Protein AF-0000000068277275 (afdb_homodimer)

Nearest PDB structures (foldseek):
  5iww-assembly1_D  TM=8.806E-01  e=6.824E-12  unidentified
  4ozs-assembly1_A  TM=8.002E-01  e=5.869E-07  synthetic construct
  5iwb-assembly1_B  TM=9.380E-01  e=1.518E-05  unidentified
  4pjq-assembly2_B  TM=6.643E-01  e=1.636E-06  unidentified
  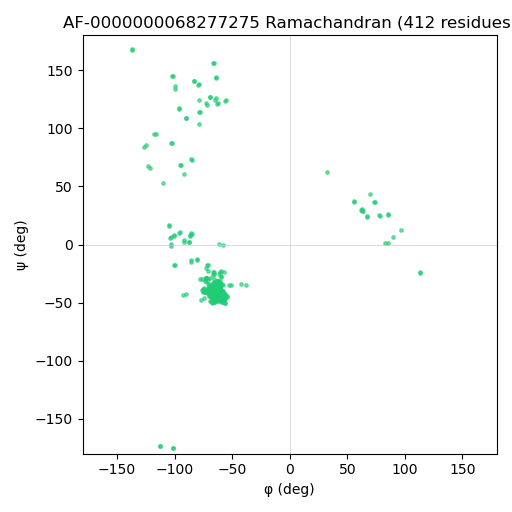5i9d-assembly1_A  TM=6.465E-01  e=1.710E-06  unidentified

Sequence (416 aa):
MPERDVVAWTAMMAGYTSCSHHNSAWAMFCEMVRNEMEPNAFTFSSVLKACKGMGALSCGALVHGSAVKRGMQGSIYVENALMDMYATCCASMEDACIVFDDIREKNDVSWTTLITGFTHRGDGYGGLRVFRQMLLEEAKLNPFSFSIAVRACASIGSHSFGKQIHSAVIKHGFESNLPVMNSILDMYCSLGRTGKDANLVYKLLCPEMPERDVVAWTAMMAGYTSCSHHNSAWAMFCEMVRNEMEPNAFTFSSVLKACKGMGALSCGALVHGSAVKRGMQGSIYVENALMDMYATCCASMEDACIVFDDIREKNDVSWTTLITGFTHRGDGYGGLRVFRQMLLEEAKLNPFSFSIAVRACASIGSHSFGKQIHSAVIKHGFESNLPVMNSILDMYCSLGRTGKDANLVYKLLCPE

Structure (mmCIF, N/CA/C/O backbone):
data_AF-0000000068277275-model_v1
#
loop_
_entity.id
_entity.type
_entity.pdbx_description
1 polymer 'Pentatricopeptide repeat-containing protein'
#
loop_
_atom_site.group_PDB
_atom_site.id
_atom_site.type_symbol
_atom_site.label_atom_id
_atom_site.label_alt_id
_atom_site.label_comp_id
_atom_site.label_asym_id
_atom_site.label_entity_id
_atom_site.label_seq_id
_atom_site.pdbx_PDB_ins_code
_atom_site.Cartn_x
_atom_site.Cartn_y
_atom_site.Cartn_z
_atom_site.occupancy
_atom_site.B_iso_or_equiv
_atom_site.auth_seq_id
_atom_site.auth_comp_id
_atom_site.auth_asym_id
_atom_site.auth_atom_id
_atom_site.pdbx_PDB_model_num
ATOM 1 N N . MET A 1 1 ? -14.727 25.391 -5.559 1 59.28 1 MET A N 1
ATOM 2 C CA . MET A 1 1 ? -14.32 25.281 -4.164 1 59.28 1 MET A CA 1
ATOM 3 C C . MET A 1 1 ? -14.578 23.875 -3.633 1 59.28 1 MET A C 1
ATOM 5 O O . MET A 1 1 ? -13.68 23.234 -3.066 1 59.28 1 MET A O 1
ATOM 9 N N . PRO A 1 2 ? -15.797 23.391 -3.955 1 66.44 2 PRO A N 1
ATOM 10 C CA . PRO A 1 2 ? -16.109 22.062 -3.436 1 66.44 2 PRO A CA 1
ATOM 11 C C . PRO A 1 2 ? -15.242 20.969 -4.055 1 66.44 2 PRO A C 1
ATOM 13 O O . PRO A 1 2 ? -14.773 20.078 -3.346 1 66.44 2 PRO A O 1
ATOM 16 N N . GLU A 1 3 ? -14.93 21.219 -5.289 1 74 3 GLU A N 1
ATOM 17 C CA . GLU A 1 3 ? -14.148 20.188 -5.965 1 74 3 GLU A CA 1
ATOM 18 C C . GLU A 1 3 ? -12.703 20.172 -5.48 1 74 3 GLU A C 1
ATOM 20 O O . GLU A 1 3 ? -12.109 19.109 -5.297 1 74 3 GLU A O 1
ATOM 25 N N . ARG A 1 4 ? -12.242 21.344 -5.316 1 79 4 ARG A N 1
ATOM 26 C CA . ARG A 1 4 ? -10.867 21.453 -4.84 1 79 4 ARG A CA 1
ATOM 27 C C . ARG A 1 4 ? -10.734 20.891 -3.43 1 79 4 ARG A C 1
ATOM 29 O O . ARG A 1 4 ? -9.719 20.266 -3.102 1 79 4 ARG A O 1
ATOM 36 N N . ASP A 1 5 ? -11.703 21.031 -2.73 1 88.69 5 ASP A N 1
ATOM 37 C CA . ASP A 1 5 ? -11.68 20.516 -1.368 1 88.69 5 ASP A CA 1
ATOM 38 C C . ASP A 1 5 ? -11.719 18.984 -1.365 1 88.69 5 ASP A C 1
ATOM 40 O O . ASP A 1 5 ? -10.984 18.344 -0.604 1 88.69 5 ASP A O 1
ATOM 44 N N . VAL A 1 6 ? -12.477 18.438 -2.287 1 92.38 6 VAL A N 1
ATOM 45 C CA . VAL A 1 6 ? -12.562 16.984 -2.363 1 92.38 6 VAL A CA 1
ATOM 46 C C . VAL A 1 6 ? -11.195 16.406 -2.713 1 92.38 6 VAL A C 1
ATOM 48 O O . VAL A 1 6 ? -10.773 15.414 -2.121 1 92.38 6 VAL A O 1
ATOM 51 N N . VAL A 1 7 ? -10.531 17.062 -3.58 1 93.88 7 VAL A N 1
ATOM 52 C CA . VAL A 1 7 ? -9.211 16.625 -4.02 1 93.88 7 VAL A CA 1
ATOM 53 C C . VAL A 1 7 ? -8.227 16.703 -2.854 1 93.88 7 VAL A C 1
ATOM 55 O O . VAL A 1 7 ? -7.391 15.812 -2.676 1 93.88 7 VAL A O 1
ATOM 58 N N . ALA A 1 8 ? -8.352 17.719 -2.115 1 94.06 8 ALA A N 1
ATOM 59 C CA . ALA A 1 8 ? -7.453 17.906 -0.977 1 94.06 8 ALA A CA 1
ATOM 60 C C . ALA A 1 8 ? -7.699 16.859 0.098 1 94.06 8 ALA A C 1
ATOM 62 O O . ALA A 1 8 ? -6.754 16.266 0.628 1 94.06 8 ALA A O 1
ATOM 63 N N . TRP A 1 9 ? -8.938 16.594 0.424 1 95 9 TRP A N 1
ATOM 64 C CA . TRP A 1 9 ? -9.289 15.531 1.361 1 95 9 TRP A CA 1
ATOM 65 C C . TRP A 1 9 ? -8.75 14.188 0.89 1 95 9 TRP A C 1
ATOM 67 O O . TRP A 1 9 ? -8.133 13.445 1.665 1 95 9 TRP A O 1
ATOM 77 N N . THR A 1 10 ? -8.961 13.961 -0.319 1 95.69 10 THR A N 1
ATOM 78 C CA . THR A 1 10 ? -8.547 12.703 -0.918 1 95.69 10 THR A CA 1
ATOM 79 C C . THR A 1 10 ? -7.023 12.57 -0.884 1 95.69 10 THR A C 1
ATOM 81 O O . THR A 1 10 ? -6.5 11.5 -0.557 1 95.69 10 THR A O 1
ATOM 84 N N . ALA A 1 11 ? -6.406 13.594 -1.162 1 94.06 11 ALA A N 1
ATOM 85 C CA . ALA A 1 11 ? -4.945 13.578 -1.164 1 94.06 11 ALA A CA 1
ATOM 86 C C . ALA A 1 11 ? -4.398 13.32 0.236 1 94.06 11 ALA A C 1
ATOM 88 O O . ALA A 1 11 ? -3.436 12.562 0.401 1 94.06 11 ALA A O 1
ATOM 89 N N . MET A 1 12 ? -4.949 13.938 1.223 1 94.25 12 MET A N 1
ATOM 90 C CA . MET A 1 12 ? -4.516 13.727 2.602 1 94.25 12 MET A CA 1
ATOM 91 C C . MET A 1 12 ? -4.738 12.281 3.025 1 94.25 12 MET A C 1
ATOM 93 O O . MET A 1 12 ? -3.855 11.656 3.617 1 94.25 12 MET A O 1
ATOM 97 N N . MET A 1 13 ? -5.863 11.734 2.664 1 95.56 13 MET A N 1
ATOM 98 C CA . MET A 1 13 ? -6.18 10.344 2.979 1 95.56 13 MET A CA 1
ATOM 99 C C . MET A 1 13 ? -5.195 9.391 2.307 1 95.56 13 MET A C 1
ATOM 101 O O . MET A 1 13 ? -4.695 8.461 2.938 1 95.56 13 MET A O 1
ATOM 105 N N . ALA A 1 14 ? -5.004 9.688 1.077 1 95.94 14 ALA A N 1
ATOM 106 C CA . ALA A 1 14 ? -4.066 8.867 0.321 1 95.94 14 ALA A CA 1
ATOM 107 C C . ALA A 1 14 ? -2.666 8.93 0.929 1 95.94 14 ALA A C 1
ATOM 109 O O . ALA A 1 14 ? -1.956 7.922 0.972 1 95.94 14 ALA A O 1
ATOM 110 N N . GLY A 1 15 ? -2.25 10.102 1.325 1 93.31 15 GLY A N 1
ATOM 111 C CA . GLY A 1 15 ? -0.964 10.25 1.986 1 93.31 15 GLY A CA 1
ATOM 112 C C . GLY A 1 15 ? -0.841 9.422 3.248 1 93.31 15 GLY A C 1
ATOM 113 O O . GLY A 1 15 ? 0.135 8.688 3.42 1 93.31 15 GLY A O 1
ATOM 114 N N . TYR A 1 16 ? -1.875 9.477 4.086 1 93.69 16 TYR A N 1
ATOM 115 C CA . TYR A 1 16 ? -1.872 8.695 5.316 1 93.69 16 TYR A CA 1
ATOM 116 C C . TYR A 1 16 ? -1.854 7.199 5.02 1 93.69 16 TYR A C 1
ATOM 118 O O . TYR A 1 16 ? -1.108 6.441 5.645 1 93.69 16 TYR A O 1
ATOM 126 N N . THR A 1 17 ? -2.67 6.82 4.066 1 95.06 17 THR A N 1
ATOM 127 C CA . THR A 1 17 ? -2.764 5.41 3.703 1 95.06 17 THR A CA 1
ATOM 128 C C . THR A 1 17 ? -1.433 4.902 3.158 1 95.06 17 THR A C 1
ATOM 130 O O . THR A 1 17 ? -0.984 3.811 3.518 1 95.06 17 THR A O 1
ATOM 133 N N . SER A 1 18 ? -0.818 5.711 2.33 1 90.88 18 SER A N 1
ATOM 134 C CA . SER A 1 18 ? 0.443 5.301 1.719 1 90.88 18 SER A CA 1
ATOM 135 C C . SER A 1 18 ? 1.547 5.172 2.764 1 90.88 18 SER A C 1
ATOM 137 O O . SER A 1 18 ? 2.479 4.383 2.592 1 90.88 18 SER A O 1
ATOM 139 N N . CYS A 1 19 ? 1.438 5.895 3.863 1 89.5 19 CYS A N 1
ATOM 140 C CA . CYS A 1 19 ? 2.424 5.832 4.938 1 89.5 19 CYS A CA 1
ATOM 141 C C . CYS A 1 19 ? 1.985 4.859 6.023 1 89.5 19 CYS A C 1
ATOM 143 O O . CYS A 1 19 ? 2.547 4.852 7.121 1 89.5 19 CYS A O 1
ATOM 145 N N . SER A 1 20 ? 0.985 4.109 5.758 1 89.88 20 SER A N 1
ATOM 146 C CA . SER A 1 20 ? 0.475 3.066 6.645 1 89.88 20 SER A CA 1
ATOM 147 C C . SER A 1 20 ? -0.118 3.664 7.914 1 89.88 20 SER A C 1
ATOM 149 O O . SER A 1 20 ? -0.075 3.043 8.977 1 89.88 20 SER A O 1
ATOM 151 N N . HIS A 1 21 ? -0.509 4.871 7.828 1 92.06 21 HIS A N 1
ATOM 152 C CA . HIS A 1 21 ? -1.253 5.484 8.922 1 92.06 21 HIS A CA 1
ATOM 153 C C . HIS A 1 21 ? -2.758 5.379 8.695 1 92.06 21 HIS A C 1
ATOM 155 O O . HIS A 1 21 ? -3.441 6.395 8.547 1 92.06 21 HIS A O 1
ATOM 161 N N . HIS A 1 22 ? -3.164 4.207 8.781 1 95.56 22 HIS A N 1
ATOM 162 C CA . HIS A 1 22 ? -4.504 3.824 8.352 1 95.56 22 HIS A CA 1
ATOM 163 C C . HIS A 1 22 ? -5.566 4.445 9.25 1 95.56 22 HIS A C 1
ATOM 165 O O . HIS A 1 22 ? -6.613 4.883 8.766 1 95.56 22 HIS A O 1
ATOM 171 N N . ASN A 1 23 ? -5.27 4.562 10.562 1 95.5 23 ASN A N 1
ATOM 172 C CA . ASN A 1 23 ? -6.227 5.168 11.484 1 95.5 23 ASN A CA 1
ATOM 173 C C . ASN A 1 23 ? -6.461 6.641 11.156 1 95.5 23 ASN A C 1
ATOM 175 O O . ASN A 1 23 ? -7.59 7.125 11.234 1 95.5 23 ASN A O 1
ATOM 179 N N . SER A 1 24 ? -5.387 7.254 10.82 1 93.88 24 SER A N 1
ATOM 180 C CA . SER A 1 24 ? -5.492 8.664 10.461 1 93.88 24 SER A CA 1
ATOM 181 C C . SER A 1 24 ? -6.27 8.852 9.164 1 93.88 24 SER A C 1
ATOM 183 O O . SER A 1 24 ? -7.043 9.797 9.023 1 93.88 24 SER A O 1
ATOM 185 N N . ALA A 1 25 ? -6.055 7.988 8.211 1 96.69 25 ALA A N 1
ATOM 186 C CA . ALA A 1 25 ? -6.805 8.023 6.953 1 96.69 25 ALA A CA 1
ATOM 187 C C . ALA A 1 25 ? -8.297 7.832 7.203 1 96.69 25 ALA A C 1
ATOM 189 O O . ALA A 1 25 ? -9.125 8.539 6.629 1 96.69 25 ALA A O 1
ATOM 190 N N . TRP A 1 26 ? -8.609 6.91 8.039 1 97.75 26 TRP A N 1
ATOM 191 C CA . TRP A 1 26 ? -10 6.66 8.406 1 97.75 26 TRP A CA 1
ATOM 192 C C . TRP A 1 26 ? -10.625 7.891 9.062 1 97.75 26 TRP A C 1
ATOM 194 O O . TRP A 1 26 ? -11.734 8.289 8.711 1 97.75 26 TRP A O 1
ATOM 204 N N . ALA A 1 27 ? -9.867 8.461 9.992 1 94.88 27 ALA A N 1
ATOM 205 C CA . ALA A 1 27 ? -10.359 9.656 10.672 1 94.88 27 ALA A CA 1
ATOM 206 C C . ALA A 1 27 ? -10.609 10.797 9.68 1 94.88 27 ALA A C 1
ATOM 208 O O . ALA A 1 27 ? -11.57 11.547 9.82 1 94.88 27 ALA A O 1
ATOM 209 N N . MET A 1 28 ? -9.758 10.883 8.703 1 95.12 28 MET A N 1
ATOM 210 C CA . MET A 1 28 ? -9.906 11.914 7.684 1 95.12 28 MET A CA 1
ATOM 211 C C . MET A 1 28 ? -11.18 11.695 6.871 1 95.12 28 MET A C 1
ATOM 213 O O . MET A 1 28 ? -11.867 12.656 6.52 1 95.12 28 MET A O 1
ATOM 217 N N . PHE A 1 29 ? -11.445 10.477 6.535 1 97.69 29 PHE A N 1
ATOM 218 C CA . PHE A 1 29 ? -12.664 10.148 5.797 1 97.69 29 PHE A CA 1
ATOM 219 C C . PHE A 1 29 ? -13.898 10.539 6.598 1 97.69 29 PHE A C 1
ATOM 221 O O . PHE A 1 29 ? -14.836 11.125 6.051 1 97.69 29 PHE A O 1
ATOM 228 N N . CYS A 1 30 ? -13.883 10.219 7.855 1 96.56 30 CYS A N 1
ATOM 229 C CA . CYS A 1 30 ? -15 10.57 8.719 1 96.56 30 CYS A CA 1
ATOM 230 C C . CYS A 1 30 ? -15.211 12.078 8.75 1 96.56 30 CYS A C 1
ATOM 232 O O . CYS A 1 30 ? -16.344 12.562 8.672 1 96.56 30 CYS A O 1
ATOM 234 N N . GLU A 1 31 ? -14.125 12.75 8.852 1 93.38 31 GLU A N 1
ATOM 235 C CA . GLU A 1 31 ? -14.203 14.203 8.867 1 93.38 31 GLU A CA 1
ATOM 236 C C . GLU A 1 31 ? -14.75 14.742 7.547 1 93.38 31 GLU A C 1
ATOM 238 O O . GLU A 1 31 ? -15.531 15.695 7.535 1 93.38 31 GLU A O 1
ATOM 243 N N . MET A 1 32 ? -14.305 14.18 6.504 1 95.44 32 MET A N 1
ATOM 244 C CA . MET A 1 32 ? -14.773 14.57 5.18 1 95.44 32 MET A CA 1
ATOM 245 C C . MET A 1 32 ? -16.297 14.43 5.078 1 95.44 32 MET A C 1
ATOM 247 O O . MET A 1 32 ? -16.969 15.32 4.574 1 95.44 32 MET A O 1
ATOM 251 N N . VAL A 1 33 ? -16.766 13.297 5.539 1 94.19 33 VAL A N 1
ATOM 252 C CA . VAL A 1 33 ? -18.188 13.008 5.488 1 94.19 33 VAL A CA 1
ATOM 253 C C . VAL A 1 33 ? -18.938 13.961 6.41 1 94.19 33 VAL A C 1
ATOM 255 O O . VAL A 1 33 ? -20.016 14.461 6.055 1 94.19 33 VAL A O 1
ATOM 258 N N . ARG A 1 34 ? -18.391 14.211 7.512 1 91.94 34 ARG A N 1
ATOM 259 C CA . ARG A 1 34 ? -19 15.125 8.469 1 91.94 34 ARG A CA 1
ATOM 260 C C . ARG A 1 34 ? -19.109 16.531 7.895 1 91.94 34 ARG A C 1
ATOM 262 O O . ARG A 1 34 ? -20.062 17.266 8.188 1 91.94 34 ARG A O 1
ATOM 269 N N . ASN A 1 35 ? -18.156 16.906 7.082 1 91.31 35 ASN A N 1
ATOM 270 C CA . ASN A 1 35 ? -18.141 18.234 6.473 1 91.31 35 ASN A CA 1
ATOM 271 C C . ASN A 1 35 ? -18.953 18.266 5.176 1 91.31 35 ASN A C 1
ATOM 273 O O . ASN A 1 35 ? -18.844 19.219 4.398 1 91.31 35 ASN A O 1
ATOM 277 N N . GLU A 1 36 ? -19.656 17.141 4.918 1 91.44 36 GLU A N 1
ATOM 278 C CA . GLU A 1 36 ? -20.578 17.031 3.799 1 91.44 36 GLU A CA 1
ATOM 279 C C . GLU A 1 36 ? -19.859 17.156 2.463 1 91.44 36 GLU A C 1
ATOM 281 O O . GLU A 1 36 ? -20.359 17.781 1.528 1 91.44 36 GLU A O 1
ATOM 286 N N . MET A 1 37 ? -18.672 16.766 2.492 1 93.06 37 MET A N 1
ATOM 287 C CA . MET A 1 37 ? -17.922 16.688 1.238 1 93.06 37 MET A CA 1
ATOM 288 C C . MET A 1 37 ? -18.219 15.383 0.507 1 93.06 37 MET A C 1
ATOM 290 O O . MET A 1 37 ? -18.328 14.328 1.133 1 93.06 37 MET A O 1
ATOM 294 N N . GLU A 1 38 ? -18.344 15.406 -0.779 1 92.12 38 GLU A N 1
ATOM 295 C CA . GLU A 1 38 ? -18.703 14.234 -1.572 1 92.12 38 GLU A CA 1
ATOM 296 C C . GLU A 1 38 ? -17.453 13.461 -2.01 1 92.12 38 GLU A C 1
ATOM 298 O O . GLU A 1 38 ? -16.766 13.859 -2.955 1 92.12 38 GLU A O 1
ATOM 303 N N . PRO A 1 39 ? -17.297 12.32 -1.396 1 94.75 39 PRO A N 1
ATOM 304 C CA . PRO A 1 39 ? -16.156 11.508 -1.814 1 94.75 39 PRO A CA 1
ATOM 305 C C . PRO A 1 39 ? -16.25 11.047 -3.268 1 94.75 39 PRO A C 1
ATOM 307 O O . PRO A 1 39 ? -17.359 10.844 -3.777 1 94.75 39 PRO A O 1
ATOM 310 N N . ASN A 1 40 ? -15.125 11 -3.936 1 94.5 40 ASN A N 1
ATOM 311 C CA . ASN A 1 40 ? -15.078 10.43 -5.277 1 94.5 40 ASN A CA 1
ATOM 312 C C . ASN A 1 40 ? -14.516 9.016 -5.262 1 94.5 40 ASN A C 1
ATOM 314 O O . ASN A 1 40 ? -14.297 8.438 -4.195 1 94.5 40 ASN A O 1
ATOM 318 N N . ALA A 1 41 ? -14.32 8.406 -6.441 1 95.38 41 ALA A N 1
ATOM 319 C CA . ALA A 1 41 ? -13.867 7.023 -6.559 1 95.38 41 ALA A CA 1
ATOM 320 C C . ALA A 1 41 ? -12.492 6.836 -5.918 1 95.38 41 ALA A C 1
ATOM 322 O O . ALA A 1 41 ? -12.25 5.832 -5.246 1 95.38 41 ALA A O 1
ATOM 323 N N . PHE A 1 42 ? -11.656 7.82 -6.086 1 94.94 42 PHE A N 1
ATOM 324 C CA . PHE A 1 42 ? -10.312 7.742 -5.523 1 94.94 42 PHE A CA 1
ATOM 325 C C . PHE A 1 42 ? -10.352 7.844 -4.004 1 94.94 42 PHE A C 1
ATOM 327 O O . PHE A 1 42 ? -9.562 7.203 -3.314 1 94.94 42 PHE A O 1
ATOM 334 N N . THR A 1 43 ? -11.258 8.68 -3.486 1 97.12 43 THR A N 1
ATOM 335 C CA . THR A 1 43 ? -11.438 8.781 -2.043 1 97.12 43 THR A CA 1
ATOM 336 C C . THR A 1 43 ? -11.812 7.43 -1.447 1 97.12 43 THR A C 1
ATOM 338 O O . THR A 1 43 ? -11.18 6.965 -0.497 1 97.12 43 THR A O 1
ATOM 341 N N . PHE A 1 44 ? -12.812 6.809 -2.07 1 97.69 44 PHE A N 1
ATOM 342 C CA . PHE A 1 44 ? -13.297 5.516 -1.591 1 97.69 44 PHE A CA 1
ATOM 343 C C . PHE A 1 44 ? -12.203 4.461 -1.683 1 97.69 44 PHE A C 1
ATOM 345 O O . PHE A 1 44 ? -11.992 3.689 -0.743 1 97.69 44 PHE A O 1
ATOM 352 N N . SER A 1 45 ? -11.523 4.445 -2.764 1 97.19 45 SER A N 1
ATOM 353 C CA . SER A 1 45 ? -10.453 3.471 -2.936 1 97.19 45 SER A CA 1
ATOM 354 C C . SER A 1 45 ? -9.367 3.65 -1.877 1 97.19 45 SER A C 1
ATOM 356 O O . SER A 1 45 ? -8.867 2.67 -1.324 1 97.19 45 SER A O 1
ATOM 358 N N . SER A 1 46 ? -9.031 4.879 -1.567 1 97.38 46 SER A N 1
ATOM 359 C CA . SER A 1 46 ? -7.98 5.18 -0.602 1 97.38 46 SER A CA 1
ATOM 360 C C . SER A 1 46 ? -8.398 4.781 0.811 1 97.38 46 SER A C 1
ATOM 362 O O . SER A 1 46 ? -7.621 4.168 1.543 1 97.38 46 SER A O 1
ATOM 364 N N . VAL A 1 47 ? -9.602 5.105 1.182 1 98.06 47 VAL A N 1
ATOM 365 C CA . VAL A 1 47 ? -10.031 4.816 2.545 1 98.06 47 VAL A CA 1
ATOM 366 C C . VAL A 1 47 ? -10.258 3.314 2.709 1 98.06 47 VAL A C 1
ATOM 368 O O . VAL A 1 47 ? -10.016 2.758 3.783 1 98.06 47 VAL A O 1
ATOM 371 N N . LEU A 1 48 ? -10.625 2.613 1.66 1 97.12 48 LEU A N 1
ATOM 372 C CA . LEU A 1 48 ? -10.789 1.165 1.736 1 97.12 48 LEU A CA 1
ATOM 373 C C . LEU A 1 48 ? -9.445 0.48 1.961 1 97.12 48 LEU A C 1
ATOM 375 O O . LEU A 1 48 ? -9.359 -0.514 2.686 1 97.12 48 LEU A O 1
ATOM 379 N N . LYS A 1 49 ? -8.414 1.006 1.307 1 97.06 49 LYS A N 1
ATOM 380 C CA . LYS A 1 49 ? -7.066 0.497 1.562 1 97.06 49 LYS A CA 1
ATOM 381 C C . LYS A 1 49 ? -6.664 0.717 3.016 1 97.06 49 LYS A C 1
ATOM 383 O O . LYS A 1 49 ? -5.984 -0.123 3.609 1 97.06 49 LYS A O 1
ATOM 388 N N . ALA A 1 50 ? -7.086 1.839 3.574 1 97.25 50 ALA A N 1
ATOM 389 C CA . ALA A 1 50 ? -6.82 2.102 4.988 1 97.25 50 ALA A CA 1
ATOM 390 C C . ALA A 1 50 ? -7.582 1.125 5.879 1 97.25 50 ALA A C 1
ATOM 392 O O . ALA A 1 50 ? -7.031 0.604 6.852 1 97.25 50 ALA A O 1
ATOM 393 N N . CYS A 1 51 ? -8.852 0.853 5.562 1 96.69 51 CYS A N 1
ATOM 394 C CA . CYS A 1 51 ? -9.656 -0.102 6.32 1 96.69 51 CYS A CA 1
ATOM 395 C C . CYS A 1 51 ? -9.031 -1.491 6.281 1 96.69 51 CYS A C 1
ATOM 397 O O . CYS A 1 51 ? -9.016 -2.199 7.289 1 96.69 51 CYS A O 1
ATOM 399 N N . LYS A 1 52 ? -8.539 -1.812 5.098 1 95.12 52 LYS A N 1
ATOM 400 C CA . LYS A 1 52 ? -7.832 -3.082 4.957 1 95.12 52 LYS A CA 1
ATOM 401 C C . LYS A 1 52 ? -6.617 -3.145 5.879 1 95.12 52 LYS A C 1
ATOM 403 O O . LYS A 1 52 ? -6.418 -4.137 6.582 1 95.12 52 LYS A O 1
ATOM 408 N N . GLY A 1 53 ? -5.871 -2.125 5.887 1 93.31 53 GLY A N 1
ATOM 409 C CA . GLY A 1 53 ? -4.684 -2.059 6.723 1 93.31 53 GLY A CA 1
ATOM 410 C C . GLY A 1 53 ? -4.996 -2.121 8.203 1 93.31 53 GLY A C 1
ATOM 411 O O . GLY A 1 53 ? -4.215 -2.666 8.992 1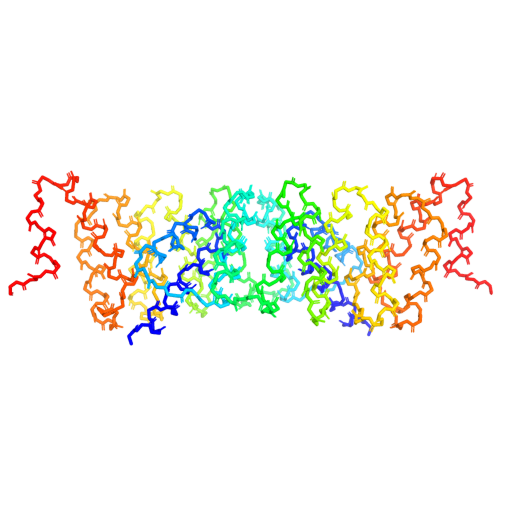 93.31 53 GLY A O 1
ATOM 412 N N . MET A 1 54 ? -6.125 -1.603 8.555 1 93.81 54 MET A N 1
ATOM 413 C CA . MET A 1 54 ? -6.551 -1.62 9.945 1 93.81 54 MET A CA 1
ATOM 414 C C . MET A 1 54 ? -7.141 -2.979 10.32 1 93.81 54 MET A C 1
ATOM 416 O O . MET A 1 54 ? -7.32 -3.277 11.5 1 93.81 54 MET A O 1
ATOM 420 N N . GLY A 1 55 ? -7.387 -3.748 9.367 1 92.62 55 GLY A N 1
ATOM 421 C CA . GLY A 1 55 ? -8.148 -4.961 9.633 1 92.62 55 GLY A CA 1
ATOM 422 C C . GLY A 1 55 ? -9.539 -4.688 10.164 1 92.62 55 GLY A C 1
ATOM 423 O O . GLY A 1 55 ? -10.07 -5.461 10.969 1 92.62 55 GLY A O 1
ATOM 424 N N . ALA A 1 56 ? -10.133 -3.564 9.781 1 94.12 56 ALA A N 1
ATOM 425 C CA . ALA A 1 56 ? -11.414 -3.117 10.328 1 94.12 56 ALA A CA 1
ATOM 426 C C . ALA A 1 56 ? -12.555 -3.404 9.359 1 94.12 56 ALA A C 1
ATOM 428 O O . ALA A 1 56 ? -13.016 -2.506 8.656 1 94.12 56 ALA A O 1
ATOM 429 N N . LEU A 1 57 ? -13.102 -4.586 9.445 1 93.62 57 LEU A N 1
ATOM 430 C CA . LEU A 1 57 ? -14.164 -5.047 8.555 1 93.62 57 LEU A CA 1
ATOM 431 C C . LEU A 1 57 ? -15.398 -4.164 8.688 1 93.62 57 LEU A C 1
ATOM 433 O O . LEU A 1 57 ? -16.047 -3.846 7.684 1 93.62 57 LEU A O 1
ATOM 437 N N . SER A 1 58 ? -15.727 -3.783 9.883 1 94.94 58 SER A N 1
ATOM 438 C CA . SER A 1 58 ? -16.906 -2.969 10.109 1 94.94 58 SER A CA 1
ATOM 439 C C . SER A 1 58 ? -16.781 -1.601 9.445 1 94.94 58 SER A C 1
ATOM 441 O O . SER A 1 58 ? -17.734 -1.104 8.844 1 94.94 58 SER A O 1
ATOM 443 N N . CYS A 1 59 ? -15.617 -1.012 9.508 1 96.62 59 CYS A N 1
ATOM 444 C CA . CYS A 1 59 ? -15.367 0.262 8.844 1 96.62 59 CYS A CA 1
ATOM 445 C C . CYS A 1 59 ? -15.477 0.115 7.332 1 96.62 59 CYS A C 1
ATOM 447 O O . CYS A 1 59 ? -16.078 0.957 6.66 1 96.62 59 CYS A O 1
ATOM 449 N N . GLY A 1 60 ? -14.875 -0.959 6.859 1 96.06 60 GLY A N 1
ATOM 450 C CA . GLY A 1 60 ? -14.969 -1.233 5.434 1 96.06 60 GLY A CA 1
ATOM 451 C C . GLY A 1 60 ? -16.406 -1.384 4.953 1 96.06 60 GLY A C 1
ATOM 452 O O . GLY A 1 60 ? -16.766 -0.886 3.883 1 96.06 60 GLY A O 1
ATOM 453 N N . ALA A 1 61 ? -17.172 -2.047 5.715 1 95.06 61 ALA A N 1
ATOM 454 C CA . ALA A 1 61 ? -18.594 -2.232 5.375 1 95.06 61 ALA A CA 1
ATOM 455 C C . ALA A 1 61 ? -19.328 -0.899 5.363 1 95.06 61 ALA A C 1
ATOM 457 O O . ALA A 1 61 ? -20.203 -0.677 4.523 1 95.06 61 ALA A O 1
ATOM 458 N N . LEU A 1 62 ? -19.031 -0.043 6.297 1 96.62 62 LEU A N 1
ATOM 459 C CA . LEU A 1 62 ? -19.625 1.29 6.328 1 96.62 62 LEU A CA 1
ATOM 460 C C . LEU A 1 62 ? -19.266 2.072 5.066 1 96.62 62 LEU A C 1
ATOM 462 O O . LEU A 1 62 ? -20.125 2.748 4.488 1 96.62 62 LEU A O 1
ATOM 466 N N . VAL A 1 63 ? -18.016 1.978 4.652 1 97.25 63 VAL A N 1
ATOM 467 C CA . VAL A 1 63 ? -17.562 2.648 3.439 1 97.25 63 VAL A CA 1
ATOM 468 C C . VAL A 1 63 ? -18.281 2.074 2.225 1 97.25 63 VAL A C 1
ATOM 470 O O . VAL A 1 63 ? -18.656 2.814 1.314 1 97.25 63 VAL A O 1
ATOM 473 N N . HIS A 1 64 ? -18.438 0.77 2.219 1 95.88 64 HIS A N 1
ATOM 474 C CA . HIS A 1 64 ? -19.172 0.101 1.153 1 95.88 64 HIS A CA 1
ATOM 475 C C . HIS A 1 64 ? -20.594 0.667 1.022 1 95.88 64 HIS A C 1
ATOM 477 O O . HIS A 1 64 ? -21.016 1.031 -0.075 1 95.88 64 HIS A O 1
ATOM 483 N N . GLY A 1 65 ? -21.281 0.732 2.137 1 95.94 65 GLY A N 1
ATOM 484 C CA . GLY A 1 65 ? -22.609 1.32 2.121 1 95.94 65 GLY A CA 1
ATOM 485 C C . GLY A 1 65 ? -22.625 2.748 1.608 1 95.94 65 GLY A C 1
ATOM 486 O O . GLY A 1 65 ? -23.5 3.121 0.821 1 95.94 65 GLY A O 1
ATOM 487 N N . SER A 1 66 ? -21.688 3.529 2.01 1 96.31 66 SER A N 1
ATOM 488 C CA . SER A 1 66 ? -21.578 4.918 1.573 1 96.31 66 SER A CA 1
ATOM 489 C C . SER A 1 66 ? -21.328 5.008 0.071 1 96.31 66 SER A C 1
ATOM 491 O O . SER A 1 66 ? -21.891 5.871 -0.607 1 96.31 66 SER A O 1
ATOM 493 N N . ALA A 1 67 ? -20.469 4.16 -0.447 1 95.88 67 ALA A N 1
ATOM 494 C CA . ALA A 1 67 ? -20.141 4.145 -1.871 1 95.88 67 ALA A CA 1
ATOM 495 C C . ALA A 1 67 ? -21.375 3.803 -2.707 1 95.88 67 ALA A C 1
ATOM 497 O O . ALA A 1 67 ? -21.609 4.414 -3.75 1 95.88 67 ALA A O 1
ATOM 498 N N . VAL A 1 68 ? -22.078 2.84 -2.25 1 94.69 68 VAL A N 1
ATOM 499 C CA . VAL A 1 68 ? -23.297 2.43 -2.951 1 94.69 68 VAL A CA 1
ATOM 500 C C . VAL A 1 68 ? -24.297 3.582 -2.971 1 94.69 68 VAL A C 1
ATOM 502 O O . VAL A 1 68 ? -24.859 3.904 -4.02 1 94.69 68 VAL A O 1
ATOM 505 N N . LYS A 1 69 ? -24.484 4.223 -1.829 1 93.5 69 LYS A N 1
ATOM 506 C CA . LYS A 1 69 ? -25.422 5.332 -1.7 1 93.5 69 LYS A CA 1
ATOM 507 C C . LYS A 1 69 ? -25.047 6.477 -2.637 1 93.5 69 LYS A C 1
ATOM 509 O O . LYS A 1 69 ? -25.922 7.184 -3.137 1 93.5 69 LYS A O 1
ATOM 514 N N . ARG A 1 70 ? -23.812 6.586 -2.943 1 93.19 70 ARG A N 1
ATOM 515 C CA . ARG A 1 70 ? -23.344 7.719 -3.729 1 93.19 70 ARG A CA 1
ATOM 516 C C . ARG A 1 70 ? -23.094 7.316 -5.18 1 93.19 70 ARG A C 1
ATOM 518 O O . ARG A 1 70 ? -22.469 8.062 -5.938 1 93.19 70 ARG A O 1
ATOM 525 N N . GLY A 1 71 ? -23.453 6.105 -5.531 1 91.31 71 GLY A N 1
ATOM 526 C CA . GLY A 1 71 ? -23.422 5.652 -6.914 1 91.31 71 GLY A CA 1
ATOM 527 C C . GLY A 1 71 ? -22.031 5.301 -7.387 1 91.31 71 GLY A C 1
ATOM 528 O O . GLY A 1 71 ? -21.688 5.5 -8.555 1 91.31 71 GLY A O 1
ATOM 529 N N . MET A 1 72 ? -21.188 4.953 -6.539 1 90.06 72 MET A N 1
ATOM 530 C CA . MET A 1 72 ? -19.828 4.625 -6.918 1 90.06 72 MET A CA 1
ATOM 531 C C . MET A 1 72 ? -19.703 3.162 -7.34 1 90.06 72 MET A C 1
ATOM 533 O O . MET A 1 72 ? -18.625 2.699 -7.703 1 90.06 72 MET A O 1
ATOM 537 N N . GLN A 1 73 ? -20.984 2.643 -7.445 1 82.25 73 GLN A N 1
ATOM 538 C CA . GLN A 1 73 ? -20.984 1.259 -7.906 1 82.25 73 GLN A CA 1
ATOM 539 C C . GLN A 1 73 ? -20.547 1.162 -9.359 1 82.25 73 GLN A C 1
ATOM 541 O O . GLN A 1 73 ? -20.938 1.979 -10.195 1 82.25 73 GLN A O 1
ATOM 546 N N . GLY A 1 74 ? -19.594 0.347 -9.602 1 83.06 74 GLY A N 1
ATOM 547 C CA . GLY A 1 74 ? -19.141 0.172 -10.977 1 83.06 74 GLY A CA 1
ATOM 548 C C . GLY A 1 74 ? -17.734 0.681 -11.211 1 83.06 74 GLY A C 1
ATOM 549 O O . GLY A 1 74 ? -17.109 0.338 -12.219 1 83.06 74 GLY A O 1
ATOM 550 N N . SER A 1 75 ? -17.297 1.602 -10.414 1 89.94 75 SER A N 1
ATOM 551 C CA . SER A 1 75 ? -15.914 2.033 -10.516 1 89.94 75 SER A CA 1
ATOM 552 C C . SER A 1 75 ? -14.953 0.89 -10.203 1 89.94 75 SER A C 1
ATOM 554 O O . SER A 1 75 ? -14.969 0.347 -9.102 1 89.94 75 SER A O 1
ATOM 556 N N . ILE A 1 76 ? -14.102 0.61 -11.195 1 92 76 ILE A N 1
ATOM 557 C CA . ILE A 1 76 ? -13.188 -0.519 -11.062 1 92 76 ILE A CA 1
ATOM 558 C C . ILE A 1 76 ? -12.234 -0.278 -9.891 1 92 76 ILE A C 1
ATOM 560 O O . ILE A 1 76 ? -11.836 -1.221 -9.203 1 92 76 ILE A O 1
ATOM 564 N N . TYR A 1 77 ? -11.898 0.954 -9.617 1 92 77 TYR A N 1
ATOM 565 C CA . TYR A 1 77 ? -11.016 1.295 -8.5 1 92 77 TYR A CA 1
ATOM 566 C C . TYR A 1 77 ? -11.68 0.986 -7.164 1 92 77 TYR A C 1
ATOM 568 O O . TYR A 1 77 ? -11.062 0.408 -6.273 1 92 77 TYR A O 1
ATOM 576 N N . VAL A 1 78 ? -12.922 1.362 -7.055 1 95.56 78 VAL A N 1
ATOM 577 C CA . VAL A 1 78 ? -13.664 1.14 -5.82 1 95.56 78 VAL A CA 1
ATOM 578 C C . VAL A 1 78 ? -13.938 -0.352 -5.641 1 95.56 78 VAL A C 1
ATOM 580 O O . VAL A 1 78 ? -13.727 -0.903 -4.559 1 95.56 78 VAL A O 1
ATOM 583 N N . GLU A 1 79 ? -14.336 -0.957 -6.68 1 95.38 79 GLU A N 1
ATOM 584 C CA . GLU A 1 79 ? -14.703 -2.369 -6.625 1 95.38 79 GLU A CA 1
ATOM 585 C C . GLU A 1 79 ? -13.492 -3.238 -6.277 1 95.38 79 GLU A C 1
ATOM 587 O O . GLU A 1 79 ? -13.594 -4.137 -5.438 1 95.38 79 GLU A O 1
ATOM 592 N N . ASN A 1 80 ? -12.359 -3.045 -6.906 1 94.56 80 ASN A N 1
ATOM 593 C CA . ASN A 1 80 ? -11.141 -3.789 -6.582 1 94.56 80 ASN A CA 1
ATOM 594 C C . ASN A 1 80 ? -10.711 -3.561 -5.137 1 94.56 80 ASN A C 1
ATOM 596 O O . ASN A 1 80 ? -10.305 -4.5 -4.449 1 94.56 80 ASN A O 1
ATOM 600 N N . ALA A 1 81 ? -10.781 -2.293 -4.727 1 95.75 81 ALA A N 1
ATOM 601 C CA . ALA A 1 81 ? -10.398 -1.986 -3.352 1 95.75 81 ALA A CA 1
ATOM 602 C C . ALA A 1 81 ? -11.344 -2.652 -2.357 1 95.75 81 ALA A C 1
ATOM 604 O O . ALA A 1 81 ? -10.906 -3.174 -1.329 1 95.75 81 ALA A O 1
ATOM 605 N N . LEU A 1 82 ? -12.641 -2.65 -2.654 1 94.94 82 LEU A N 1
ATOM 606 C CA . LEU A 1 82 ? -13.641 -3.307 -1.825 1 94.94 82 LEU A CA 1
ATOM 607 C C . LEU A 1 82 ? -13.391 -4.809 -1.747 1 94.94 82 LEU A C 1
ATOM 609 O O . LEU A 1 82 ? -13.391 -5.387 -0.658 1 94.94 82 LEU A O 1
ATOM 613 N N . MET A 1 83 ? -13.203 -5.371 -2.846 1 93.69 83 MET A N 1
ATOM 614 C CA . MET A 1 83 ? -12.945 -6.805 -2.914 1 93.69 83 MET A CA 1
ATOM 615 C C . MET A 1 83 ? -11.695 -7.18 -2.121 1 93.69 83 MET A C 1
ATOM 617 O O . MET A 1 83 ? -11.711 -8.148 -1.358 1 93.69 83 MET A O 1
ATOM 621 N N . ASP A 1 84 ? -10.633 -6.43 -2.318 1 94.06 84 ASP A N 1
ATOM 622 C CA . ASP A 1 84 ? -9.375 -6.672 -1.618 1 94.06 84 ASP A CA 1
ATOM 623 C C . ASP A 1 84 ? -9.547 -6.523 -0.109 1 94.06 84 ASP A C 1
ATOM 625 O O . ASP A 1 84 ? -9.008 -7.312 0.665 1 94.06 84 ASP A O 1
ATOM 629 N N . MET A 1 85 ? -10.281 -5.512 0.301 1 94.69 85 MET A N 1
ATOM 630 C CA . MET A 1 85 ? -10.547 -5.297 1.72 1 94.69 85 MET A CA 1
ATOM 631 C C . MET A 1 85 ? -11.297 -6.48 2.316 1 94.69 85 MET A C 1
ATOM 633 O O . MET A 1 85 ? -10.898 -7.023 3.348 1 94.69 85 MET A O 1
ATOM 637 N N . TYR A 1 86 ? -12.312 -6.961 1.696 1 92.94 86 TYR A N 1
ATOM 638 C CA . TYR A 1 86 ? -13.086 -8.094 2.186 1 92.94 86 TYR A CA 1
ATOM 639 C C . TYR A 1 86 ? -12.258 -9.367 2.172 1 92.94 86 TYR A C 1
ATOM 641 O O . TYR A 1 86 ? -12.328 -10.18 3.102 1 92.94 86 TYR A O 1
ATOM 649 N N . ALA A 1 87 ? -11.492 -9.508 1.105 1 91.69 87 ALA A N 1
ATOM 650 C CA . ALA A 1 87 ? -10.695 -10.727 0.961 1 91.69 87 ALA A CA 1
ATOM 651 C C . ALA A 1 87 ? -9.625 -10.805 2.047 1 91.69 87 ALA A C 1
ATOM 653 O O . ALA A 1 87 ? -9.273 -11.898 2.496 1 91.69 87 ALA A O 1
ATOM 654 N N . THR A 1 88 ? -9.211 -9.672 2.447 1 87.81 88 THR A N 1
ATOM 655 C CA . THR A 1 88 ? -8.102 -9.625 3.387 1 87.81 88 THR A CA 1
ATOM 656 C C . THR A 1 88 ? -8.602 -9.578 4.824 1 87.81 88 THR A C 1
ATOM 658 O O . THR A 1 88 ? -8.023 -10.203 5.715 1 87.81 88 THR A O 1
ATOM 661 N N . CYS A 1 89 ? -9.703 -8.711 5.168 1 82.81 89 CYS A N 1
ATOM 662 C CA . CYS A 1 89 ? -10.188 -8.461 6.52 1 82.81 89 CYS A CA 1
ATOM 663 C C . CYS A 1 89 ? -11.062 -9.602 7.012 1 82.81 89 CYS A C 1
ATOM 665 O O . CYS A 1 89 ? -12.125 -9.867 6.438 1 82.81 89 CYS A O 1
ATOM 667 N N . CYS A 1 90 ? -10.898 -10.414 7.703 1 58.5 90 CYS A N 1
ATOM 668 C CA . CYS A 1 90 ? -11.539 -11.328 8.641 1 58.5 90 CYS A CA 1
ATOM 669 C C . CYS A 1 90 ? -12.406 -12.352 7.906 1 58.5 90 CYS A C 1
ATOM 671 O O . CYS A 1 90 ? -13.359 -12.883 8.469 1 58.5 90 CYS A O 1
ATOM 673 N N . ALA A 1 91 ? -12.125 -12.922 6.961 1 59.38 91 ALA A N 1
ATOM 674 C CA . ALA A 1 91 ? -12.766 -14.18 6.594 1 59.38 91 ALA A CA 1
ATOM 675 C C . ALA A 1 91 ? -14.008 -13.938 5.734 1 59.38 91 ALA A C 1
ATOM 677 O O . ALA A 1 91 ? -14.883 -14.797 5.645 1 59.38 91 ALA A O 1
ATOM 678 N N . SER A 1 92 ? -14.148 -12.82 5.426 1 77.62 92 SER A N 1
ATOM 679 C CA . SER A 1 92 ? -15.422 -12.742 4.727 1 77.62 92 SER A CA 1
ATOM 680 C C . SER A 1 92 ? -15.242 -12.914 3.223 1 77.62 92 SER A C 1
ATOM 682 O O . SER A 1 92 ? -15.625 -12.047 2.441 1 77.62 92 SER A O 1
ATOM 684 N N . MET A 1 93 ? -14.758 -13.984 2.83 1 88.38 93 MET A N 1
ATOM 685 C CA . MET A 1 93 ? -14.586 -14.297 1.414 1 88.38 93 MET A CA 1
ATOM 686 C C . MET A 1 93 ? -15.93 -14.266 0.688 1 88.38 93 MET A C 1
ATOM 688 O O . MET A 1 93 ? -15.992 -13.938 -0.499 1 88.38 93 MET A O 1
ATOM 692 N N . GLU A 1 94 ? -16.938 -14.445 1.489 1 91.69 94 GLU A N 1
ATOM 693 C CA . GLU A 1 94 ? -18.266 -14.383 0.889 1 91.69 94 GLU A CA 1
ATOM 694 C C . GLU A 1 94 ? -18.562 -12.992 0.342 1 91.69 94 GLU A C 1
ATOM 696 O O . GLU A 1 94 ? -19.047 -12.852 -0.781 1 91.69 94 GLU A O 1
ATOM 701 N N . ASP A 1 95 ? -18.328 -12.016 1.139 1 91.88 95 ASP A N 1
ATOM 702 C CA . ASP A 1 95 ? -18.547 -10.641 0.704 1 91.88 95 ASP A CA 1
ATOM 703 C C . ASP A 1 95 ? -17.641 -10.281 -0.473 1 91.88 95 ASP A C 1
ATOM 705 O O . ASP A 1 95 ? -18.047 -9.57 -1.39 1 91.88 95 ASP A O 1
ATOM 709 N N . ALA A 1 96 ? -16.406 -10.727 -0.47 1 94.56 96 ALA A N 1
ATOM 710 C CA . ALA A 1 96 ? -15.5 -10.5 -1.589 1 94.56 96 ALA A CA 1
ATOM 711 C C . ALA A 1 96 ? -16.062 -11.094 -2.881 1 94.56 96 ALA A C 1
ATOM 713 O O . ALA A 1 96 ? -15.984 -10.469 -3.941 1 94.56 96 ALA A O 1
ATOM 714 N N . CYS A 1 97 ? -16.641 -12.25 -2.75 1 95.19 97 CYS A N 1
ATOM 715 C CA . CYS A 1 97 ? -17.234 -12.906 -3.906 1 95.19 97 CYS A CA 1
ATOM 716 C C . CYS A 1 97 ? -18.422 -12.117 -4.426 1 95.19 97 CYS A C 1
ATOM 718 O O . CYS A 1 97 ? -18.641 -12.031 -5.637 1 95.19 97 CYS A O 1
ATOM 720 N N . ILE A 1 98 ? -19.172 -11.609 -3.533 1 93.5 98 ILE A N 1
ATOM 721 C CA . ILE A 1 98 ? -20.328 -10.812 -3.928 1 93.5 98 ILE A CA 1
ATOM 722 C C . ILE A 1 98 ? -19.875 -9.578 -4.703 1 93.5 98 ILE A C 1
ATOM 724 O O . ILE A 1 98 ? -20.438 -9.25 -5.746 1 93.5 98 ILE A O 1
ATOM 728 N N . VAL A 1 99 ? -18.875 -8.922 -4.254 1 93.69 99 VAL A N 1
ATOM 729 C CA . VAL A 1 99 ? -18.328 -7.746 -4.93 1 93.69 99 VAL A CA 1
ATOM 730 C C . VAL A 1 99 ? -17.781 -8.148 -6.293 1 93.69 99 VAL A C 1
ATOM 732 O O . VAL A 1 99 ? -18.031 -7.48 -7.297 1 93.69 99 VAL A O 1
ATOM 735 N N . PHE A 1 100 ? -17.016 -9.203 -6.359 1 95.56 100 PHE A N 1
ATOM 736 C CA . PHE A 1 100 ? -16.422 -9.719 -7.59 1 95.56 100 PHE A CA 1
ATOM 737 C C . PHE A 1 100 ? -17.5 -9.961 -8.648 1 95.56 100 PHE A C 1
ATOM 739 O O . PHE A 1 100 ? -17.312 -9.617 -9.82 1 95.56 100 PHE A O 1
ATOM 746 N N . ASP A 1 101 ? -18.531 -10.531 -8.227 1 93.75 101 ASP A N 1
ATOM 747 C CA . ASP A 1 101 ? -19.609 -10.867 -9.156 1 93.75 101 ASP A CA 1
ATOM 748 C C . ASP A 1 101 ? -20.266 -9.602 -9.719 1 93.75 101 ASP A C 1
ATOM 750 O O . ASP A 1 101 ? -20.797 -9.617 -10.828 1 93.75 101 ASP A O 1
ATOM 754 N N . ASP A 1 102 ? -20.141 -8.562 -8.992 1 90.69 102 ASP A N 1
ATOM 755 C CA . ASP A 1 102 ? -20.766 -7.305 -9.391 1 90.69 102 ASP A CA 1
ATOM 756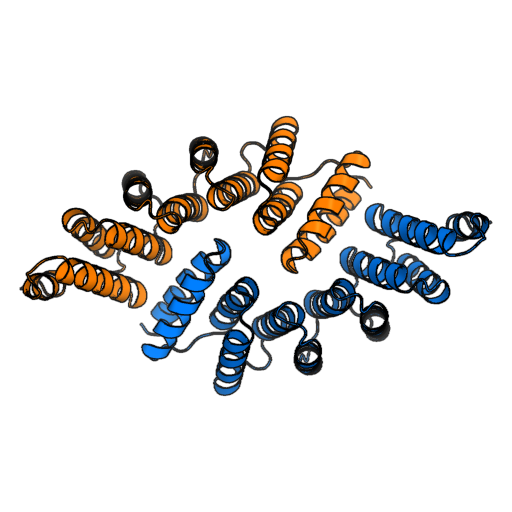 C C . ASP A 1 102 ? -19.875 -6.52 -10.344 1 90.69 102 ASP A C 1
ATOM 758 O O . ASP A 1 102 ? -20.328 -5.574 -10.992 1 90.69 102 ASP A O 1
ATOM 762 N N . ILE A 1 103 ? -18.641 -6.898 -10.414 1 93.25 103 ILE A N 1
ATOM 763 C CA . ILE A 1 103 ? -17.734 -6.191 -11.312 1 93.25 103 ILE A CA 1
ATOM 764 C C . ILE A 1 103 ? -18.062 -6.535 -12.758 1 93.25 103 ILE A C 1
ATOM 766 O O . ILE A 1 103 ? -18.047 -7.707 -13.148 1 93.25 103 ILE A O 1
ATOM 770 N N . ARG A 1 104 ? -18.422 -5.516 -13.578 1 88.62 104 ARG A N 1
ATOM 771 C CA . ARG A 1 104 ? -18.828 -5.75 -14.953 1 88.62 104 ARG A CA 1
ATOM 772 C C . ARG A 1 104 ? -17.641 -6.07 -15.844 1 88.62 104 ARG A C 1
ATOM 774 O O . ARG A 1 104 ? -17.672 -7.027 -16.625 1 88.62 104 ARG A O 1
ATOM 781 N N . GLU A 1 105 ? -16.609 -5.324 -15.719 1 90.38 105 GLU A N 1
ATOM 782 C CA . GLU A 1 105 ? -15.391 -5.551 -16.484 1 90.38 105 GLU A CA 1
ATOM 783 C C . GLU A 1 105 ? -14.211 -5.871 -15.57 1 90.38 105 GLU A C 1
ATOM 785 O O . GLU A 1 105 ? -13.469 -4.969 -15.164 1 90.38 105 GLU A O 1
ATOM 790 N N . LYS A 1 106 ? -14.055 -7.129 -15.461 1 93.69 106 LYS A N 1
ATOM 791 C CA . LYS A 1 106 ? -12.984 -7.59 -14.578 1 93.69 106 LYS A CA 1
ATOM 792 C C . LYS A 1 106 ? -11.625 -7.508 -15.266 1 93.69 106 LYS A C 1
ATOM 794 O O . LYS A 1 106 ? -11.516 -7.766 -16.469 1 93.69 106 LYS A O 1
ATOM 799 N N . ASN A 1 107 ? -10.695 -7.043 -14.523 1 92.62 107 ASN A N 1
ATOM 800 C CA . ASN A 1 107 ? -9.328 -7.035 -15.031 1 92.62 107 ASN A CA 1
ATOM 801 C C . ASN A 1 107 ? -8.438 -8.008 -14.258 1 92.62 107 ASN A C 1
ATOM 803 O O . ASN A 1 107 ? -8.93 -8.82 -13.469 1 92.62 107 ASN A O 1
ATOM 807 N N . ASP A 1 108 ? -7.141 -8 -14.539 1 92.25 108 ASP A N 1
ATOM 808 C CA . ASP A 1 108 ? -6.223 -8.961 -13.93 1 92.25 108 ASP A CA 1
ATOM 809 C C . ASP A 1 108 ? -6.164 -8.781 -12.414 1 92.25 108 ASP A C 1
ATOM 811 O O . ASP A 1 108 ? -6.051 -9.766 -11.672 1 92.25 108 ASP A O 1
ATOM 815 N N . VAL A 1 109 ? -6.297 -7.555 -11.969 1 92.75 109 VAL A N 1
ATOM 816 C CA . VAL A 1 109 ? -6.242 -7.266 -10.539 1 92.75 109 VAL A CA 1
ATOM 817 C C . VAL A 1 109 ? -7.457 -7.879 -9.844 1 92.75 109 VAL A C 1
ATOM 819 O O . VAL A 1 109 ? -7.336 -8.445 -8.758 1 92.75 109 VAL A O 1
ATOM 822 N N . SER A 1 110 ? -8.641 -7.793 -10.445 1 95.88 110 SER A N 1
ATOM 823 C CA . SER A 1 110 ? -9.859 -8.359 -9.875 1 95.88 110 SER A CA 1
ATOM 824 C C . SER A 1 110 ? -9.711 -9.867 -9.656 1 95.88 110 SER A C 1
ATOM 826 O O . SER A 1 110 ? -9.969 -10.359 -8.555 1 95.88 110 SER A O 1
ATOM 828 N N . TRP A 1 111 ? -9.227 -10.492 -10.68 1 96.5 111 TRP A N 1
ATOM 829 C CA . TRP A 1 111 ? -9.102 -11.945 -10.648 1 96.5 111 TRP A CA 1
ATOM 830 C C . TRP A 1 111 ? -8.047 -12.375 -9.633 1 96.5 111 TRP A C 1
ATOM 832 O O . TRP A 1 111 ? -8.312 -13.234 -8.781 1 96.5 111 TRP A O 1
ATOM 842 N N . THR A 1 112 ? -6.863 -11.797 -9.695 1 95.62 112 THR A N 1
ATOM 843 C CA . THR A 1 112 ? -5.758 -12.258 -8.867 1 95.62 112 THR A CA 1
ATOM 844 C C . THR A 1 112 ? -6.008 -11.922 -7.398 1 95.62 112 THR A C 1
ATOM 846 O O . THR A 1 112 ? -5.594 -12.664 -6.508 1 95.62 112 THR A O 1
ATOM 849 N N . THR A 1 113 ? -6.727 -10.875 -7.129 1 94.56 113 THR A N 1
ATOM 850 C CA . THR A 1 113 ? -7.078 -10.531 -5.754 1 94.56 113 THR A CA 1
ATOM 851 C C . THR A 1 113 ? -7.973 -11.602 -5.141 1 94.56 113 THR A C 1
ATOM 853 O O . THR A 1 113 ? -7.75 -12.023 -4 1 94.56 113 THR A O 1
ATOM 856 N N . LEU A 1 114 ? -8.938 -12.039 -5.887 1 95.25 114 LEU A N 1
ATOM 857 C CA . LEU A 1 114 ? -9.859 -13.047 -5.355 1 95.25 114 LEU A CA 1
ATOM 858 C C . LEU A 1 114 ? -9.164 -14.391 -5.203 1 95.25 114 LEU A C 1
ATOM 860 O O . LEU A 1 114 ? -9.328 -15.07 -4.184 1 95.25 114 LEU A O 1
ATOM 864 N N . ILE A 1 115 ? -8.352 -14.781 -6.184 1 95.62 115 ILE A N 1
ATOM 865 C CA . ILE A 1 115 ? -7.594 -16.031 -6.086 1 95.62 115 ILE A CA 1
ATOM 866 C C . ILE A 1 115 ? -6.672 -15.977 -4.871 1 95.62 115 ILE A C 1
ATOM 868 O O . ILE A 1 115 ? -6.613 -16.938 -4.094 1 95.62 115 ILE A O 1
ATOM 872 N N . THR A 1 116 ? -5.973 -14.891 -4.684 1 94.25 116 THR A N 1
ATOM 873 C CA . THR A 1 116 ? -5.051 -14.734 -3.564 1 94.25 116 THR A CA 1
ATOM 874 C C . THR A 1 116 ? -5.801 -14.805 -2.236 1 94.25 116 THR A C 1
ATOM 876 O O . THR A 1 116 ? -5.309 -15.391 -1.271 1 94.25 116 THR A O 1
ATOM 879 N N . GLY A 1 117 ? -6.969 -14.203 -2.184 1 92.5 117 GLY A N 1
ATOM 880 C CA . GLY A 1 117 ? -7.773 -14.273 -0.975 1 92.5 117 GLY A CA 1
ATOM 881 C C . GLY A 1 117 ? -8.094 -15.695 -0.551 1 92.5 117 GLY A C 1
ATOM 882 O O . GLY A 1 117 ? -7.898 -16.062 0.61 1 92.5 117 GLY A O 1
ATOM 883 N N . PHE A 1 118 ? -8.484 -16.516 -1.455 1 93.94 118 PHE A N 1
ATOM 884 C CA . PHE A 1 118 ? -8.797 -17.906 -1.171 1 93.94 118 PHE A CA 1
ATOM 885 C C . PHE A 1 118 ? -7.535 -18.672 -0.764 1 93.94 118 PHE A C 1
ATOM 887 O O . PHE A 1 118 ? -7.543 -19.406 0.219 1 93.94 118 PHE A O 1
ATOM 894 N N . THR A 1 119 ? -6.477 -18.453 -1.542 1 92.06 119 THR A N 1
ATOM 895 C CA . THR A 1 119 ? -5.242 -19.219 -1.358 1 92.06 119 THR A CA 1
ATOM 896 C C . THR A 1 119 ? -4.609 -18.891 -0.005 1 92.06 119 THR A C 1
ATOM 898 O O . THR A 1 119 ? -4.121 -19.797 0.683 1 92.06 119 THR A O 1
ATOM 901 N N . HIS A 1 120 ? -4.621 -17.734 0.39 1 87 120 HIS A N 1
ATOM 902 C CA . HIS A 1 120 ? -3.961 -17.312 1.618 1 87 120 HIS A CA 1
ATOM 903 C C . HIS A 1 120 ? -4.711 -17.797 2.85 1 87 120 HIS A C 1
ATOM 905 O O . HIS A 1 120 ? -4.125 -17.953 3.924 1 87 120 HIS A O 1
ATOM 911 N N . ARG A 1 121 ? -5.941 -18.109 2.674 1 87.38 121 ARG A N 1
ATOM 912 C CA . ARG A 1 121 ? -6.746 -18.641 3.771 1 87.38 121 ARG A CA 1
ATOM 913 C C . ARG A 1 121 ? -6.699 -20.172 3.797 1 87.38 121 ARG A C 1
ATOM 91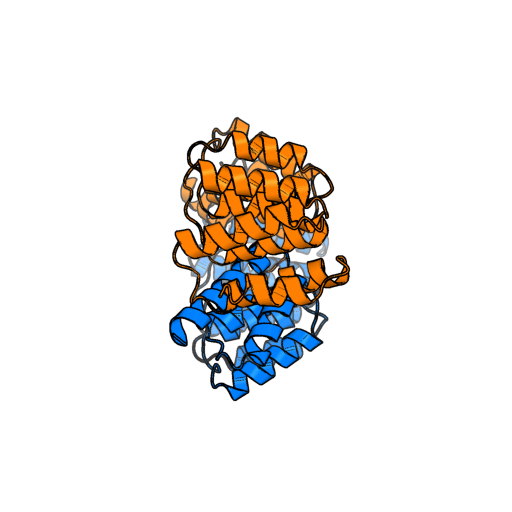5 O O . ARG A 1 121 ? -7.43 -20.797 4.559 1 87.38 121 ARG A O 1
ATOM 922 N N . GLY A 1 122 ? -5.922 -20.75 2.869 1 88.06 122 GLY A N 1
ATOM 923 C CA . GLY A 1 122 ? -5.801 -22.203 2.805 1 88.06 122 GLY A CA 1
ATOM 924 C C . GLY A 1 122 ? -6.906 -22.859 2.002 1 88.06 122 GLY A C 1
ATOM 925 O O . GLY A 1 122 ? -7.039 -24.094 2.004 1 88.06 122 GLY A O 1
ATOM 926 N N . ASP A 1 123 ? -7.723 -22.031 1.499 1 93.38 123 ASP A N 1
ATOM 927 C CA . ASP A 1 123 ? -8.773 -22.562 0.64 1 93.38 123 ASP A CA 1
ATOM 928 C C . ASP A 1 123 ? -8.289 -22.703 -0.803 1 93.38 123 ASP A C 1
ATOM 930 O O . ASP A 1 123 ? -8.766 -21.984 -1.688 1 93.38 123 ASP A O 1
ATOM 934 N N . GLY A 1 124 ? -7.438 -23.703 -1.037 1 94.25 124 GLY A N 1
ATOM 935 C CA . GLY A 1 124 ? -6.879 -23.938 -2.357 1 94.25 124 GLY A CA 1
ATOM 936 C C . GLY A 1 124 ? -7.934 -24.266 -3.402 1 94.25 124 GLY A C 1
ATOM 937 O O . GLY A 1 124 ? -7.824 -23.828 -4.551 1 94.25 124 GLY A O 1
ATOM 938 N N . TYR A 1 125 ? -8.969 -24.906 -2.936 1 95.31 125 TYR A N 1
ATOM 939 C CA . TYR A 1 125 ? -10.031 -25.266 -3.863 1 95.31 125 TYR A CA 1
ATOM 940 C C . TYR A 1 125 ? -10.742 -24.016 -4.387 1 95.31 125 TYR A C 1
ATOM 942 O O . TYR A 1 125 ? -11.016 -23.906 -5.582 1 95.31 125 TYR A O 1
ATOM 950 N N . GLY A 1 126 ? -11.078 -23.172 -3.453 1 95.12 126 GLY A N 1
ATOM 951 C CA . GLY A 1 126 ? -11.695 -21.922 -3.861 1 95.12 126 GLY A CA 1
ATOM 952 C C . GLY A 1 126 ? -10.844 -21.125 -4.836 1 95.12 126 GLY A C 1
ATOM 953 O O . GLY A 1 126 ? -11.352 -20.609 -5.836 1 95.12 126 GLY A O 1
ATOM 954 N N . GLY A 1 127 ? -9.562 -21 -4.555 1 96.81 127 GLY A N 1
ATOM 955 C CA . GLY A 1 127 ? -8.641 -20.297 -5.441 1 96.81 127 GLY A CA 1
ATOM 956 C C . GLY A 1 127 ? -8.594 -20.906 -6.836 1 96.81 127 GLY A C 1
ATOM 957 O O . GLY A 1 127 ? -8.641 -20.172 -7.832 1 96.81 127 GLY A O 1
ATOM 958 N N . LEU A 1 128 ? -8.523 -22.172 -6.906 1 97.31 128 LEU A N 1
ATOM 959 C CA . LEU A 1 128 ? -8.414 -22.859 -8.188 1 97.31 128 LEU A CA 1
ATOM 960 C C . LEU A 1 128 ? -9.711 -22.766 -8.977 1 97.31 128 LEU A C 1
ATOM 962 O O . LEU A 1 128 ? -9.695 -22.688 -10.211 1 97.31 128 LEU A O 1
ATOM 966 N N . ARG A 1 129 ? -10.797 -22.766 -8.242 1 97 129 ARG A N 1
ATOM 967 C CA . ARG A 1 129 ? -12.078 -22.547 -8.914 1 97 129 ARG A CA 1
ATOM 968 C C . ARG A 1 129 ? -12.109 -21.188 -9.609 1 97 129 ARG A C 1
ATOM 970 O O . ARG A 1 129 ? -12.531 -21.094 -10.766 1 97 129 ARG A O 1
ATOM 977 N N . VAL A 1 130 ? -11.703 -20.188 -8.977 1 97.56 130 VAL A N 1
ATOM 978 C CA . VAL A 1 130 ? -11.672 -18.844 -9.555 1 97.56 130 VAL A CA 1
ATOM 979 C C . VAL A 1 130 ? -10.68 -18.797 -10.719 1 97.56 130 VAL A C 1
ATOM 981 O O . VAL A 1 130 ? -10.945 -18.172 -11.742 1 97.56 130 VAL A O 1
ATOM 984 N N . PHE A 1 131 ? -9.523 -19.453 -10.609 1 98.06 131 PHE A N 1
ATOM 985 C CA . PHE A 1 131 ? -8.531 -19.484 -11.672 1 98.06 131 PHE A CA 1
ATOM 986 C C . PHE A 1 131 ? -9.094 -20.156 -12.922 1 98.06 131 PHE A C 1
ATOM 988 O O . PHE A 1 131 ? -8.859 -19.703 -14.039 1 98.06 131 PHE A O 1
ATOM 995 N N . ARG A 1 132 ? -9.797 -21.188 -12.648 1 97.06 132 ARG A N 1
ATOM 996 C CA . ARG A 1 132 ? -10.43 -21.859 -13.773 1 97.06 132 ARG A CA 1
ATOM 997 C C . ARG A 1 132 ? -11.414 -20.938 -14.492 1 97.06 132 ARG A C 1
ATOM 999 O O . ARG A 1 132 ? -11.461 -20.906 -15.719 1 97.06 132 ARG A O 1
ATOM 1006 N N . GLN A 1 133 ? -12.203 -20.281 -13.742 1 97.06 133 GLN A N 1
ATOM 1007 C CA . GLN A 1 133 ? -13.117 -19.312 -14.32 1 97.06 133 GLN A CA 1
ATOM 1008 C C . GLN A 1 133 ? -12.359 -18.234 -15.094 1 97.06 133 GLN A C 1
ATOM 1010 O O . GLN A 1 133 ? -12.805 -17.797 -16.156 1 97.06 133 GLN A O 1
ATOM 1015 N N . MET A 1 134 ? -11.211 -17.781 -14.547 1 97.44 134 MET A N 1
ATOM 1016 C CA . MET A 1 134 ? -10.359 -16.781 -15.188 1 97.44 134 MET A CA 1
ATOM 1017 C C . MET A 1 134 ? -9.914 -17.266 -16.562 1 97.44 134 MET A C 1
ATOM 1019 O O . MET A 1 134 ? -9.922 -16.5 -17.531 1 97.44 134 MET A O 1
ATOM 1023 N N . LEU A 1 135 ? -9.555 -18.547 -16.641 1 96.31 135 LEU A N 1
ATOM 1024 C CA . LEU A 1 135 ? -9.141 -19.156 -17.906 1 96.31 135 LEU A CA 1
ATOM 1025 C C . LEU A 1 135 ? -10.305 -19.219 -18.891 1 96.31 135 LEU A C 1
ATOM 1027 O O . LEU A 1 135 ? -10.148 -18.906 -20.062 1 96.31 135 LEU A O 1
ATOM 1031 N N . LEU A 1 136 ? -11.469 -19.625 -18.391 1 95.56 136 LEU A N 1
ATOM 1032 C CA . LEU A 1 136 ? -12.648 -19.812 -19.219 1 95.56 136 LEU A CA 1
ATOM 1033 C C . LEU A 1 136 ? -13.094 -18.484 -19.828 1 95.56 136 LEU A C 1
ATOM 1035 O O . LEU A 1 136 ? -13.578 -18.438 -20.969 1 95.56 136 LEU A O 1
ATOM 1039 N N . GLU A 1 137 ? -12.922 -17.453 -19.094 1 96 137 GLU A N 1
ATOM 1040 C CA . GLU A 1 137 ? -13.336 -16.141 -19.547 1 96 137 GLU A CA 1
ATOM 1041 C C . GLU A 1 137 ? -12.242 -15.461 -20.359 1 96 137 GLU A C 1
ATOM 1043 O O . GLU A 1 137 ? -12.398 -14.32 -20.797 1 96 137 GLU A O 1
ATOM 1048 N N . GLU A 1 138 ? -11.133 -16.172 -20.562 1 94.88 138 GLU A N 1
ATOM 1049 C CA . GLU A 1 138 ? -10.008 -15.703 -21.359 1 94.88 138 GLU A CA 1
ATOM 1050 C C . GLU A 1 138 ? -9.484 -14.367 -20.844 1 94.88 138 GLU A C 1
ATOM 1052 O O . GLU A 1 138 ? -9.242 -13.438 -21.625 1 94.88 138 GLU A O 1
ATOM 1057 N N . ALA A 1 139 ? -9.539 -14.281 -19.516 1 95.56 139 ALA A N 1
ATOM 1058 C CA . ALA A 1 139 ? -8.969 -13.086 -18.906 1 95.56 139 ALA A CA 1
ATOM 1059 C C . ALA A 1 139 ? -7.457 -13.023 -19.125 1 95.56 139 ALA A C 1
ATOM 1061 O O . ALA A 1 139 ? -6.824 -14.039 -19.422 1 95.56 139 ALA A O 1
ATOM 1062 N N . LYS A 1 140 ? -6.949 -11.773 -19.062 1 94.69 140 LYS A N 1
ATOM 1063 C CA . LYS A 1 140 ? -5.508 -11.602 -19.203 1 94.69 140 LYS A CA 1
ATOM 1064 C C . LYS A 1 140 ? -4.754 -12.258 -18.062 1 94.69 140 LYS A C 1
ATOM 1066 O O . LYS A 1 140 ? -5.047 -12.008 -16.891 1 94.69 140 LYS A O 1
ATOM 1071 N N . LEU A 1 141 ? -3.818 -13.109 -18.469 1 95.12 141 LEU A N 1
ATOM 1072 C CA . LEU A 1 141 ? -2.992 -13.812 -17.484 1 95.12 141 LEU A CA 1
ATOM 1073 C C . LEU A 1 141 ? -1.61 -13.18 -17.391 1 95.12 141 LEU A C 1
ATOM 1075 O O . LEU A 1 141 ? -1.11 -12.609 -18.359 1 95.12 141 LEU A O 1
ATOM 1079 N N . ASN A 1 142 ? -1.052 -13.172 -16.219 1 94.06 142 ASN A N 1
ATOM 1080 C CA . ASN A 1 142 ? 0.303 -12.688 -15.969 1 94.06 142 ASN A CA 1
ATOM 1081 C C . ASN A 1 142 ? 1.062 -13.617 -15.023 1 94.06 142 ASN A C 1
ATOM 1083 O O . ASN A 1 142 ? 0.495 -14.578 -14.5 1 94.06 142 ASN A O 1
ATOM 1087 N N . PRO A 1 143 ? 2.326 -13.43 -14.914 1 94.06 143 PRO A N 1
ATOM 1088 C CA . PRO A 1 143 ? 3.115 -14.328 -14.07 1 94.06 143 PRO A CA 1
ATOM 1089 C C . PRO A 1 143 ? 2.545 -14.461 -12.656 1 94.06 143 PRO A C 1
ATOM 1091 O O . PRO A 1 143 ? 2.582 -15.547 -12.078 1 94.06 143 PRO A O 1
ATOM 1094 N N . PHE A 1 144 ? 2.01 -13.445 -12.172 1 95.25 144 PHE A N 1
ATOM 1095 C CA . PHE A 1 144 ? 1.457 -13.492 -10.828 1 95.25 144 PHE A CA 1
ATOM 1096 C C . PHE A 1 144 ? 0.234 -14.398 -10.773 1 95.25 144 PHE A C 1
ATOM 1098 O O . PHE A 1 144 ? 0.049 -15.141 -9.805 1 95.25 144 PHE A O 1
ATOM 1105 N N . SER A 1 145 ? -0.646 -14.414 -11.812 1 96.44 145 SER A N 1
ATOM 1106 C CA . SER A 1 145 ? -1.811 -15.289 -11.875 1 96.44 145 SER A CA 1
ATOM 1107 C C . SER A 1 145 ? -1.408 -16.75 -11.742 1 96.44 145 SER A C 1
ATOM 1109 O O . SER A 1 145 ? -2.045 -17.516 -11.008 1 96.44 145 SER A O 1
ATOM 1111 N N . PHE A 1 146 ? -0.364 -17.047 -12.422 1 95.81 146 PHE A N 1
ATOM 1112 C CA . PHE A 1 146 ? 0.093 -18.438 -12.406 1 95.81 146 PHE A CA 1
ATOM 1113 C C . PHE A 1 146 ? 0.704 -18.781 -11.055 1 95.81 146 PHE A C 1
ATOM 1115 O O . PHE A 1 146 ? 0.48 -19.875 -10.531 1 95.81 146 PHE A O 1
ATOM 1122 N N . SER A 1 147 ? 1.425 -17.891 -10.477 1 94.5 147 SER A N 1
ATOM 1123 C CA . SER A 1 147 ? 2.068 -18.141 -9.195 1 94.5 147 SER A CA 1
ATOM 1124 C C . SER A 1 147 ? 1.04 -18.453 -8.109 1 94.5 147 SER A C 1
ATOM 1126 O O . SER A 1 147 ? 1.22 -19.375 -7.32 1 94.5 147 SER A O 1
ATOM 1128 N N . ILE A 1 148 ? -0.003 -17.688 -8.047 1 95.75 148 ILE A N 1
ATOM 1129 C CA . ILE A 1 148 ? -0.989 -17.891 -6.992 1 95.75 148 ILE A CA 1
ATOM 1130 C C . ILE A 1 148 ? -1.813 -19.141 -7.289 1 95.75 148 ILE A C 1
ATOM 1132 O O . ILE A 1 148 ? -2.232 -19.844 -6.367 1 95.75 148 ILE A O 1
ATOM 1136 N N . ALA A 1 149 ? -2.021 -19.438 -8.586 1 96.44 149 ALA A N 1
ATOM 1137 C CA . ALA A 1 149 ? -2.703 -20.672 -8.938 1 96.44 149 ALA A CA 1
ATOM 1138 C C . ALA A 1 149 ? -1.882 -21.891 -8.516 1 96.44 149 ALA A C 1
ATOM 1140 O O . ALA A 1 149 ? -2.424 -22.859 -7.977 1 96.44 149 ALA A O 1
ATOM 1141 N N . VAL A 1 150 ? -0.608 -21.844 -8.773 1 95.5 150 VAL A N 1
ATOM 1142 C CA . VAL A 1 150 ? 0.294 -22.938 -8.406 1 95.5 150 VAL A CA 1
ATOM 1143 C C . VAL A 1 150 ? 0.296 -23.109 -6.887 1 95.5 150 VAL A C 1
ATOM 1145 O O . VAL A 1 150 ? 0.271 -24.25 -6.391 1 95.5 150 VAL A O 1
ATOM 1148 N N . ARG A 1 151 ? 0.322 -22.016 -6.148 1 93.06 151 ARG A N 1
ATOM 1149 C CA . ARG A 1 151 ? 0.284 -22.062 -4.691 1 93.06 151 ARG A CA 1
ATOM 1150 C C . ARG A 1 151 ? -1.01 -22.703 -4.199 1 93.06 151 ARG A C 1
ATOM 1152 O O . ARG A 1 151 ? -0.993 -23.516 -3.266 1 93.06 151 ARG A O 1
ATOM 1159 N N . ALA A 1 152 ? -2.092 -22.266 -4.801 1 94.62 152 ALA A N 1
ATOM 1160 C CA . ALA A 1 152 ? -3.377 -22.859 -4.457 1 94.62 152 ALA A CA 1
ATOM 1161 C C . ALA A 1 152 ? -3.361 -24.375 -4.711 1 94.62 152 ALA A C 1
ATOM 1163 O O . ALA A 1 152 ? -3.826 -25.156 -3.875 1 94.62 152 ALA A O 1
ATOM 1164 N N . CYS A 1 153 ? -2.807 -24.781 -5.797 1 94.69 153 CYS A N 1
ATOM 1165 C CA . CYS A 1 153 ? -2.746 -26.188 -6.176 1 94.69 153 CYS A CA 1
ATOM 1166 C C . CYS A 1 153 ? -1.869 -26.969 -5.207 1 94.69 153 CYS A C 1
ATOM 1168 O O . CYS A 1 153 ? -2.225 -28.078 -4.805 1 94.69 153 CYS A O 1
ATOM 1170 N N . ALA A 1 154 ? -0.768 -26.453 -4.84 1 90.12 154 ALA A N 1
ATOM 1171 C CA . ALA A 1 154 ? 0.148 -27.094 -3.902 1 90.12 154 ALA A CA 1
ATOM 1172 C C . ALA A 1 154 ? -0.525 -27.328 -2.553 1 90.12 154 ALA A C 1
ATOM 1174 O O . ALA A 1 154 ? -0.264 -28.328 -1.886 1 90.12 154 ALA A O 1
ATOM 1175 N N . SER A 1 155 ? -1.385 -26.484 -2.176 1 90.06 155 SER A N 1
ATOM 1176 C CA . SER A 1 155 ? -2.021 -26.578 -0.866 1 90.06 155 SER A CA 1
ATOM 1177 C C . SER A 1 155 ? -3.025 -27.719 -0.826 1 90.06 155 SER A C 1
ATOM 1179 O O . SER A 1 155 ? -3.307 -28.266 0.242 1 90.06 155 SER A O 1
ATOM 1181 N N . ILE A 1 156 ? -3.627 -28.078 -1.94 1 92.06 156 ILE A N 1
ATOM 1182 C CA . ILE A 1 156 ? -4.645 -29.125 -1.944 1 92.06 156 ILE A CA 1
ATOM 1183 C C . ILE A 1 156 ? -4.035 -30.438 -2.432 1 92.06 156 ILE A C 1
ATOM 1185 O O . ILE A 1 156 ? -4.637 -31.5 -2.273 1 92.06 156 ILE A O 1
ATOM 1189 N N . GLY A 1 157 ? -2.924 -30.344 -3.064 1 89.81 157 GLY A N 1
ATOM 1190 C CA . GLY A 1 157 ? -2.211 -31.531 -3.484 1 89.81 157 GLY A CA 1
ATOM 1191 C C . GLY A 1 157 ? -2.855 -32.219 -4.668 1 89.81 157 GLY A C 1
ATOM 1192 O O . GLY A 1 157 ? -2.887 -33.469 -4.734 1 89.81 157 GLY A O 1
ATOM 1193 N N . SER A 1 158 ? -3.375 -31.531 -5.551 1 90.31 158 SER A N 1
ATOM 1194 C CA . SER A 1 158 ? -4.066 -32.094 -6.703 1 90.31 158 SER A CA 1
ATOM 1195 C C . SER A 1 158 ? -3.146 -32.188 -7.918 1 90.31 158 SER A C 1
ATOM 1197 O O . SER A 1 158 ? -2.812 -31.156 -8.516 1 90.31 158 SER A O 1
ATOM 1199 N N . HIS A 1 159 ? -2.859 -33.344 -8.406 1 88.25 159 HIS A N 1
ATOM 1200 C CA . HIS A 1 159 ? -2.023 -33.562 -9.578 1 88.25 159 HIS A CA 1
ATOM 1201 C C . HIS A 1 159 ? -2.75 -33.156 -10.852 1 88.25 159 HIS A C 1
ATOM 1203 O O . HIS A 1 159 ? -2.141 -32.562 -11.758 1 88.25 159 HIS A O 1
ATOM 1209 N N . SER A 1 160 ? -3.977 -33.469 -10.836 1 90.88 160 SER A N 1
ATOM 1210 C CA . SER A 1 160 ? -4.77 -33.125 -12.016 1 90.88 160 SER A CA 1
ATOM 1211 C C . SER A 1 160 ? -4.824 -31.625 -12.242 1 90.88 160 SER A C 1
ATOM 1213 O O . SER A 1 160 ? -4.629 -31.156 -13.367 1 90.88 160 SER A O 1
ATOM 1215 N N . PHE A 1 161 ? -4.992 -30.906 -11.18 1 92.38 161 PHE A N 1
ATOM 1216 C CA . PHE A 1 161 ? -5.016 -29.453 -11.297 1 92.38 161 PHE A CA 1
ATOM 1217 C C . PHE A 1 161 ? -3.637 -28.922 -11.672 1 92.38 161 PHE A C 1
ATOM 1219 O O . PHE A 1 161 ? -3.527 -27.969 -12.438 1 92.38 161 PHE A O 1
ATOM 1226 N N . GLY A 1 162 ? -2.68 -29.547 -11.094 1 93.25 162 GLY A N 1
ATOM 1227 C CA . GLY A 1 162 ? -1.32 -29.156 -11.438 1 93.25 162 GLY A CA 1
ATOM 1228 C C . GLY A 1 162 ? -1.021 -29.266 -12.922 1 93.25 162 GLY A C 1
ATOM 1229 O O . GLY A 1 162 ? -0.433 -28.359 -13.516 1 93.25 162 GLY A O 1
ATOM 1230 N N . LYS A 1 163 ? -1.456 -30.297 -13.492 1 92.38 163 LYS A N 1
ATOM 1231 C CA . LYS A 1 163 ? -1.276 -30.5 -14.93 1 92.38 163 LYS A CA 1
ATOM 1232 C C . LYS A 1 163 ? -2.039 -29.453 -15.734 1 92.38 163 LYS A C 1
ATOM 1234 O O . LYS A 1 163 ? -1.551 -28.984 -16.766 1 92.38 163 LYS A O 1
ATOM 1239 N N . GLN A 1 164 ? -3.176 -29.156 -15.32 1 93.56 164 GLN A N 1
ATOM 1240 C CA . GLN A 1 164 ? -3.982 -28.141 -16 1 93.56 164 GLN A CA 1
ATOM 1241 C C . GLN A 1 164 ? -3.299 -26.781 -15.969 1 93.56 164 GLN A C 1
ATOM 1243 O O . GLN A 1 164 ? -3.301 -26.062 -16.969 1 93.56 164 GLN A O 1
ATOM 1248 N N . ILE A 1 165 ? -2.73 -26.422 -14.82 1 96.25 165 ILE A N 1
ATOM 1249 C CA . ILE A 1 165 ? -2.027 -25.156 -14.688 1 96.25 165 ILE A CA 1
ATOM 1250 C C . ILE A 1 165 ? -0.812 -25.141 -15.617 1 96.25 165 ILE A C 1
ATOM 1252 O O . ILE A 1 165 ? -0.57 -24.156 -16.312 1 96.25 165 ILE A O 1
ATOM 1256 N N . HIS A 1 166 ? -0.118 -26.219 -15.594 1 94.62 166 HIS A N 1
ATOM 1257 C CA . HIS A 1 166 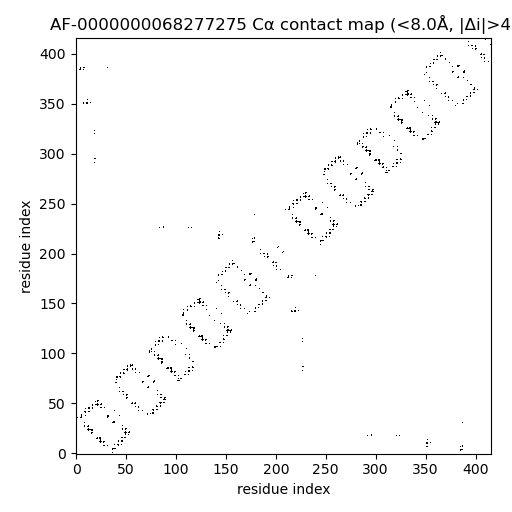? 1.067 -26.328 -16.438 1 94.62 166 HIS A CA 1
ATOM 1258 C C . HIS A 1 166 ? 0.711 -26.188 -17.906 1 94.62 166 HIS A C 1
ATOM 1260 O O . HIS A 1 166 ? 1.394 -25.469 -18.656 1 94.62 166 HIS A O 1
ATOM 1266 N N . SER A 1 167 ? -0.325 -26.844 -18.328 1 94.75 167 SER A N 1
ATOM 1267 C CA . SER A 1 167 ? -0.791 -26.719 -19.719 1 94.75 167 SER A CA 1
ATOM 1268 C C . SER A 1 167 ? -1.156 -25.281 -20.047 1 94.75 167 SER A C 1
ATOM 1270 O O . SER A 1 167 ? -0.883 -24.812 -21.156 1 94.75 167 SER A O 1
ATOM 1272 N N . ALA A 1 168 ? -1.824 -24.594 -19.156 1 95.69 168 ALA A N 1
ATOM 1273 C CA . ALA A 1 168 ? -2.191 -23.203 -19.359 1 95.69 168 ALA A CA 1
ATOM 1274 C C . ALA A 1 168 ? -0.95 -22.328 -19.516 1 95.69 168 ALA A C 1
ATOM 1276 O O . ALA A 1 168 ? -0.944 -21.375 -20.297 1 95.69 168 ALA A O 1
ATOM 1277 N N . VAL A 1 169 ? 0.099 -22.609 -18.734 1 96 169 VAL A N 1
ATOM 1278 C CA . VAL A 1 169 ? 1.355 -21.875 -18.812 1 96 169 VAL A CA 1
ATOM 1279 C C . VAL A 1 169 ? 1.926 -21.969 -20.219 1 96 169 VAL A C 1
ATOM 1281 O O . VAL A 1 169 ? 2.352 -20.953 -20.797 1 96 169 VAL A O 1
ATOM 1284 N N . ILE A 1 170 ? 1.882 -23.141 -20.766 1 93.88 170 ILE A N 1
ATOM 1285 C CA . ILE A 1 170 ? 2.398 -23.391 -22.109 1 93.88 170 ILE A CA 1
ATOM 1286 C C . ILE A 1 170 ? 1.505 -22.688 -23.141 1 93.88 170 ILE A C 1
ATOM 1288 O O . ILE A 1 170 ? 1.996 -21.984 -24.016 1 93.88 170 ILE A O 1
ATOM 1292 N N . LYS A 1 171 ? 0.279 -22.875 -23.016 1 95.12 171 LYS A N 1
ATOM 1293 C CA . LYS A 1 171 ? -0.695 -22.328 -23.969 1 95.12 171 LYS A CA 1
ATOM 1294 C C . LYS A 1 171 ? -0.593 -20.812 -24.047 1 95.12 171 LYS A C 1
ATOM 1296 O O . LYS A 1 171 ? -0.806 -20.234 -25.109 1 95.12 171 LYS A O 1
ATOM 1301 N N . HIS A 1 172 ? -0.277 -20.188 -22.922 1 95.12 172 HIS A N 1
ATOM 1302 C CA . HIS A 1 172 ? -0.293 -18.734 -22.875 1 95.12 172 HIS A CA 1
ATOM 1303 C C . HIS A 1 172 ? 1.116 -18.156 -23 1 95.12 172 HIS A C 1
ATOM 1305 O O . HIS A 1 172 ? 1.332 -16.969 -22.75 1 95.12 172 HIS A O 1
ATOM 1311 N N . GLY A 1 173 ? 2.092 -18.984 -23.281 1 92.31 173 GLY A N 1
ATOM 1312 C CA . GLY A 1 173 ? 3.412 -18.547 -23.688 1 92.31 173 GLY A CA 1
ATOM 1313 C C . GLY A 1 173 ? 4.332 -18.234 -22.531 1 92.31 173 GLY A C 1
ATOM 1314 O O . GLY A 1 173 ? 5.234 -17.406 -22.641 1 92.31 173 GLY A O 1
ATOM 1315 N N . PHE A 1 174 ? 4.098 -18.844 -21.375 1 93.31 174 PHE A N 1
ATOM 1316 C CA . PHE A 1 174 ? 4.922 -18.562 -20.219 1 93.31 174 PHE A CA 1
ATOM 1317 C C . PHE A 1 174 ? 5.891 -19.703 -19.953 1 93.31 174 PHE A C 1
ATOM 1319 O O . PHE A 1 174 ? 6.496 -19.766 -18.875 1 93.31 174 PHE A O 1
ATOM 1326 N N . GLU A 1 175 ? 6.109 -20.594 -20.938 1 90.56 175 GLU A N 1
ATOM 1327 C CA . GLU A 1 175 ? 6.938 -21.781 -20.719 1 90.56 175 GLU A CA 1
ATOM 1328 C C . GLU A 1 175 ? 8.414 -21.406 -20.594 1 90.56 175 GLU A C 1
ATOM 1330 O O . GLU A 1 175 ? 9.219 -22.188 -20.094 1 90.56 175 GLU A O 1
ATOM 1335 N N . SER A 1 176 ? 8.797 -20.219 -21.031 1 89.94 176 SER A N 1
ATOM 1336 C CA . SER A 1 176 ? 10.18 -19.766 -20.906 1 89.94 176 SER A CA 1
ATOM 1337 C C . SER A 1 176 ? 10.344 -18.766 -19.766 1 89.94 176 SER A C 1
ATOM 1339 O O . SER A 1 176 ? 11.438 -18.25 -19.547 1 89.94 176 SER A O 1
ATOM 1341 N N . ASN A 1 177 ? 9.258 -18.516 -19.172 1 91.25 177 ASN A N 1
ATOM 1342 C CA . ASN A 1 177 ? 9.281 -17.609 -18.031 1 91.25 177 ASN A CA 1
ATOM 1343 C C . ASN A 1 177 ? 9.797 -18.312 -16.781 1 91.25 177 ASN A C 1
ATOM 1345 O O . ASN A 1 177 ? 9.109 -19.141 -16.203 1 91.25 177 ASN A O 1
ATOM 1349 N N . LEU A 1 178 ? 10.961 -17.875 -16.297 1 90 178 LEU A N 1
ATOM 1350 C CA . LEU A 1 178 ? 11.688 -18.609 -15.258 1 90 178 LEU A CA 1
ATOM 1351 C C . LEU A 1 178 ? 10.906 -18.609 -13.953 1 90 178 LEU A C 1
ATOM 1353 O O . LEU A 1 178 ? 10.727 -19.656 -13.32 1 90 178 LEU A O 1
ATOM 1357 N N . PRO A 1 179 ? 10.438 -17.438 -13.5 1 92.44 179 PRO A N 1
ATOM 1358 C CA . PRO A 1 179 ? 9.711 -17.469 -12.227 1 92.44 179 PRO A CA 1
ATOM 1359 C C . PRO A 1 179 ? 8.461 -18.344 -12.281 1 92.44 179 PRO A C 1
ATOM 1361 O O . PRO A 1 179 ? 8.156 -19.047 -11.32 1 92.44 179 PRO A O 1
ATOM 1364 N N . VAL A 1 180 ? 7.785 -18.297 -13.352 1 93.44 180 VAL A N 1
ATOM 1365 C CA . VAL A 1 180 ? 6.598 -19.125 -13.508 1 93.44 180 VAL A CA 1
ATOM 1366 C C . VAL A 1 180 ? 6.992 -20.609 -13.516 1 93.44 180 VAL A C 1
ATOM 1368 O O . VAL A 1 180 ? 6.406 -21.422 -12.797 1 93.44 180 VAL A O 1
ATOM 1371 N N . MET A 1 181 ? 7.992 -20.906 -14.273 1 90.94 181 MET A N 1
ATOM 1372 C CA . MET A 1 181 ? 8.422 -22.297 -14.383 1 90.94 181 MET A CA 1
ATOM 1373 C C . MET A 1 181 ? 8.992 -22.797 -13.062 1 90.94 181 MET A C 1
ATOM 1375 O O . MET A 1 181 ? 8.82 -23.969 -12.711 1 90.94 181 MET A O 1
ATOM 1379 N N . ASN A 1 182 ? 9.68 -21.969 -12.344 1 89.62 182 ASN A N 1
ATOM 1380 C CA . ASN A 1 182 ? 10.148 -22.344 -11.016 1 89.62 182 ASN A CA 1
ATOM 1381 C C . ASN A 1 182 ? 8.992 -22.672 -10.078 1 89.62 182 ASN A C 1
ATOM 1383 O O . ASN A 1 182 ? 9.07 -23.625 -9.289 1 89.62 182 ASN A O 1
ATOM 1387 N N . SER A 1 183 ? 7.98 -21.875 -10.18 1 92.19 183 SER A N 1
ATOM 1388 C CA . SER A 1 183 ? 6.805 -22.141 -9.359 1 92.19 183 SER A CA 1
ATOM 1389 C C . SER A 1 183 ? 6.16 -23.469 -9.727 1 92.19 183 SER A C 1
ATOM 1391 O O . SER A 1 183 ? 5.691 -24.203 -8.852 1 92.19 183 SER A O 1
ATOM 1393 N N . ILE A 1 184 ? 6.141 -23.766 -11 1 91.62 184 ILE A N 1
ATOM 1394 C CA . ILE A 1 184 ? 5.586 -25.016 -11.492 1 91.62 184 ILE A CA 1
ATOM 1395 C C . ILE A 1 184 ? 6.43 -26.188 -10.977 1 91.62 184 ILE A C 1
ATOM 1397 O O . ILE A 1 184 ? 5.891 -27.188 -10.492 1 91.62 184 ILE A O 1
ATOM 1401 N N . LEU A 1 185 ? 7.676 -26.047 -11.031 1 88.62 185 LEU A N 1
ATOM 1402 C CA . LEU A 1 185 ? 8.586 -27.078 -10.555 1 88.62 185 LEU A CA 1
ATOM 1403 C C . LEU A 1 185 ? 8.406 -27.312 -9.062 1 88.62 185 LEU A C 1
ATOM 1405 O O . LEU A 1 185 ? 8.352 -28.469 -8.609 1 88.62 185 LEU A O 1
ATOM 1409 N N . ASP A 1 186 ? 8.297 -26.281 -8.344 1 87.44 186 ASP A N 1
ATOM 1410 C CA . ASP A 1 186 ? 8.078 -26.375 -6.906 1 87.44 186 ASP A CA 1
ATOM 1411 C C . ASP A 1 186 ? 6.766 -27.094 -6.598 1 87.44 186 ASP A C 1
ATOM 1413 O O . ASP A 1 186 ? 6.688 -27.875 -5.648 1 87.44 186 ASP A O 1
ATOM 1417 N N . MET A 1 187 ? 5.828 -26.75 -7.363 1 90.62 187 MET A N 1
ATOM 1418 C CA . MET A 1 187 ? 4.523 -27.375 -7.18 1 90.62 187 MET A CA 1
ATOM 1419 C C . MET A 1 187 ? 4.609 -28.875 -7.41 1 90.62 187 MET A C 1
ATOM 1421 O O . MET A 1 187 ? 4.129 -29.656 -6.594 1 90.62 187 MET A O 1
ATOM 1425 N N . TYR A 1 188 ? 5.289 -29.312 -8.406 1 87.19 188 TYR A N 1
ATOM 1426 C CA . TYR A 1 188 ? 5.414 -30.734 -8.703 1 87.19 188 TYR A CA 1
ATOM 1427 C C . TYR A 1 188 ? 6.238 -31.438 -7.633 1 87.19 188 TYR A C 1
ATOM 1429 O O . TYR A 1 188 ? 5.945 -32.562 -7.266 1 87.19 188 TYR A O 1
ATOM 1437 N N . CYS A 1 189 ? 7.234 -30.766 -7.156 1 85.5 189 CYS A N 1
ATOM 1438 C CA . CYS A 1 189 ? 8.039 -31.328 -6.082 1 85.5 189 CYS A CA 1
ATOM 1439 C C . CYS A 1 189 ? 7.211 -31.531 -4.82 1 85.5 189 CYS A C 1
ATOM 1441 O O . CYS A 1 189 ? 7.348 -32.562 -4.137 1 85.5 189 CYS A O 1
ATOM 1443 N N . SER A 1 190 ? 6.418 -30.547 -4.57 1 83.88 190 SER A N 1
ATOM 1444 C CA . SER A 1 190 ? 5.559 -30.656 -3.396 1 83.88 190 SER A CA 1
ATOM 1445 C C . SER A 1 190 ? 4.531 -31.766 -3.559 1 83.88 190 SER A C 1
ATOM 1447 O O . SER A 1 190 ? 4.227 -32.5 -2.602 1 83.88 190 SER A O 1
ATOM 1449 N N . LEU A 1 191 ? 4.016 -31.922 -4.719 1 82.44 191 LEU A N 1
ATOM 1450 C CA . LEU A 1 191 ? 3.029 -32.969 -5.004 1 82.44 191 LEU A CA 1
ATOM 1451 C C . LEU A 1 191 ? 3.676 -34.344 -5.008 1 82.44 191 LEU A C 1
ATOM 1453 O O . LEU A 1 191 ? 3.039 -35.344 -4.641 1 82.44 191 LEU A O 1
ATOM 1457 N N . GLY A 1 192 ? 4.887 -34.406 -5.57 1 75.31 192 GLY A N 1
ATOM 1458 C CA . GLY A 1 192 ? 5.633 -35.656 -5.555 1 75.31 192 GLY A CA 1
ATOM 1459 C C . GLY A 1 192 ? 5.926 -36.188 -4.156 1 75.31 192 GLY A C 1
ATOM 1460 O O . GLY A 1 192 ? 5.867 -37.375 -3.898 1 75.31 192 GLY A O 1
ATOM 1461 N N . ARG A 1 193 ? 6.289 -35.344 -3.342 1 69.88 193 ARG A N 1
ATOM 1462 C CA . ARG A 1 193 ? 6.543 -35.719 -1.954 1 69.88 193 ARG A CA 1
ATOM 1463 C C . ARG A 1 193 ? 5.289 -36.281 -1.298 1 69.88 193 ARG A C 1
ATOM 1465 O O . ARG A 1 193 ? 5.371 -37.156 -0.453 1 69.88 193 ARG A O 1
ATOM 1472 N N . THR A 1 194 ? 4.27 -35.562 -1.719 1 62.25 194 THR A N 1
ATOM 1473 C CA . THR A 1 194 ? 3.027 -36.062 -1.15 1 62.25 194 THR A CA 1
ATOM 1474 C C . THR A 1 194 ? 2.582 -37.344 -1.868 1 62.25 194 THR A C 1
ATOM 1476 O O . THR A 1 194 ? 1.905 -38.188 -1.28 1 62.25 1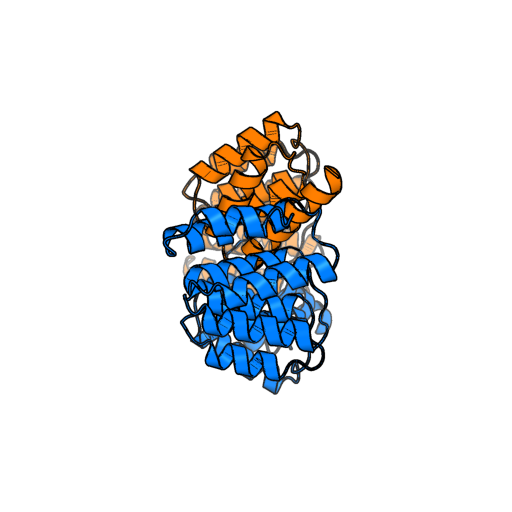94 THR A O 1
ATOM 1479 N N . GLY A 1 195 ? 3.037 -37.25 -3.15 1 59.06 195 GLY A N 1
ATOM 1480 C CA . GLY A 1 195 ? 2.779 -38.469 -3.916 1 59.06 195 GLY A CA 1
ATOM 1481 C C . GLY A 1 195 ? 3.984 -39.375 -4.012 1 59.06 195 GLY A C 1
ATOM 1482 O O . GLY A 1 195 ? 5.121 -38.938 -3.826 1 59.06 195 GLY A O 1
ATOM 1483 N N . LYS A 1 196 ? 4.016 -40.562 -3.885 1 53 196 LYS A N 1
ATOM 1484 C CA . LYS A 1 196 ? 5.031 -41.594 -3.797 1 53 196 LYS A CA 1
ATOM 1485 C C . LYS A 1 196 ? 5.879 -41.656 -5.066 1 53 196 LYS A C 1
ATOM 1487 O O . LYS A 1 196 ? 6.719 -42.531 -5.219 1 53 196 LYS A O 1
ATOM 1492 N N . ASP A 1 197 ? 5.613 -40.75 -6.113 1 51.25 197 ASP A N 1
ATOM 1493 C CA . ASP A 1 197 ? 6.426 -41.094 -7.277 1 51.25 197 ASP A CA 1
ATOM 1494 C C . ASP A 1 197 ? 7.262 -39.875 -7.734 1 51.25 197 ASP A C 1
ATOM 1496 O O . ASP A 1 197 ? 6.758 -39 -8.414 1 51.25 197 ASP A O 1
ATOM 1500 N N . ALA A 1 198 ? 8.344 -39.594 -7.262 1 53.5 198 ALA A N 1
ATOM 1501 C CA . ALA A 1 198 ? 9.375 -38.625 -7.684 1 53.5 198 ALA A CA 1
ATOM 1502 C C . ALA A 1 198 ? 9.562 -38.656 -9.195 1 53.5 198 ALA A C 1
ATOM 1504 O O . ALA A 1 198 ? 9.867 -37.656 -9.82 1 53.5 198 ALA A O 1
ATOM 1505 N N . ASN A 1 199 ? 9.43 -39.781 -9.891 1 53.09 199 ASN A N 1
ATOM 1506 C CA . ASN A 1 199 ? 9.57 -40 -11.328 1 53.09 199 ASN A CA 1
ATOM 1507 C C . ASN A 1 199 ? 8.547 -39.188 -12.125 1 53.09 199 ASN A C 1
ATOM 1509 O O . ASN A 1 199 ? 8.82 -38.781 -13.258 1 53.09 199 ASN A O 1
ATOM 1513 N N . LEU A 1 200 ? 7.523 -38.875 -11.578 1 51.69 200 LEU A N 1
ATOM 1514 C CA . LEU A 1 200 ? 6.449 -38.125 -12.234 1 51.69 200 LEU A CA 1
ATOM 1515 C C . LEU A 1 200 ? 6.836 -36.688 -12.445 1 51.69 200 LEU A C 1
ATOM 1517 O O . LEU A 1 200 ? 6.562 -36.094 -13.5 1 51.69 200 LEU A O 1
ATOM 1521 N N . VAL A 1 201 ? 7.457 -36.094 -11.492 1 57.25 201 VAL A N 1
ATOM 1522 C CA . VAL A 1 201 ? 7.91 -34.719 -11.648 1 57.25 201 VAL A CA 1
ATOM 1523 C C . VAL A 1 201 ? 8.82 -34.594 -12.867 1 57.25 201 VAL A C 1
ATOM 1525 O O . VAL A 1 201 ? 8.68 -33.656 -13.672 1 57.25 201 VAL A O 1
ATOM 1528 N N . TYR A 1 202 ? 9.75 -35.531 -12.945 1 52.44 202 TYR A N 1
ATOM 1529 C CA . TYR A 1 202 ? 10.711 -35.531 -14.047 1 52.44 202 TYR A CA 1
ATOM 1530 C C . TYR A 1 202 ? 10 -35.688 -15.391 1 52.44 202 TYR A C 1
ATOM 1532 O O . TYR A 1 202 ? 10.352 -35.031 -16.375 1 52.44 202 TYR A O 1
ATOM 1540 N N . LYS A 1 203 ? 9.117 -36.562 -15.477 1 54 203 LYS A N 1
ATOM 1541 C CA . LYS A 1 203 ? 8.375 -36.812 -16.703 1 54 203 LYS A CA 1
ATOM 1542 C C . LYS A 1 203 ? 7.535 -35.625 -17.109 1 54 203 LYS A C 1
ATOM 1544 O O . LYS A 1 203 ? 7.332 -35.375 -18.312 1 54 203 LYS A O 1
ATOM 1549 N N . LEU A 1 204 ? 7.035 -34.938 -16.188 1 53.66 204 LEU A N 1
ATOM 1550 C CA . LEU A 1 204 ? 6.152 -33.812 -16.438 1 53.66 204 LEU A CA 1
ATOM 1551 C C . LEU A 1 204 ? 6.945 -32.594 -16.906 1 53.66 204 LEU A C 1
ATOM 1553 O O . LEU A 1 204 ? 6.469 -31.828 -17.75 1 53.66 204 LEU A O 1
ATOM 1557 N N . LEU A 1 205 ? 8.078 -32.406 -16.328 1 57.56 205 LEU A N 1
ATOM 1558 C CA . LEU A 1 205 ? 8.93 -31.281 -16.656 1 57.56 205 LEU A CA 1
ATOM 1559 C C . LEU A 1 205 ? 9.625 -31.5 -18 1 57.56 205 LEU A C 1
ATOM 1561 O O . LEU A 1 205 ? 9.984 -30.531 -18.672 1 57.56 205 LEU A O 1
ATOM 1565 N N . CYS A 1 206 ? 10.062 -32.812 -18.297 1 48.69 206 CYS A N 1
ATOM 1566 C CA . CYS A 1 206 ? 10.719 -33.219 -19.531 1 48.69 206 CYS A CA 1
ATOM 1567 C C . CYS A 1 206 ? 9.945 -34.312 -20.25 1 48.69 206 CYS A C 1
ATOM 1569 O O . CYS A 1 206 ? 10.312 -35.5 -20.156 1 48.69 206 CYS A O 1
ATOM 1571 N N . PRO A 1 207 ? 8.812 -33.938 -20.688 1 45.38 207 PRO A N 1
ATOM 1572 C CA . PRO A 1 207 ? 8.195 -35.062 -21.391 1 45.38 207 PRO A CA 1
ATOM 1573 C C . PRO A 1 207 ? 9.062 -35.625 -22.516 1 45.38 207 PRO A C 1
ATOM 1575 O O . PRO A 1 207 ? 9.836 -34.875 -23.125 1 45.38 207 PRO A O 1
ATOM 1578 N N . GLU A 1 208 ? 9.469 -36.875 -22.641 1 43.69 208 GLU A N 1
ATOM 1579 C CA . GLU A 1 208 ? 10.141 -37.438 -23.812 1 43.69 208 GLU A CA 1
ATOM 1580 C C . GLU A 1 208 ? 9.469 -37 -25.094 1 43.69 208 GLU A C 1
ATOM 1582 O O . GLU A 1 208 ? 8.242 -36.875 -25.156 1 43.69 208 GLU A O 1
ATOM 1587 N N . MET B 1 1 ? 16.125 -12.664 -22.406 1 59.5 1 MET B N 1
ATOM 1588 C CA . MET B 1 1 ? 15.633 -13.664 -21.469 1 59.5 1 MET B CA 1
ATOM 1589 C C . MET B 1 1 ? 15.797 -13.188 -20.031 1 59.5 1 MET B C 1
ATOM 1591 O O . MET B 1 1 ? 14.844 -13.203 -19.25 1 59.5 1 MET B O 1
ATOM 1595 N N . PRO B 1 2 ? 17 -12.656 -19.781 1 67.5 2 PRO B N 1
ATOM 1596 C CA . PRO B 1 2 ? 17.234 -12.227 -18.406 1 67.5 2 PRO B CA 1
ATOM 1597 C C . PRO B 1 2 ? 16.359 -11.039 -18 1 67.5 2 PRO B C 1
ATOM 1599 O O . PRO B 1 2 ? 15.82 -11.008 -16.891 1 67.5 2 PRO B O 1
ATOM 1602 N N . GLU B 1 3 ? 16.141 -10.234 -19 1 74.75 3 GLU B N 1
ATOM 1603 C CA . GLU B 1 3 ? 15.367 -9.039 -18.672 1 74.75 3 GLU B CA 1
ATOM 1604 C C . GLU B 1 3 ? 13.891 -9.375 -18.469 1 74.75 3 GLU B C 1
ATOM 1606 O O . GLU B 1 3 ? 13.25 -8.836 -17.562 1 74.75 3 GLU B O 1
ATOM 1611 N N . ARG B 1 4 ? 13.477 -10.227 -19.297 1 79.56 4 ARG B N 1
ATOM 1612 C CA . ARG B 1 4 ? 12.078 -10.633 -19.188 1 79.56 4 ARG B CA 1
ATOM 1613 C C . ARG B 1 4 ? 11.828 -11.359 -17.859 1 79.56 4 ARG B C 1
ATOM 1615 O O . ARG B 1 4 ? 10.773 -11.188 -17.25 1 79.56 4 ARG B O 1
ATOM 1622 N N . ASP B 1 5 ? 12.766 -12.023 -17.484 1 88.75 5 ASP B N 1
ATOM 1623 C CA . ASP B 1 5 ? 12.633 -12.75 -16.219 1 88.75 5 ASP B CA 1
ATOM 1624 C C . ASP B 1 5 ? 12.609 -11.789 -15.031 1 88.75 5 ASP B C 1
ATOM 1626 O O . ASP B 1 5 ? 11.812 -11.953 -14.109 1 88.75 5 ASP B O 1
ATOM 1630 N N . VAL B 1 6 ? 13.414 -10.758 -15.141 1 92.56 6 VAL B N 1
ATOM 1631 C CA . VAL B 1 6 ? 13.453 -9.781 -14.055 1 92.56 6 VAL B CA 1
ATOM 1632 C C . VAL B 1 6 ? 12.094 -9.109 -13.922 1 92.56 6 VAL B C 1
ATOM 1634 O O . VAL B 1 6 ? 11.586 -8.93 -12.805 1 92.56 6 VAL B O 1
ATOM 1637 N N . VAL B 1 7 ? 11.508 -8.828 -15.023 1 93.81 7 VAL B N 1
ATOM 1638 C CA . VAL B 1 7 ? 10.203 -8.18 -15.055 1 93.81 7 VAL B CA 1
ATOM 1639 C C . VAL B 1 7 ? 9.148 -9.102 -14.453 1 93.81 7 VAL B C 1
ATOM 1641 O O . VAL B 1 7 ? 8.273 -8.656 -13.711 1 93.81 7 VAL B O 1
ATOM 1644 N N . ALA B 1 8 ? 9.266 -10.32 -14.758 1 94.12 8 ALA B N 1
ATOM 1645 C CA . ALA B 1 8 ? 8.305 -11.297 -14.25 1 94.12 8 ALA B CA 1
ATOM 1646 C C . ALA B 1 8 ? 8.438 -11.469 -12.742 1 94.12 8 ALA B C 1
ATOM 1648 O O . ALA B 1 8 ? 7.438 -11.477 -12.023 1 94.12 8 ALA B O 1
ATOM 1649 N N . TRP B 1 9 ? 9.641 -11.586 -12.242 1 95 9 TRP B N 1
ATOM 1650 C CA . TRP B 1 9 ? 9.891 -11.648 -10.805 1 95 9 TRP B CA 1
ATOM 1651 C C . TRP B 1 9 ? 9.336 -10.414 -10.094 1 95 9 TRP B C 1
ATOM 1653 O O . TRP B 1 9 ? 8.648 -10.531 -9.086 1 95 9 TRP B O 1
ATOM 1663 N N . THR B 1 10 ? 9.617 -9.359 -10.68 1 95.75 10 THR B N 1
ATOM 1664 C CA . THR B 1 10 ? 9.188 -8.086 -10.109 1 95.75 10 THR B CA 1
ATOM 1665 C C . THR B 1 10 ? 7.664 -7.988 -10.086 1 95.75 10 THR B C 1
ATOM 1667 O O . THR B 1 10 ? 7.078 -7.551 -9.094 1 95.75 10 THR B O 1
ATOM 1670 N N . ALA B 1 11 ? 7.102 -8.406 -11.109 1 94.31 11 ALA B N 1
ATOM 1671 C CA . ALA B 1 11 ? 5.645 -8.352 -11.203 1 94.31 11 ALA B CA 1
ATOM 1672 C C . ALA B 1 11 ? 4.996 -9.25 -10.156 1 94.31 11 ALA B C 1
ATOM 1674 O O . ALA B 1 11 ? 4 -8.875 -9.531 1 94.31 11 ALA B O 1
ATOM 1675 N N . MET B 1 12 ? 5.508 -10.414 -9.961 1 94.5 12 MET B N 1
ATOM 1676 C CA . MET B 1 12 ? 4.98 -11.336 -8.961 1 94.5 12 MET B CA 1
ATOM 1677 C C . MET B 1 12 ? 5.125 -10.758 -7.555 1 94.5 12 MET B C 1
ATOM 1679 O O . MET B 1 12 ? 4.18 -10.797 -6.766 1 94.5 12 MET B O 1
ATOM 1683 N N . MET B 1 13 ? 6.254 -10.164 -7.277 1 95.69 13 MET B N 1
ATOM 1684 C CA . MET B 1 13 ? 6.5 -9.539 -5.984 1 95.69 13 MET B CA 1
ATOM 1685 C C . MET B 1 13 ? 5.527 -8.391 -5.738 1 95.69 13 MET B C 1
ATOM 1687 O O . MET B 1 13 ? 4.953 -8.281 -4.656 1 95.69 13 MET B O 1
ATOM 1691 N N . ALA B 1 14 ? 5.43 -7.613 -6.77 1 96 14 ALA B N 1
ATOM 1692 C CA . ALA B 1 14 ? 4.512 -6.48 -6.672 1 96 14 ALA B CA 1
ATOM 1693 C C . ALA B 1 14 ? 3.08 -6.949 -6.438 1 96 14 ALA B C 1
ATOM 1695 O O . ALA B 1 14 ? 2.334 -6.328 -5.676 1 96 14 ALA B O 1
ATOM 1696 N N . GLY B 1 15 ? 2.68 -7.996 -7.117 1 93.62 15 GLY B N 1
ATOM 1697 C CA . GLY B 1 15 ? 1.357 -8.562 -6.906 1 93.62 15 GLY B CA 1
ATOM 1698 C C . GLY B 1 15 ? 1.122 -9.008 -5.477 1 93.62 15 GLY B C 1
ATOM 1699 O O . GLY B 1 15 ? 0.112 -8.648 -4.867 1 93.62 15 GLY B O 1
ATOM 1700 N N . TYR B 1 16 ? 2.102 -9.719 -4.918 1 93.88 16 TYR B N 1
ATOM 1701 C CA . TYR B 1 16 ? 1.989 -10.18 -3.541 1 93.88 16 TYR B CA 1
ATOM 1702 C C . TYR B 1 16 ? 1.942 -9 -2.572 1 93.88 16 TYR B C 1
ATOM 1704 O O . TYR B 1 16 ? 1.134 -8.992 -1.642 1 93.88 16 TYR B O 1
ATOM 1712 N N . THR B 1 17 ? 2.803 -8.055 -2.818 1 95.19 17 THR B N 1
ATOM 1713 C CA . THR B 1 17 ? 2.873 -6.883 -1.951 1 95.19 17 THR B CA 1
ATOM 1714 C C . THR B 1 17 ? 1.563 -6.098 -1.993 1 95.19 17 THR B C 1
ATOM 1716 O O . THR B 1 17 ? 1.053 -5.676 -0.953 1 95.19 17 THR B O 1
ATOM 1719 N N . SER B 1 18 ? 1.035 -5.953 -3.195 1 91 18 SER B N 1
ATOM 1720 C CA . SER B 1 18 ? -0.195 -5.184 -3.352 1 91 18 SER B CA 1
ATOM 1721 C C . SER B 1 18 ? -1.37 -5.875 -2.67 1 91 18 SER B C 1
ATOM 1723 O O . SER B 1 18 ? -2.318 -5.219 -2.236 1 91 18 SER B O 1
ATOM 1725 N N . CYS B 1 19 ? -1.304 -7.18 -2.521 1 90 19 CYS B N 1
ATOM 1726 C CA . CYS B 1 19 ? -2.361 -7.941 -1.864 1 90 19 CYS B CA 1
ATOM 1727 C C . CYS B 1 19 ? -2.029 -8.18 -0.396 1 90 19 CYS B C 1
ATOM 1729 O O . CYS B 1 19 ? -2.662 -9.008 0.26 1 90 19 CYS B O 1
ATOM 1731 N N . SER B 1 20 ? -1.045 -7.547 0.084 1 90 20 SER B N 1
ATOM 1732 C CA . SER B 1 20 ? -0.63 -7.59 1.482 1 90 20 SER B CA 1
ATOM 1733 C C . SER B 1 20 ? -0.108 -8.969 1.86 1 90 20 SER B C 1
ATOM 1735 O O . SER B 1 20 ? -0.248 -9.398 3.008 1 90 20 SER B O 1
ATOM 1737 N N . HIS B 1 21 ? 0.343 -9.68 0.903 1 92.44 21 HIS B N 1
ATOM 1738 C CA . HIS B 1 21 ? 1.03 -10.938 1.166 1 92.44 21 HIS B CA 1
ATOM 1739 C C . HIS B 1 21 ? 2.543 -10.742 1.206 1 92.44 21 HIS B C 1
ATOM 1741 O O . HIS B 1 21 ? 3.266 -11.289 0.371 1 92.44 21 HIS B O 1
ATOM 1747 N N . HIS B 1 22 ? 2.891 -10.078 2.199 1 95.75 22 HIS B N 1
ATOM 1748 C CA . HIS B 1 22 ? 4.242 -9.547 2.318 1 95.75 22 HIS B CA 1
ATOM 1749 C C . HIS B 1 22 ? 5.266 -10.672 2.473 1 95.75 22 HIS B C 1
ATOM 1751 O O . HIS B 1 22 ? 6.355 -10.609 1.898 1 95.75 22 HIS B O 1
ATOM 1757 N N . ASN B 1 23 ? 4.891 -11.75 3.191 1 95.81 23 ASN B N 1
ATOM 1758 C CA . ASN B 1 23 ? 5.801 -12.875 3.361 1 95.81 23 ASN B CA 1
ATOM 1759 C C . ASN B 1 23 ? 6.105 -13.562 2.029 1 95.81 23 ASN B C 1
ATOM 1761 O O . ASN B 1 23 ? 7.242 -13.969 1.78 1 95.81 23 ASN B O 1
ATOM 1765 N N . SER B 1 24 ? 5.074 -13.648 1.266 1 94.19 24 SER B N 1
ATOM 1766 C CA . SER B 1 24 ? 5.25 -14.266 -0.046 1 94.19 24 SER B CA 1
ATOM 1767 C C . SER B 1 24 ? 6.117 -13.398 -0.952 1 94.19 24 SER B C 1
ATOM 1769 O O . SER B 1 24 ? 6.93 -13.914 -1.722 1 94.19 24 SER B O 1
ATOM 1771 N N . ALA B 1 25 ? 5.934 -12.117 -0.907 1 96.94 25 ALA B N 1
ATOM 1772 C CA . ALA B 1 25 ? 6.766 -11.188 -1.671 1 96.94 25 ALA B CA 1
ATOM 1773 C C . ALA B 1 25 ? 8.234 -11.305 -1.264 1 96.94 25 ALA B C 1
ATOM 1775 O O . ALA B 1 25 ? 9.117 -11.336 -2.119 1 96.94 25 ALA B O 1
ATOM 1776 N N . TRP B 1 26 ? 8.469 -11.375 0 1 97.88 26 TRP B N 1
ATOM 1777 C CA . TRP B 1 26 ? 9.82 -11.547 0.519 1 97.88 26 TRP B CA 1
ATOM 1778 C C . TRP B 1 26 ? 10.438 -12.852 0.015 1 97.88 26 TRP B C 1
ATOM 1780 O O . TRP B 1 26 ? 11.586 -12.867 -0.431 1 97.88 26 TRP B O 1
ATOM 1790 N N . ALA B 1 27 ? 9.633 -13.922 0.097 1 95.12 27 ALA B N 1
ATOM 1791 C CA . ALA B 1 27 ? 10.117 -15.219 -0.371 1 95.12 27 ALA B CA 1
ATOM 1792 C C . ALA B 1 27 ? 10.469 -15.172 -1.854 1 95.12 27 ALA B C 1
ATOM 1794 O O . ALA B 1 27 ? 11.453 -15.781 -2.289 1 95.12 27 ALA B O 1
ATOM 1795 N N . MET B 1 28 ? 9.695 -14.438 -2.594 1 95.44 28 MET B N 1
ATOM 1796 C CA . MET B 1 28 ? 9.938 -14.297 -4.027 1 95.44 28 MET B CA 1
ATOM 1797 C C . MET B 1 28 ? 11.258 -13.57 -4.281 1 95.44 28 MET B C 1
ATOM 1799 O O . MET B 1 28 ? 12 -13.922 -5.199 1 95.44 28 MET B O 1
ATOM 1803 N N . PHE B 1 29 ? 11.516 -12.555 -3.521 1 97.81 29 PHE B N 1
ATOM 1804 C CA . PHE B 1 29 ? 12.766 -11.812 -3.645 1 97.81 29 PHE B CA 1
ATOM 1805 C C . PHE B 1 29 ? 13.961 -12.719 -3.365 1 97.81 29 PHE B C 1
ATOM 1807 O O . PHE B 1 29 ? 14.953 -12.695 -4.098 1 97.81 29 PHE B O 1
ATOM 1814 N N . CYS B 1 30 ? 13.852 -13.5 -2.322 1 96.69 30 CYS B N 1
ATOM 1815 C CA . CYS B 1 30 ? 14.922 -14.43 -1.981 1 96.69 30 CYS B CA 1
ATOM 1816 C C . CYS B 1 30 ? 15.18 -15.414 -3.119 1 96.69 30 CYS B C 1
ATOM 1818 O O . CYS B 1 30 ? 16.328 -15.688 -3.457 1 96.69 30 CYS B O 1
ATOM 1820 N N . GLU B 1 31 ? 14.117 -15.867 -3.643 1 93.56 31 GLU B N 1
ATOM 1821 C CA . GLU B 1 31 ? 14.242 -16.797 -4.758 1 93.56 31 GLU B CA 1
ATOM 1822 C C . GLU B 1 31 ? 14.898 -16.141 -5.965 1 93.56 31 GLU B C 1
ATOM 1824 O O . GLU B 1 31 ? 15.711 -16.75 -6.656 1 93.56 31 GLU B O 1
ATOM 1829 N N . MET B 1 32 ? 14.492 -14.953 -6.215 1 95.62 32 MET B N 1
ATOM 1830 C CA . MET B 1 32 ? 15.062 -14.188 -7.316 1 95.62 32 MET B CA 1
ATOM 1831 C C . MET B 1 32 ? 16.578 -14.062 -7.164 1 95.62 32 MET B C 1
ATOM 1833 O O . MET B 1 32 ? 17.312 -14.258 -8.125 1 95.62 32 MET B O 1
ATOM 1837 N N . VAL B 1 33 ? 16.984 -13.719 -5.965 1 94.31 33 VAL B N 1
ATOM 1838 C CA . VAL B 1 33 ? 18.406 -13.539 -5.672 1 94.31 33 VAL B CA 1
ATOM 1839 C C . VAL B 1 33 ? 19.125 -14.875 -5.789 1 94.31 33 VAL B C 1
ATOM 1841 O O . VAL B 1 33 ? 20.234 -14.945 -6.328 1 94.31 33 VAL B O 1
ATOM 1844 N N . ARG B 1 34 ? 18.5 -15.883 -5.332 1 92.19 34 ARG B N 1
ATOM 1845 C CA . ARG B 1 34 ? 19.094 -17.219 -5.398 1 92.19 34 ARG B CA 1
ATOM 1846 C C . ARG B 1 34 ? 19.281 -17.656 -6.844 1 92.19 34 ARG B C 1
ATOM 1848 O O . ARG B 1 34 ? 20.234 -18.375 -7.16 1 92.19 34 ARG B O 1
ATOM 1855 N N . ASN B 1 35 ? 18.391 -17.219 -7.707 1 91.5 35 ASN B N 1
ATOM 1856 C CA . ASN B 1 35 ? 18.469 -17.578 -9.117 1 91.5 35 ASN B CA 1
ATOM 1857 C C . ASN B 1 35 ? 19.359 -16.625 -9.898 1 91.5 35 ASN B C 1
ATOM 1859 O O . ASN B 1 35 ? 19.344 -16.609 -11.133 1 91.5 35 ASN B O 1
ATOM 1863 N N . GLU B 1 36 ? 20.047 -15.75 -9.133 1 91.56 36 GLU B N 1
ATOM 1864 C CA . GLU B 1 36 ? 21.031 -14.836 -9.688 1 91.56 36 GLU B CA 1
ATOM 1865 C C . GLU B 1 36 ? 20.406 -13.859 -10.672 1 91.56 36 GLU B C 1
ATOM 1867 O O . GLU B 1 36 ? 21 -13.539 -11.703 1 91.56 36 GLU B O 1
ATOM 1872 N N . MET B 1 37 ? 19.203 -13.594 -10.43 1 93.25 37 MET B N 1
ATOM 1873 C CA . MET B 1 37 ? 18.547 -12.555 -11.203 1 93.25 37 MET B CA 1
ATOM 1874 C C . MET B 1 37 ? 18.844 -11.172 -10.625 1 93.25 37 MET B C 1
ATOM 1876 O O . MET B 1 37 ? 18.875 -11 -9.406 1 93.25 37 MET B O 1
ATOM 1880 N N . GLU B 1 38 ? 19.062 -10.18 -11.43 1 92.25 38 GLU B N 1
ATOM 1881 C CA . GLU B 1 38 ? 19.422 -8.836 -10.984 1 92.25 38 GLU B CA 1
ATOM 1882 C C . GLU B 1 38 ? 18.203 -7.973 -10.75 1 92.25 38 GLU B C 1
ATOM 1884 O O . GLU B 1 38 ? 17.594 -7.469 -11.703 1 92.25 38 GLU B O 1
ATOM 1889 N N . PRO B 1 39 ? 17.953 -7.723 -9.508 1 94.88 39 PRO B N 1
ATOM 1890 C CA . PRO B 1 39 ? 16.812 -6.855 -9.227 1 94.88 39 PRO B CA 1
ATOM 1891 C C . PRO B 1 39 ? 17 -5.441 -9.773 1 94.88 39 PRO B C 1
ATOM 1893 O O . PRO B 1 39 ? 18.125 -4.945 -9.852 1 94.88 39 PRO B O 1
ATOM 1896 N N . ASN B 1 40 ? 15.914 -4.867 -10.234 1 94.5 40 ASN B N 1
ATOM 1897 C CA . ASN B 1 40 ? 15.938 -3.465 -10.633 1 94.5 40 ASN B CA 1
ATOM 1898 C C . ASN B 1 40 ? 15.328 -2.566 -9.562 1 94.5 40 ASN B C 1
ATOM 1900 O O . ASN B 1 40 ? 15.031 -3.025 -8.453 1 94.5 40 ASN B O 1
ATOM 1904 N N . ALA B 1 41 ? 15.195 -1.267 -9.844 1 95.31 41 ALA B N 1
ATOM 1905 C CA . ALA B 1 41 ? 14.703 -0.292 -8.875 1 95.31 41 ALA B CA 1
ATOM 1906 C C . ALA B 1 41 ? 13.289 -0.631 -8.422 1 95.31 41 ALA B C 1
ATOM 1908 O O . ALA B 1 41 ? 12.961 -0.51 -7.238 1 95.31 41 ALA B O 1
ATOM 1909 N N . PHE B 1 42 ? 12.492 -1.09 -9.352 1 95 42 PHE B N 1
ATOM 1910 C CA . PHE B 1 42 ? 11.117 -1.433 -9.023 1 95 42 PHE B CA 1
ATOM 1911 C C . PHE B 1 42 ? 11.055 -2.678 -8.148 1 95 42 PHE B C 1
ATOM 1913 O O . PHE B 1 42 ? 10.195 -2.787 -7.273 1 95 42 PHE B O 1
ATOM 1920 N N . THR B 1 43 ? 11.953 -3.631 -8.414 1 97.12 43 THR B N 1
ATOM 1921 C CA . THR B 1 43 ? 12.047 -4.824 -7.574 1 97.12 43 THR B CA 1
ATOM 1922 C C . THR B 1 43 ? 12.336 -4.445 -6.125 1 97.12 43 THR B C 1
ATOM 1924 O O . THR B 1 43 ? 11.625 -4.871 -5.211 1 97.12 43 THR B O 1
ATOM 1927 N N . PHE B 1 44 ? 13.344 -3.604 -5.969 1 97.69 44 PHE B N 1
ATOM 1928 C CA . PHE B 1 44 ? 13.75 -3.18 -4.633 1 97.69 44 PHE B CA 1
ATOM 1929 C C . PHE B 1 44 ? 12.625 -2.412 -3.945 1 97.69 44 PHE B C 1
ATOM 1931 O O . PHE B 1 44 ? 12.336 -2.652 -2.771 1 97.69 44 PHE B O 1
ATOM 1938 N N . SER B 1 45 ? 12.031 -1.538 -4.66 1 97.12 45 SER B N 1
ATOM 1939 C CA . SER B 1 45 ? 10.938 -0.758 -4.082 1 97.12 45 SER B CA 1
ATOM 1940 C C . SER B 1 45 ? 9.789 -1.658 -3.639 1 97.12 45 SER B C 1
ATOM 1942 O O . SER B 1 45 ? 9.211 -1.456 -2.568 1 97.12 45 SER B O 1
ATOM 1944 N N . SER B 1 46 ? 9.484 -2.666 -4.418 1 97.44 46 SER B N 1
ATOM 1945 C CA . SER B 1 46 ? 8.383 -3.572 -4.121 1 97.44 46 SER B CA 1
ATOM 1946 C C . SER B 1 46 ? 8.688 -4.434 -2.898 1 97.44 46 SER B C 1
ATOM 1948 O O . SER B 1 46 ? 7.836 -4.594 -2.02 1 97.44 46 SER B O 1
ATOM 1950 N N . VAL B 1 47 ? 9.875 -4.961 -2.834 1 98.12 47 VAL B N 1
ATOM 1951 C CA . VAL B 1 47 ? 10.195 -5.848 -1.724 1 98.12 47 VAL B CA 1
ATOM 1952 C C . VAL B 1 47 ? 10.359 -5.035 -0.44 1 98.12 47 VAL B C 1
ATOM 1954 O O . VAL B 1 47 ? 10.031 -5.512 0.648 1 98.12 47 VAL B O 1
ATOM 1957 N N . LEU B 1 48 ? 10.766 -3.793 -0.52 1 97.12 48 LEU B N 1
ATOM 1958 C CA . LEU B 1 48 ? 10.875 -2.943 0.663 1 97.12 48 LEU B CA 1
ATOM 1959 C C . LEU B 1 48 ? 9.492 -2.646 1.242 1 97.12 48 LEU B C 1
ATOM 1961 O O . LEU B 1 48 ? 9.328 -2.578 2.463 1 97.12 48 LEU B O 1
ATOM 1965 N N . LYS B 1 49 ? 8.531 -2.439 0.346 1 97.06 49 LYS B N 1
ATOM 1966 C CA . LYS B 1 49 ? 7.156 -2.275 0.808 1 97.06 49 LYS B CA 1
ATOM 1967 C C . LYS B 1 49 ? 6.66 -3.529 1.521 1 97.06 49 LYS B C 1
ATOM 1969 O O . LYS B 1 49 ? 5.914 -3.441 2.498 1 97.06 49 LYS B O 1
ATOM 1974 N N . ALA B 1 50 ? 7.09 -4.676 1.037 1 97.31 50 ALA B N 1
ATOM 1975 C CA . ALA B 1 50 ? 6.738 -5.926 1.703 1 97.31 50 ALA B CA 1
ATOM 1976 C C . ALA B 1 50 ? 7.402 -6.023 3.072 1 97.31 50 ALA B C 1
ATOM 1978 O O . ALA B 1 50 ? 6.77 -6.434 4.051 1 97.31 50 ALA B O 1
ATOM 1979 N N . CYS B 1 51 ? 8.688 -5.66 3.17 1 96.69 51 CYS B N 1
ATOM 1980 C CA . CYS B 1 51 ? 9.406 -5.668 4.441 1 96.69 51 CYS B CA 1
ATOM 1981 C C . CYS B 1 51 ? 8.734 -4.742 5.449 1 96.69 51 CYS B C 1
ATOM 1983 O O . CYS B 1 51 ? 8.625 -5.078 6.629 1 96.69 51 CYS B O 1
ATOM 1985 N N . LYS B 1 52 ? 8.297 -3.607 4.922 1 95.12 52 LYS B N 1
ATOM 1986 C CA . LYS B 1 52 ? 7.559 -2.674 5.77 1 95.12 52 LYS B CA 1
ATOM 1987 C C . LYS B 1 52 ? 6.285 -3.314 6.312 1 95.12 52 LYS B C 1
ATOM 1989 O O . LYS B 1 52 ? 6.004 -3.23 7.508 1 95.12 52 LYS B O 1
ATOM 1994 N N . GLY B 1 53 ? 5.578 -3.934 5.477 1 93.31 53 GLY B N 1
ATOM 1995 C CA . GLY B 1 53 ? 4.34 -4.59 5.867 1 93.31 53 GLY B CA 1
ATOM 1996 C C . GLY B 1 53 ? 4.547 -5.711 6.867 1 93.31 53 GLY B C 1
ATOM 1997 O O . GLY B 1 53 ? 3.699 -5.949 7.727 1 93.31 53 GLY B O 1
ATOM 1998 N N . MET B 1 54 ? 5.672 -6.34 6.758 1 93.81 54 MET B N 1
ATOM 1999 C CA . MET B 1 54 ? 6.004 -7.426 7.676 1 93.81 54 MET B CA 1
ATOM 2000 C C . MET B 1 54 ? 6.516 -6.879 9.008 1 93.81 54 MET B C 1
ATOM 2002 O O . MET B 1 54 ? 6.605 -7.613 9.992 1 93.81 54 MET B O 1
ATOM 2006 N N . GLY B 1 55 ? 6.809 -5.672 9.031 1 92.56 55 GLY B N 1
ATOM 2007 C CA . GLY B 1 55 ? 7.504 -5.137 10.195 1 92.56 55 GLY B CA 1
ATOM 2008 C C . GLY B 1 55 ? 8.867 -5.762 10.406 1 92.56 55 GLY B C 1
ATOM 2009 O O . GLY B 1 55 ? 9.312 -5.926 11.547 1 92.56 55 GLY B O 1
ATOM 2010 N N . ALA B 1 56 ? 9.531 -6.18 9.344 1 94.19 56 ALA B N 1
ATOM 2011 C CA . ALA B 1 56 ? 10.789 -6.93 9.43 1 94.19 56 ALA B CA 1
ATOM 2012 C C . ALA B 1 56 ? 11.984 -6.031 9.125 1 94.19 56 ALA B C 1
ATOM 2014 O O . ALA B 1 56 ? 12.523 -6.059 8.016 1 94.19 56 ALA B O 1
ATOM 2015 N N . LEU B 1 57 ? 12.484 -5.371 10.133 1 93.75 57 LEU B N 1
ATOM 2016 C CA . LEU B 1 57 ? 13.586 -4.422 10.016 1 93.75 57 LEU B CA 1
ATOM 2017 C C . LEU B 1 57 ? 14.844 -5.113 9.492 1 93.75 57 LEU B C 1
ATOM 2019 O O . LEU B 1 57 ? 15.562 -4.559 8.656 1 93.75 57 LEU B O 1
ATOM 2023 N N . SER B 1 58 ? 15.094 -6.312 9.953 1 95.06 58 SER B N 1
ATOM 2024 C CA . SER B 1 58 ? 16.297 -7.035 9.539 1 95.06 58 SER B CA 1
ATOM 2025 C C . SER B 1 58 ? 16.25 -7.379 8.055 1 95.06 58 SER B C 1
ATOM 2027 O O . SER B 1 58 ? 17.25 -7.246 7.352 1 95.06 58 SER B O 1
ATOM 2029 N N . CYS B 1 59 ? 15.102 -7.746 7.57 1 96.69 59 CYS B N 1
ATOM 2030 C CA . CYS B 1 59 ? 14.938 -8.023 6.145 1 96.69 59 CYS B CA 1
ATOM 2031 C C . CYS B 1 59 ? 15.141 -6.762 5.316 1 96.69 59 CYS B C 1
ATOM 2033 O O . CYS B 1 59 ? 15.812 -6.793 4.285 1 96.69 59 CYS B O 1
ATOM 2035 N N . GLY B 1 60 ? 14.539 -5.711 5.805 1 96.19 60 GLY B N 1
ATOM 2036 C CA . GLY B 1 60 ? 14.727 -4.438 5.129 1 96.19 60 GLY B CA 1
ATOM 2037 C C . GLY B 1 60 ? 16.188 -4.016 5.043 1 96.19 60 GLY B C 1
ATOM 2038 O O . GLY B 1 60 ? 16.625 -3.516 4.008 1 96.19 60 GLY B O 1
ATOM 2039 N N . ALA B 1 61 ? 16.891 -4.215 6.082 1 95.25 61 ALA B N 1
ATOM 2040 C CA . ALA B 1 61 ? 18.312 -3.877 6.109 1 95.25 61 ALA B CA 1
ATOM 2041 C C . ALA B 1 61 ? 19.094 -4.73 5.113 1 95.25 61 ALA B C 1
ATOM 2043 O O . ALA B 1 61 ? 20.031 -4.246 4.477 1 95.25 61 ALA B O 1
ATOM 2044 N N . LEU B 1 62 ? 18.75 -5.992 5.016 1 96.75 62 LEU B N 1
ATOM 2045 C CA . LEU B 1 62 ? 19.375 -6.875 4.043 1 96.75 62 LEU B CA 1
ATOM 2046 C C . LEU B 1 62 ? 19.141 -6.379 2.621 1 96.75 62 LEU B C 1
ATOM 2048 O O . LEU B 1 62 ? 20.062 -6.383 1.794 1 96.75 62 LEU B O 1
ATOM 2052 N N . VAL B 1 63 ? 17.922 -5.945 2.355 1 97.25 63 VAL B N 1
ATOM 2053 C CA . VAL B 1 63 ? 17.562 -5.414 1.043 1 97.25 63 VAL B CA 1
ATOM 2054 C C . VAL B 1 63 ? 18.359 -4.133 0.776 1 97.25 63 VAL B C 1
ATOM 2056 O O . VAL B 1 63 ? 18.812 -3.906 -0.344 1 97.25 63 VAL B O 1
ATOM 2059 N N . HIS B 1 64 ? 18.469 -3.312 1.793 1 96 64 HIS B N 1
ATOM 2060 C CA . HIS B 1 64 ? 19.25 -2.09 1.692 1 96 64 HIS B CA 1
ATOM 2061 C C . HIS B 1 64 ? 20.688 -2.391 1.27 1 96 64 HIS B C 1
ATOM 2063 O O . HIS B 1 64 ? 21.203 -1.784 0.326 1 96 64 HIS B O 1
ATOM 2069 N N . GLY B 1 65 ? 21.312 -3.324 1.969 1 96 65 GLY B N 1
ATOM 2070 C CA . GLY B 1 65 ? 22.656 -3.727 1.593 1 96 65 GLY B CA 1
ATOM 2071 C C . GLY B 1 65 ? 22.75 -4.23 0.165 1 96 65 GLY B C 1
ATOM 2072 O O . GLY B 1 65 ? 23.688 -3.891 -0.558 1 96 65 GLY B O 1
ATOM 2073 N N . SER B 1 66 ? 21.812 -4.984 -0.26 1 96.38 66 SER B N 1
ATOM 2074 C CA . SER B 1 66 ? 21.766 -5.516 -1.618 1 96.38 66 SER B CA 1
ATOM 2075 C C . SER B 1 66 ? 21.625 -4.398 -2.646 1 96.38 66 SER B C 1
ATOM 2077 O O . SER B 1 66 ? 22.266 -4.438 -3.701 1 96.38 66 SER B O 1
ATOM 2079 N N . ALA B 1 67 ? 20.781 -3.439 -2.377 1 95.94 67 ALA B N 1
ATOM 2080 C CA . ALA B 1 67 ? 20.562 -2.314 -3.283 1 95.94 67 ALA B CA 1
ATOM 2081 C C . ALA B 1 67 ? 21.828 -1.493 -3.457 1 95.94 67 ALA B C 1
ATOM 2083 O O . ALA B 1 67 ? 22.172 -1.077 -4.57 1 95.94 67 ALA B O 1
ATOM 2084 N N . VAL B 1 68 ? 22.484 -1.265 -2.352 1 94.62 68 VAL B N 1
ATOM 2085 C CA . VAL B 1 68 ? 23.719 -0.5 -2.387 1 94.62 68 VAL B CA 1
ATOM 2086 C C . VAL B 1 68 ? 24.766 -1.243 -3.227 1 94.62 68 VAL B C 1
ATOM 2088 O O . VAL B 1 68 ? 25.406 -0.649 -4.094 1 94.62 68 VAL B O 1
ATOM 2091 N N . LYS B 1 69 ? 24.891 -2.541 -3.002 1 93.62 69 LYS B N 1
ATOM 2092 C CA . LYS B 1 69 ? 25.844 -3.371 -3.717 1 93.62 69 LYS B CA 1
ATOM 2093 C C . LYS B 1 69 ? 25.578 -3.355 -5.219 1 93.62 69 LYS B C 1
ATOM 2095 O O . LYS B 1 69 ? 26.516 -3.443 -6.02 1 93.62 69 LYS B O 1
ATOM 2100 N N . ARG B 1 70 ? 24.391 -3.129 -5.586 1 93.31 70 ARG B N 1
ATOM 2101 C CA . ARG B 1 70 ? 24 -3.215 -6.992 1 93.31 70 ARG B CA 1
ATOM 2102 C C . ARG B 1 70 ? 23.844 -1.826 -7.602 1 93.31 70 ARG B C 1
ATOM 2104 O O . ARG B 1 70 ? 23.297 -1.685 -8.703 1 93.31 70 ARG B O 1
ATOM 2111 N N . GLY B 1 71 ? 24.188 -0.816 -6.848 1 91.06 71 GLY B N 1
ATOM 2112 C CA . GLY B 1 71 ? 24.234 0.543 -7.363 1 91.06 71 GLY B CA 1
ATOM 2113 C C . GLY B 1 71 ? 22.859 1.181 -7.477 1 91.06 71 GLY B C 1
ATOM 2114 O O . GLY B 1 71 ? 22.625 1.996 -8.367 1 91.06 71 GLY B O 1
ATOM 2115 N N . MET B 1 72 ? 21.953 0.761 -6.758 1 89.75 72 MET B N 1
ATOM 2116 C CA . MET B 1 72 ? 20.594 1.307 -6.828 1 89.75 72 MET B CA 1
ATOM 2117 C C . MET B 1 72 ? 20.469 2.547 -5.949 1 89.75 72 MET B C 1
ATOM 2119 O O . MET B 1 72 ? 19.391 3.152 -5.883 1 89.75 72 MET B O 1
ATOM 2123 N N . GLN B 1 73 ? 21.719 2.92 -5.504 1 82.25 73 GLN B N 1
ATOM 2124 C CA . GLN B 1 73 ? 21.703 4.141 -4.707 1 82.25 73 GLN B CA 1
ATOM 2125 C C . GLN B 1 73 ? 21.375 5.359 -5.562 1 82.25 73 GLN B C 1
ATOM 2127 O O . GLN B 1 73 ? 21.859 5.484 -6.688 1 82.25 73 GLN B O 1
ATOM 2132 N N . GLY B 1 74 ? 20.422 6.086 -5.152 1 83.31 74 GLY B N 1
ATOM 2133 C CA . GLY B 1 74 ? 20.062 7.281 -5.898 1 83.31 74 GLY B CA 1
ATOM 2134 C C . GLY B 1 74 ? 18.703 7.203 -6.547 1 83.31 74 GLY B C 1
ATOM 2135 O O . GLY B 1 74 ? 18.141 8.219 -6.941 1 83.31 74 GLY B O 1
ATOM 2136 N N . SER B 1 75 ? 18.234 6.02 -6.793 1 89.81 75 SER B N 1
ATOM 2137 C CA . SER B 1 75 ? 16.875 5.879 -7.301 1 89.81 75 SER B CA 1
ATOM 2138 C C . SER B 1 75 ? 15.844 6.383 -6.285 1 89.81 75 SER B C 1
ATOM 2140 O O . SER B 1 75 ? 15.758 5.859 -5.172 1 89.81 75 SER B O 1
ATOM 2142 N N . ILE B 1 76 ? 15.086 7.359 -6.754 1 92.12 76 ILE B N 1
ATOM 2143 C CA . ILE B 1 76 ? 14.133 7.992 -5.852 1 92.12 76 ILE B CA 1
ATOM 2144 C C . ILE B 1 76 ? 13.109 6.965 -5.379 1 92.12 76 ILE B C 1
ATOM 2146 O O . ILE B 1 76 ? 12.625 7.031 -4.242 1 92.12 76 ILE B O 1
ATOM 2150 N N . TYR B 1 77 ? 12.781 5.98 -6.191 1 92 77 TYR B N 1
ATOM 2151 C CA . TYR B 1 77 ? 11.836 4.93 -5.824 1 92 77 TYR B CA 1
ATOM 2152 C C . TYR B 1 77 ? 12.398 4.062 -4.707 1 92 77 TYR B C 1
ATOM 2154 O O . TYR B 1 77 ? 11.695 3.746 -3.744 1 92 77 TYR B O 1
ATOM 2162 N N . VAL B 1 78 ? 13.633 3.697 -4.844 1 95.56 78 VAL B N 1
ATOM 2163 C CA . VAL B 1 78 ? 14.281 2.852 -3.848 1 95.56 78 VAL B CA 1
ATOM 2164 C C . VAL B 1 78 ? 14.5 3.639 -2.559 1 95.56 78 VAL B C 1
ATOM 2166 O O . VAL B 1 78 ? 14.195 3.15 -1.467 1 95.56 78 VAL B O 1
ATOM 2169 N N . GLU B 1 79 ? 14.938 4.812 -2.703 1 95.44 79 GLU B N 1
ATOM 2170 C CA . GLU B 1 79 ? 15.25 5.645 -1.544 1 95.44 79 GLU B CA 1
ATOM 2171 C C . GLU B 1 79 ? 14 5.957 -0.735 1 95.44 79 GLU B C 1
ATOM 2173 O O . GLU B 1 79 ? 14 5.859 0.493 1 95.44 79 GLU B O 1
ATOM 2178 N N . ASN B 1 80 ? 12.906 6.363 -1.362 1 94.62 80 ASN B N 1
ATOM 2179 C CA . ASN B 1 80 ? 11.656 6.617 -0.665 1 94.62 80 ASN B CA 1
ATOM 2180 C C . ASN B 1 80 ? 11.133 5.363 0.031 1 94.62 80 ASN B C 1
ATOM 2182 O O . ASN B 1 80 ? 10.648 5.434 1.162 1 94.62 80 ASN B O 1
ATOM 2186 N N . ALA B 1 81 ? 11.203 4.254 -0.69 1 95.81 81 ALA B N 1
ATOM 2187 C CA . ALA B 1 81 ? 10.742 3.004 -0.095 1 95.81 81 ALA B CA 1
ATOM 2188 C C . ALA B 1 81 ? 11.594 2.619 1.108 1 95.81 81 ALA B C 1
ATOM 2190 O O . ALA B 1 81 ? 11.07 2.162 2.127 1 95.81 81 ALA B O 1
ATOM 2191 N N . LEU B 1 82 ? 12.914 2.799 1.015 1 95 82 LEU B N 1
ATOM 2192 C CA . LEU B 1 82 ? 13.836 2.535 2.113 1 95 82 LEU B CA 1
ATOM 2193 C C . LEU B 1 82 ? 13.531 3.428 3.311 1 95 82 LEU B C 1
ATOM 2195 O O . LEU B 1 82 ? 13.43 2.945 4.441 1 95 82 LEU B O 1
ATOM 2199 N N . MET B 1 83 ? 13.391 4.637 3.043 1 93.75 83 MET B N 1
ATOM 2200 C CA . MET B 1 83 ? 13.094 5.602 4.098 1 93.75 83 MET B CA 1
ATOM 2201 C C . MET B 1 83 ? 11.781 5.258 4.797 1 93.75 83 MET B C 1
ATOM 2203 O O . MET B 1 83 ? 11.703 5.273 6.027 1 93.75 83 MET B O 1
ATOM 2207 N N . ASP B 1 84 ? 10.758 4.977 4.008 1 94.25 84 ASP B N 1
ATOM 2208 C CA . ASP B 1 84 ? 9.445 4.625 4.543 1 94.25 84 ASP B CA 1
ATOM 2209 C C . ASP B 1 84 ? 9.523 3.354 5.387 1 94.25 84 ASP B C 1
ATOM 2211 O O . ASP B 1 84 ? 8.898 3.268 6.445 1 94.25 84 ASP B O 1
ATOM 2215 N N . MET B 1 85 ? 10.258 2.377 4.91 1 94.81 85 MET B N 1
ATOM 2216 C CA . MET B 1 85 ? 10.438 1.13 5.652 1 94.81 85 MET B CA 1
ATOM 2217 C C . MET B 1 85 ? 11.109 1.39 7 1 94.81 85 MET B C 1
ATOM 2219 O O . MET B 1 85 ? 10.617 0.94 8.039 1 94.81 85 MET B O 1
ATOM 2223 N N . TYR B 1 86 ? 12.141 2.141 7.051 1 93.31 86 TYR B N 1
ATOM 2224 C CA . TYR B 1 86 ? 12.844 2.449 8.289 1 93.31 86 TYR B CA 1
ATOM 2225 C C . TYR B 1 86 ? 11.969 3.291 9.219 1 93.31 86 TYR B C 1
ATOM 2227 O O . TYR B 1 86 ? 11.961 3.076 10.43 1 93.31 86 TYR B O 1
ATOM 2235 N N . ALA B 1 87 ? 11.266 4.234 8.617 1 92.25 87 ALA B N 1
ATOM 2236 C CA . ALA B 1 87 ? 10.438 5.137 9.414 1 92.25 87 ALA B CA 1
ATOM 2237 C C . ALA B 1 87 ? 9.289 4.383 10.078 1 92.25 87 ALA B C 1
ATOM 2239 O O . ALA B 1 87 ? 8.867 4.734 11.18 1 92.25 87 ALA B O 1
ATOM 2240 N N . THR B 1 88 ? 8.875 3.422 9.398 1 88.38 88 THR B N 1
ATOM 2241 C CA . THR B 1 88 ? 7.699 2.703 9.875 1 88.38 88 THR B CA 1
ATOM 2242 C C . THR B 1 88 ? 8.109 1.553 10.797 1 88.38 88 THR B C 1
ATOM 2244 O O . THR B 1 88 ? 7.43 1.277 11.789 1 88.38 88 THR B O 1
ATOM 2247 N N . CYS B 1 89 ? 9.203 0.814 10.383 1 83.31 89 CYS B N 1
ATOM 2248 C CA . CYS B 1 89 ? 9.609 -0.363 11.141 1 83.31 89 CYS B CA 1
ATOM 2249 C C . CYS B 1 89 ? 10.398 0.035 12.383 1 83.31 89 CYS B C 1
ATOM 2251 O O . CYS B 1 89 ? 11.523 0.535 12.281 1 83.31 89 CYS B O 1
ATOM 2253 N N . CYS B 1 90 ? 10.078 -0.316 13.586 1 57.84 90 CYS B N 1
ATOM 2254 C CA . CYS B 1 90 ? 10.586 -0.49 14.945 1 57.84 90 CYS B CA 1
ATOM 2255 C C . CYS B 1 90 ? 11.672 0.53 15.258 1 57.84 90 CYS B C 1
ATOM 2257 O O . CYS B 1 90 ? 12.734 0.176 15.781 1 57.84 90 CYS B O 1
ATOM 2259 N N . ALA B 1 91 ? 11.68 1.726 15.32 1 59.06 91 ALA B N 1
ATOM 2260 C CA . ALA B 1 91 ? 12.555 2.549 16.156 1 59.06 91 ALA B CA 1
ATOM 2261 C C . ALA B 1 91 ? 13.758 3.039 15.359 1 59.06 91 ALA B C 1
ATOM 2263 O O . ALA B 1 91 ? 14.773 3.434 15.938 1 59.06 91 ALA B O 1
ATOM 2264 N N . SER B 1 92 ? 13.641 2.863 14.164 1 78.06 92 SER B N 1
ATOM 2265 C CA . SER B 1 92 ? 14.93 3.273 13.602 1 78.06 92 SER B CA 1
ATOM 2266 C C . SER B 1 92 ? 14.797 4.562 12.805 1 78.06 92 SER B C 1
ATOM 2268 O O . SER B 1 92 ? 15.234 4.633 11.656 1 78.06 92 SER B O 1
ATOM 2270 N N . MET B 1 93 ? 14.25 5.543 13.383 1 88.88 93 MET B N 1
ATOM 2271 C CA . MET B 1 93 ? 14.164 6.852 12.742 1 88.88 93 MET B CA 1
ATOM 2272 C C . MET B 1 93 ? 15.547 7.371 12.359 1 88.88 93 MET B C 1
ATOM 2274 O O . MET B 1 93 ? 15.688 8.086 11.367 1 88.88 93 MET B O 1
ATOM 2278 N N . GLU B 1 94 ? 16.5 6.844 13.078 1 91.94 94 GLU B N 1
ATOM 2279 C CA . GLU B 1 94 ? 17.859 7.246 12.75 1 91.94 94 GLU B CA 1
ATOM 2280 C C . GLU B 1 94 ? 18.25 6.785 11.344 1 91.94 94 GLU B C 1
ATOM 2282 O O . GLU B 1 94 ? 18.828 7.555 10.57 1 91.94 94 GLU B O 1
ATOM 2287 N N . ASP B 1 95 ? 17.984 5.559 11.062 1 92.44 95 ASP B N 1
ATOM 2288 C CA . ASP B 1 95 ? 18.281 5.027 9.734 1 92.44 95 ASP B CA 1
ATOM 2289 C C . ASP B 1 95 ? 17.469 5.746 8.664 1 92.44 95 ASP B C 1
ATOM 2291 O O . ASP B 1 95 ? 17.969 6 7.562 1 92.44 95 ASP B O 1
ATOM 2295 N N . ALA B 1 96 ? 16.234 6.051 8.914 1 94.81 96 ALA B N 1
ATOM 2296 C CA . ALA B 1 96 ? 15.414 6.809 7.98 1 94.81 96 ALA B CA 1
ATOM 2297 C C . ALA B 1 96 ? 16.047 8.164 7.668 1 94.81 96 ALA B C 1
ATOM 2299 O O . ALA B 1 96 ? 16.062 8.594 6.512 1 94.81 96 ALA B O 1
ATOM 2300 N N . CYS B 1 97 ? 16.562 8.781 8.703 1 95.25 97 CYS B N 1
ATOM 2301 C CA . CYS B 1 97 ? 17.203 10.078 8.531 1 95.25 97 CYS B CA 1
ATOM 2302 C C . CYS B 1 97 ? 18.469 9.945 7.68 1 95.25 97 CYS B C 1
ATOM 2304 O O . CYS B 1 97 ? 18.75 10.828 6.867 1 95.25 97 CYS B O 1
ATOM 2306 N N . ILE B 1 98 ? 19.172 8.914 7.895 1 93.75 98 ILE B N 1
ATOM 2307 C CA . ILE B 1 98 ? 20.391 8.68 7.113 1 93.75 98 ILE B CA 1
ATOM 2308 C C . ILE B 1 98 ? 20.016 8.516 5.637 1 93.75 98 ILE B C 1
ATOM 2310 O O . ILE B 1 98 ? 20.672 9.109 4.766 1 93.75 98 ILE B O 1
ATOM 2314 N N . VAL B 1 99 ? 19.016 7.781 5.324 1 93.88 99 VAL B N 1
ATOM 2315 C CA . VAL B 1 99 ? 18.562 7.586 3.951 1 93.88 99 VAL B CA 1
ATOM 2316 C C . VAL B 1 99 ? 18.078 8.914 3.369 1 93.88 99 VAL B C 1
ATOM 2318 O O . VAL B 1 99 ? 18.422 9.258 2.234 1 93.88 99 VAL B O 1
ATOM 2321 N N . PHE B 1 100 ? 17.297 9.648 4.105 1 95.69 100 PHE B N 1
ATOM 2322 C CA . PHE B 1 100 ? 16.781 10.945 3.686 1 95.69 100 PHE B CA 1
ATOM 2323 C C . PHE B 1 100 ? 17.906 11.883 3.279 1 95.69 100 PHE B C 1
ATOM 2325 O O . PHE B 1 100 ? 17.797 12.578 2.266 1 95.69 100 PHE B O 1
ATOM 2332 N N . ASP B 1 101 ? 18.906 11.898 4.07 1 93.88 101 ASP B N 1
ATOM 2333 C CA . ASP B 1 101 ? 20.031 12.797 3.824 1 93.88 101 ASP B CA 1
ATOM 2334 C C . ASP B 1 101 ? 20.75 12.414 2.539 1 93.88 101 ASP B C 1
ATOM 2336 O O . ASP B 1 101 ? 21.359 13.273 1.891 1 93.88 101 ASP B O 1
ATOM 2340 N N . ASP B 1 102 ? 20.609 11.203 2.18 1 91 102 ASP B N 1
ATOM 2341 C CA . ASP B 1 102 ? 21.312 10.703 1 1 91 102 ASP B CA 1
ATOM 2342 C C . ASP B 1 102 ? 20.516 10.977 -0.271 1 91 102 ASP B C 1
ATOM 2344 O O . ASP B 1 102 ? 21.031 10.859 -1.38 1 91 102 ASP B O 1
ATOM 2348 N N . ILE B 1 103 ? 19.297 11.328 -0.114 1 93.25 103 ILE B N 1
ATOM 2349 C CA . ILE B 1 103 ? 18.469 11.617 -1.29 1 93.25 103 ILE B CA 1
ATOM 2350 C C . ILE B 1 103 ? 18.906 12.945 -1.903 1 93.25 103 ILE B C 1
ATOM 2352 O O . ILE B 1 103 ? 18.875 13.984 -1.237 1 93.25 103 ILE B O 1
ATOM 2356 N N . ARG B 1 104 ? 19.312 12.93 -3.17 1 89.69 104 ARG B N 1
ATOM 2357 C CA . ARG B 1 104 ? 19.828 14.133 -3.818 1 89.69 104 ARG B CA 1
ATOM 2358 C C . ARG B 1 104 ? 18.688 15.07 -4.207 1 89.69 104 ARG B C 1
ATOM 2360 O O . ARG B 1 104 ? 18.75 16.266 -3.936 1 89.69 104 ARG B O 1
ATOM 2367 N N . GLU B 1 105 ? 17.672 14.484 -4.832 1 90.69 105 GLU B N 1
ATOM 2368 C CA . GLU B 1 105 ? 16.5 15.273 -5.211 1 90.69 105 GLU B CA 1
ATOM 2369 C C . GLU B 1 105 ? 15.25 14.805 -4.473 1 90.69 105 GLU B C 1
ATOM 2371 O O . GLU B 1 105 ? 14.516 13.945 -4.965 1 90.69 105 GLU B O 1
ATOM 2376 N N . LYS B 1 106 ? 15.062 15.508 -3.434 1 93.75 106 LYS B N 1
ATOM 2377 C CA . LYS B 1 106 ? 13.922 15.141 -2.6 1 93.75 106 LYS B CA 1
ATOM 2378 C C . LYS B 1 106 ? 12.617 15.672 -3.191 1 93.75 106 LYS B C 1
ATOM 2380 O O . LYS B 1 106 ? 12.578 16.781 -3.734 1 93.75 106 LYS B O 1
ATOM 2385 N N . ASN B 1 107 ? 11.625 14.828 -3.146 1 92.81 107 ASN B N 1
ATOM 2386 C CA . ASN B 1 107 ? 10.297 15.266 -3.561 1 92.81 107 ASN B CA 1
ATOM 2387 C C . ASN B 1 107 ? 9.32 15.312 -2.383 1 92.81 107 ASN B C 1
ATOM 2389 O O . ASN B 1 107 ? 9.734 15.195 -1.228 1 92.81 107 ASN B O 1
ATOM 2393 N N . ASP B 1 108 ? 8.055 15.562 -2.66 1 92.56 108 ASP B N 1
ATOM 2394 C CA . ASP B 1 108 ? 7.07 15.727 -1.596 1 92.56 108 ASP B CA 1
ATOM 2395 C C . ASP B 1 108 ? 6.914 14.438 -0.791 1 92.56 108 ASP B C 1
ATOM 2397 O O . ASP B 1 108 ? 6.711 14.484 0.425 1 92.56 108 ASP B O 1
ATOM 2401 N N . VAL B 1 109 ? 7.043 13.328 -1.459 1 93.06 109 VAL B N 1
ATOM 2402 C CA . VAL B 1 109 ? 6.906 12.039 -0.791 1 93.06 109 VAL B CA 1
ATOM 2403 C C . VAL B 1 109 ? 8.047 11.844 0.204 1 93.06 109 VAL B C 1
ATOM 2405 O O . VAL B 1 109 ? 7.832 11.359 1.318 1 93.06 109 VAL B O 1
ATOM 2408 N N . SER B 1 110 ? 9.273 12.219 -0.158 1 96 110 SER B N 1
ATOM 2409 C CA . SER B 1 110 ? 10.43 12.102 0.725 1 96 110 SER B CA 1
ATOM 2410 C C . SER B 1 110 ? 10.211 12.875 2.023 1 96 110 SER B C 1
ATOM 2412 O O . SER B 1 110 ? 10.375 12.32 3.113 1 96 110 SER B O 1
ATOM 2414 N N . TRP B 1 111 ? 9.773 14.078 1.847 1 96.56 111 TRP B N 1
ATOM 2415 C CA . TRP B 1 111 ? 9.594 14.969 2.988 1 96.56 111 TRP B CA 1
ATOM 2416 C C . TRP B 1 111 ? 8.461 14.484 3.885 1 96.56 111 TRP B C 1
ATOM 2418 O O . TRP B 1 111 ? 8.633 14.352 5.098 1 96.56 111 TRP B O 1
ATOM 2428 N N . THR B 1 112 ? 7.332 14.195 3.316 1 95.62 112 THR B N 1
ATOM 2429 C CA . THR B 1 112 ? 6.152 13.875 4.113 1 95.62 112 THR B CA 1
ATOM 2430 C C . THR B 1 112 ? 6.305 12.516 4.785 1 95.62 112 THR B C 1
ATOM 2432 O O . THR B 1 112 ? 5.805 12.297 5.891 1 95.62 112 THR B O 1
ATOM 2435 N N . THR B 1 113 ? 7.031 11.633 4.18 1 94.56 113 THR B N 1
ATOM 2436 C CA . THR B 1 113 ? 7.293 10.336 4.797 1 94.56 113 THR B CA 1
ATOM 2437 C C . THR B 1 113 ? 8.109 10.508 6.078 1 94.56 113 THR B C 1
ATOM 2439 O O . THR B 1 113 ? 7.797 9.891 7.098 1 94.56 113 THR B O 1
ATOM 2442 N N . LEU B 1 114 ? 9.109 11.32 6.031 1 95.38 114 LEU B N 1
ATOM 2443 C CA . LEU B 1 114 ? 9.953 11.508 7.207 1 95.38 114 LEU B CA 1
ATOM 2444 C C . LEU B 1 114 ? 9.203 12.258 8.305 1 95.38 114 LEU B C 1
ATOM 2446 O O . LEU B 1 114 ? 9.266 11.875 9.477 1 95.38 114 LEU B O 1
ATOM 2450 N N . ILE B 1 115 ? 8.453 13.289 7.93 1 95.44 115 ILE B N 1
ATOM 2451 C CA . ILE B 1 115 ? 7.648 14.023 8.906 1 95.44 115 ILE B CA 1
ATOM 2452 C C . ILE B 1 115 ? 6.648 13.07 9.562 1 95.44 115 ILE B C 1
ATOM 2454 O O . ILE B 1 115 ? 6.504 13.07 10.789 1 95.44 115 ILE B O 1
ATOM 2458 N N . THR B 1 116 ? 5.984 12.273 8.789 1 93.94 116 THR B N 1
ATOM 2459 C CA . THR B 1 116 ? 4.996 11.336 9.305 1 93.94 116 THR B CA 1
ATOM 2460 C C . THR B 1 116 ? 5.645 10.32 10.242 1 93.94 116 THR B C 1
ATOM 2462 O O . THR B 1 116 ? 5.062 9.953 11.266 1 93.94 116 THR B O 1
ATOM 2465 N N . GLY B 1 117 ? 6.82 9.867 9.891 1 92.5 117 GLY B N 1
ATOM 2466 C CA . GLY B 1 117 ? 7.539 8.945 10.758 1 92.5 117 GLY B CA 1
ATOM 2467 C C . GLY B 1 117 ? 7.777 9.492 12.148 1 92.5 117 GLY B C 1
ATOM 2468 O O . GLY B 1 117 ? 7.504 8.82 13.148 1 92.5 117 GLY B O 1
ATOM 2469 N N . PHE B 1 118 ? 8.188 10.695 12.242 1 93.88 118 PHE B N 1
ATOM 2470 C CA . PHE B 1 118 ? 8.422 11.344 13.531 1 93.88 118 PHE B CA 1
ATOM 2471 C C . PHE B 1 118 ? 7.109 11.539 14.281 1 93.88 118 PHE B C 1
ATOM 2473 O O . PHE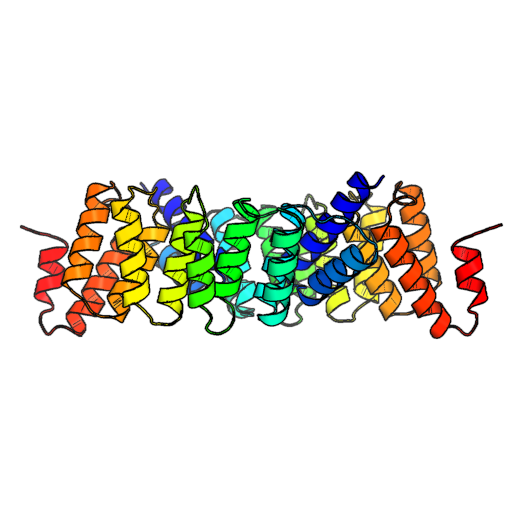 B 1 118 ? 7.023 11.242 15.477 1 93.88 118 PHE B O 1
ATOM 2480 N N . THR B 1 119 ? 6.121 12.039 13.562 1 91.69 119 THR B N 1
ATOM 2481 C CA . THR B 1 119 ? 4.848 12.406 14.172 1 91.69 119 THR B CA 1
ATOM 2482 C C . THR B 1 119 ? 4.137 11.172 14.727 1 91.69 119 THR B C 1
ATOM 2484 O O . THR B 1 119 ? 3.562 11.219 15.812 1 91.69 119 THR B O 1
ATOM 2487 N N . HIS B 1 120 ? 4.184 10.156 14.062 1 85.94 120 HIS B N 1
ATOM 2488 C CA . HIS B 1 120 ? 3.467 8.945 14.445 1 85.94 120 HIS B CA 1
ATOM 2489 C C . HIS B 1 120 ? 4.102 8.289 15.664 1 85.94 120 HIS B C 1
ATOM 2491 O O . HIS B 1 120 ? 3.428 7.578 16.406 1 85.94 120 HIS B O 1
ATOM 2497 N N . ARG B 1 121 ? 5.328 8.562 15.906 1 86.94 121 ARG B N 1
ATOM 2498 C CA . ARG B 1 121 ? 6.027 8.031 17.062 1 86.94 121 ARG B CA 1
ATOM 2499 C C . ARG B 1 121 ? 5.926 8.984 18.25 1 86.94 121 ARG B C 1
ATOM 2501 O O . ARG B 1 121 ? 6.582 8.773 19.281 1 86.94 121 ARG B O 1
ATOM 2508 N N . GLY B 1 122 ? 5.164 10.086 18.062 1 87.5 122 GLY B N 1
ATOM 2509 C CA . GLY B 1 122 ? 4.988 11.062 19.125 1 87.5 122 GLY B CA 1
ATOM 2510 C C . GLY B 1 122 ? 6.129 12.062 19.219 1 87.5 122 GLY B C 1
ATOM 2511 O O . GLY B 1 122 ? 6.215 12.828 20.188 1 87.5 122 GLY B O 1
ATOM 2512 N N . ASP B 1 123 ? 7.02 11.898 18.344 1 93.25 123 ASP B N 1
ATOM 2513 C CA . ASP B 1 123 ? 8.117 12.867 18.297 1 93.25 123 ASP B CA 1
ATOM 2514 C C . ASP B 1 123 ? 7.738 14.094 17.469 1 93.25 123 ASP B C 1
ATOM 2516 O O . ASP B 1 123 ? 8.289 14.312 16.391 1 93.25 123 ASP B O 1
ATOM 2520 N N . GLY B 1 124 ? 6.875 14.93 18.031 1 94.19 124 GLY B N 1
ATOM 2521 C CA . GLY B 1 124 ? 6.406 16.125 17.359 1 94.19 124 GLY B CA 1
ATOM 2522 C C . GLY B 1 124 ? 7.523 17.109 17.031 1 94.19 124 GLY B C 1
ATOM 2523 O O . GLY B 1 124 ? 7.512 17.734 15.977 1 94.19 124 GLY B O 1
ATOM 2524 N N . TYR B 1 125 ? 8.5 17.109 17.906 1 95.31 125 TYR B N 1
ATOM 2525 C CA . TYR B 1 125 ? 9.617 18.016 17.672 1 95.31 125 TYR B CA 1
ATOM 2526 C C . TYR B 1 125 ? 10.398 17.625 16.422 1 95.31 125 TYR B C 1
ATOM 2528 O O . TYR B 1 125 ? 10.766 18.469 15.617 1 95.31 125 TYR B O 1
ATOM 2536 N N . GLY B 1 126 ? 10.695 16.344 16.359 1 95 126 GLY B N 1
ATOM 2537 C CA . GLY B 1 126 ? 11.375 15.852 15.18 1 95 126 GLY B CA 1
ATOM 2538 C C . GLY B 1 126 ? 10.625 16.141 13.891 1 95 126 GLY B C 1
ATOM 2539 O O . GLY B 1 126 ? 11.211 16.578 12.906 1 95 126 GLY B O 1
ATOM 2540 N N . GLY B 1 127 ? 9.32 15.891 13.891 1 96.69 127 GLY B N 1
ATOM 2541 C CA . GLY B 1 127 ? 8.492 16.172 12.727 1 96.69 127 GLY B CA 1
ATOM 2542 C C . GLY B 1 127 ? 8.516 17.641 12.32 1 96.69 127 GLY B C 1
ATOM 2543 O O . GLY B 1 127 ? 8.664 17.953 11.141 1 96.69 127 GLY B O 1
ATOM 2544 N N . LEU B 1 128 ? 8.422 18.5 13.258 1 97.25 128 LEU B N 1
ATOM 2545 C CA . LEU B 1 128 ? 8.375 19.922 12.984 1 97.25 128 LEU B CA 1
ATOM 2546 C C . LEU B 1 128 ? 9.734 20.438 12.5 1 97.25 128 LEU B C 1
ATOM 2548 O O . LEU B 1 128 ? 9.805 21.344 11.672 1 97.25 128 LEU B O 1
ATOM 2552 N N . ARG B 1 129 ? 10.766 19.828 13.047 1 97 129 ARG B N 1
ATOM 2553 C CA . ARG B 1 129 ? 12.094 20.172 12.555 1 97 129 ARG B CA 1
ATOM 2554 C C . ARG B 1 129 ? 12.219 19.875 11.062 1 97 129 ARG B C 1
ATOM 2556 O O . ARG B 1 129 ? 12.727 20.688 10.297 1 97 129 ARG B O 1
ATOM 2563 N N . VAL B 1 130 ? 11.805 18.75 10.633 1 97.5 130 VAL B N 1
ATOM 2564 C CA . VAL B 1 130 ? 11.859 18.359 9.227 1 97.5 130 VAL B CA 1
ATOM 2565 C C . VAL B 1 130 ? 10.953 19.281 8.406 1 97.5 130 VAL B C 1
ATOM 2567 O O . VAL B 1 130 ? 11.312 19.672 7.293 1 97.5 130 VAL B O 1
ATOM 2570 N N . PHE B 1 131 ? 9.773 19.625 8.898 1 98 131 PHE B N 1
ATOM 2571 C CA . PHE B 1 131 ? 8.852 20.516 8.188 1 98 131 PHE B CA 1
ATOM 2572 C C . PHE B 1 131 ? 9.484 21.891 7.973 1 98 131 PHE B C 1
ATOM 2574 O O . PHE B 1 131 ? 9.344 22.484 6.898 1 98 131 PHE B O 1
ATOM 2581 N N . ARG B 1 132 ? 10.125 22.297 8.992 1 96.94 132 ARG B N 1
ATOM 2582 C CA . ARG B 1 132 ? 10.812 23.578 8.859 1 96.94 132 ARG B CA 1
ATOM 2583 C C . ARG B 1 132 ? 11.875 23.531 7.773 1 96.94 132 ARG B C 1
ATOM 2585 O O . ARG B 1 132 ? 12.016 24.469 6.984 1 96.94 132 ARG B O 1
ATOM 2592 N N . GLN B 1 133 ? 12.625 22.5 7.801 1 97.06 133 GLN B N 1
ATOM 2593 C CA . GLN B 1 133 ? 13.617 22.312 6.746 1 97.06 133 GLN B CA 1
ATOM 2594 C C . GLN B 1 133 ? 12.953 22.266 5.371 1 97.06 133 GLN B C 1
ATOM 2596 O O . GLN B 1 133 ? 13.484 22.812 4.402 1 97.06 133 GLN B O 1
ATOM 2601 N N . MET B 1 134 ? 11.781 21.578 5.27 1 97.44 134 MET B N 1
ATOM 2602 C CA . MET B 1 134 ? 11.016 21.484 4.031 1 97.44 134 MET B CA 1
ATOM 2603 C C . MET B 1 134 ? 10.641 22.875 3.518 1 97.44 134 MET B C 1
ATOM 2605 O O . MET B 1 134 ? 10.758 23.141 2.32 1 97.44 134 MET B O 1
ATOM 2609 N N . LEU B 1 135 ? 10.266 23.766 4.438 1 96.31 135 LEU B N 1
ATOM 2610 C CA . LEU B 1 135 ? 9.922 25.141 4.105 1 96.31 135 LEU B CA 1
ATOM 2611 C C . LEU B 1 135 ? 11.148 25.906 3.621 1 96.31 135 LEU B C 1
ATOM 2613 O O . LEU B 1 135 ? 11.078 26.625 2.621 1 96.31 135 LEU B O 1
ATOM 2617 N N . LEU B 1 136 ? 12.258 25.734 4.324 1 95.44 136 LEU B N 1
ATOM 2618 C CA . LEU B 1 136 ? 13.477 26.469 4.023 1 95.44 136 LEU B CA 1
ATOM 2619 C C . LEU B 1 136 ? 14.016 26.094 2.646 1 95.44 136 LEU B C 1
ATOM 2621 O O . LEU B 1 136 ? 14.57 26.938 1.938 1 95.44 136 LEU B O 1
ATOM 2625 N N . GLU B 1 137 ? 13.82 24.875 2.291 1 95.88 137 GLU B N 1
ATOM 2626 C CA . GLU B 1 137 ? 14.312 24.391 1.007 1 95.88 137 GLU B CA 1
ATOM 2627 C C . GLU B 1 137 ? 13.305 24.641 -0.105 1 95.88 137 GLU B C 1
ATOM 2629 O O . GLU B 1 137 ? 13.523 24.266 -1.255 1 95.88 137 GLU B O 1
ATOM 2634 N N . GLU B 1 138 ? 12.188 25.281 0.241 1 94.75 138 GLU B N 1
ATOM 2635 C CA . GLU B 1 138 ? 11.133 25.641 -0.704 1 94.75 138 GLU B CA 1
ATOM 2636 C C . GLU B 1 138 ? 10.617 24.422 -1.455 1 94.75 138 GLU B C 1
ATOM 2638 O O . GLU B 1 138 ? 10.469 24.453 -2.678 1 94.75 138 GLU B O 1
ATOM 2643 N N . ALA B 1 139 ? 10.562 23.344 -0.684 1 95.44 139 ALA B N 1
ATOM 2644 C CA . ALA B 1 139 ? 10 22.141 -1.274 1 95.44 139 ALA B CA 1
ATOM 2645 C C . ALA B 1 139 ? 8.508 22.312 -1.565 1 95.44 139 ALA B C 1
ATOM 2647 O O . ALA B 1 139 ? 7.867 23.203 -1.014 1 95.44 139 ALA B O 1
ATOM 2648 N N . LYS B 1 140 ? 8.039 21.5 -2.52 1 94.62 140 LYS B N 1
ATOM 2649 C CA . LYS B 1 140 ? 6.613 21.547 -2.848 1 94.62 140 LYS B CA 1
ATOM 2650 C C . LYS B 1 140 ? 5.762 21.078 -1.668 1 94.62 140 LYS B C 1
ATOM 2652 O O . LYS B 1 140 ? 5.977 20 -1.123 1 94.62 140 LYS B O 1
ATOM 2657 N N . LEU B 1 141 ? 4.863 21.969 -1.315 1 95 141 LEU B N 1
ATOM 2658 C CA . LEU B 1 141 ? 3.951 21.672 -0.218 1 95 141 LEU B CA 1
ATOM 2659 C C . LEU B 1 141 ? 2.586 21.25 -0.748 1 95 141 LEU B C 1
ATOM 2661 O O . LEU B 1 141 ? 2.174 21.672 -1.83 1 95 141 LEU B O 1
ATOM 2665 N N . ASN B 1 142 ? 1.949 20.344 -0.051 1 93.94 142 ASN B N 1
ATOM 2666 C CA . ASN B 1 142 ? 0.6 19.891 -0.367 1 93.94 142 ASN B CA 1
ATOM 2667 C C . ASN B 1 142 ? -0.257 19.766 0.89 1 93.94 142 ASN B C 1
ATOM 2669 O O . ASN B 1 142 ? 0.238 19.938 2.004 1 93.94 142 ASN B O 1
ATOM 2673 N N . PRO B 1 143 ? -1.513 19.625 0.716 1 94 143 PRO B N 1
ATOM 2674 C CA . PRO B 1 143 ? -2.389 19.547 1.888 1 94 143 PRO B CA 1
ATOM 2675 C C . PRO B 1 143 ? -1.926 18.516 2.91 1 94 143 PRO B C 1
ATOM 2677 O O . PRO B 1 143 ? -2.037 18.734 4.117 1 94 143 PRO B O 1
ATOM 2680 N N . PHE B 1 144 ? -1.396 17.484 2.457 1 95 144 PHE B N 1
ATOM 2681 C CA . PHE B 1 144 ? -0.939 16.438 3.367 1 95 144 PHE B C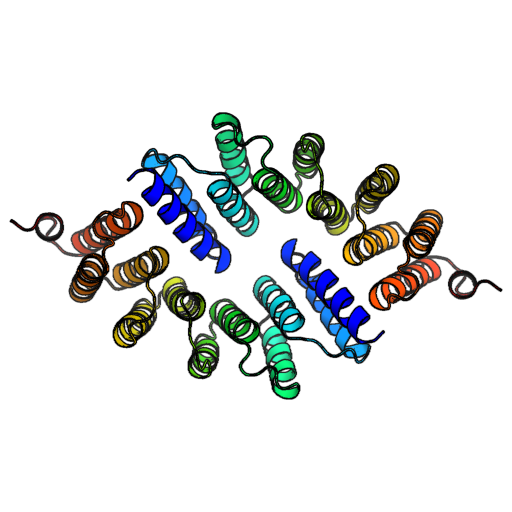A 1
ATOM 2682 C C . PHE B 1 144 ? 0.247 16.922 4.191 1 95 144 PHE B C 1
ATOM 2684 O O . PHE B 1 144 ? 0.342 16.625 5.387 1 95 144 PHE B O 1
ATOM 2691 N N . SER B 1 145 ? 1.173 17.703 3.623 1 96.25 145 SER B N 1
ATOM 2692 C CA . SER B 1 145 ? 2.309 18.266 4.344 1 96.25 145 SER B CA 1
ATOM 2693 C C . SER B 1 145 ? 1.849 19.094 5.547 1 96.25 145 SER B C 1
ATOM 2695 O O . SER B 1 145 ? 2.41 18.969 6.637 1 96.25 145 SER B O 1
ATOM 2697 N N . PHE B 1 146 ? 0.857 19.844 5.289 1 95.56 146 PHE B N 1
ATOM 2698 C CA . PHE B 1 146 ? 0.355 20.703 6.348 1 95.56 146 PHE B CA 1
ATOM 2699 C C . PHE B 1 146 ? -0.362 19.891 7.422 1 95.56 146 PHE B C 1
ATOM 2701 O O . PHE B 1 146 ? -0.217 20.172 8.617 1 95.56 146 PHE B O 1
ATOM 2708 N N . SER B 1 147 ? -1.076 18.906 7.023 1 94.31 147 SER B N 1
ATOM 2709 C CA . SER B 1 147 ? -1.817 18.094 7.98 1 94.31 147 SER B CA 1
ATOM 2710 C C . SER B 1 147 ? -0.877 17.406 8.969 1 94.31 147 SER B C 1
ATOM 2712 O O . SER B 1 147 ? -1.143 17.375 10.172 1 94.31 147 SER B O 1
ATOM 2714 N N . ILE B 1 148 ? 0.173 16.828 8.477 1 95.56 148 ILE B N 1
ATOM 2715 C CA . ILE B 1 148 ? 1.075 16.109 9.359 1 95.56 148 ILE B CA 1
ATOM 2716 C C . ILE B 1 148 ? 1.876 17.094 10.203 1 95.56 148 ILE B C 1
ATOM 2718 O O . ILE B 1 148 ? 2.203 16.812 11.359 1 95.56 148 ILE B O 1
ATOM 2722 N N . ALA B 1 149 ? 2.162 18.281 9.656 1 96.25 149 ALA B N 1
ATOM 2723 C CA . ALA B 1 149 ? 2.822 19.312 10.445 1 96.25 149 ALA B CA 1
ATOM 2724 C C . ALA B 1 149 ? 1.934 19.766 11.594 1 96.25 149 ALA B C 1
ATOM 2726 O O . ALA B 1 149 ? 2.404 19.938 12.727 1 96.25 149 ALA B O 1
ATOM 2727 N N . VAL B 1 150 ? 0.69 19.984 11.32 1 95.31 150 VAL B N 1
ATOM 2728 C CA . VAL B 1 150 ? -0.272 20.406 12.328 1 95.31 150 VAL B CA 1
ATOM 2729 C C . VAL B 1 150 ? -0.385 19.344 13.414 1 95.31 150 VAL B C 1
ATOM 2731 O O . VAL B 1 150 ? -0.434 19.672 14.602 1 95.31 150 VAL B O 1
ATOM 2734 N N . ARG B 1 151 ? -0.427 18.094 13.023 1 92.81 151 ARG B N 1
ATOM 2735 C CA . ARG B 1 151 ? -0.49 16.984 13.977 1 92.81 151 ARG B CA 1
ATOM 2736 C C . ARG B 1 151 ? 0.745 16.969 14.867 1 92.81 151 ARG B C 1
ATOM 2738 O O . ARG B 1 151 ? 0.64 16.75 16.078 1 92.81 151 ARG B O 1
ATOM 2745 N N . ALA B 1 152 ? 1.877 17.109 14.211 1 94.5 152 ALA B N 1
ATOM 2746 C CA . ALA B 1 152 ? 3.115 17.172 14.984 1 94.5 152 ALA B CA 1
ATOM 2747 C C . ALA B 1 152 ? 3.064 18.312 16 1 94.5 152 ALA B C 1
ATOM 2749 O O . ALA B 1 152 ? 3.447 18.141 17.156 1 94.5 152 ALA B O 1
ATOM 2750 N N . CYS B 1 153 ? 2.574 19.438 15.609 1 94.62 153 CYS B N 1
ATOM 2751 C CA . CYS B 1 153 ? 2.488 20.609 16.469 1 94.62 153 CYS B CA 1
ATOM 2752 C C . CYS B 1 153 ? 1.522 20.375 17.625 1 94.62 153 CYS B C 1
ATOM 2754 O O . CYS B 1 153 ? 1.809 20.75 18.766 1 94.62 153 CYS B O 1
ATOM 2756 N N . ALA B 1 154 ? 0.414 19.797 17.359 1 89.81 154 ALA B N 1
ATOM 2757 C CA . ALA B 1 154 ? -0.584 19.5 18.391 1 89.81 154 ALA B CA 1
ATOM 2758 C C . ALA B 1 154 ? -0.011 18.562 19.453 1 89.81 154 ALA B C 1
ATOM 2760 O O . ALA B 1 154 ? -0.347 18.688 20.641 1 89.81 154 ALA B O 1
ATOM 2761 N N . SER B 1 155 ? 0.853 17.719 19.094 1 89.81 155 SER B N 1
ATOM 2762 C CA . SER B 1 155 ? 1.399 16.75 20.031 1 89.81 155 SER B CA 1
ATOM 2763 C C . SER B 1 155 ? 2.359 17.406 21.016 1 89.81 155 SER B C 1
ATOM 2765 O O . SER B 1 155 ? 2.553 16.906 22.125 1 89.81 155 SER B O 1
ATOM 2767 N N . ILE B 1 156 ? 3.018 18.469 20.641 1 91.94 156 ILE B N 1
ATOM 2768 C CA . ILE B 1 156 ? 3.998 19.094 21.516 1 91.94 156 ILE B CA 1
ATOM 2769 C C . ILE B 1 156 ? 3.379 20.312 22.203 1 91.94 156 ILE B C 1
ATOM 2771 O O . ILE B 1 156 ? 3.93 20.844 23.172 1 91.94 156 ILE B O 1
ATOM 2775 N N . GLY B 1 157 ? 2.305 20.766 21.656 1 89.75 157 GLY B N 1
ATOM 2776 C CA . GLY B 1 157 ? 1.582 21.875 22.281 1 89.75 157 GLY B CA 1
ATOM 2777 C C . GLY B 1 157 ? 2.281 23.203 22.125 1 89.75 157 GLY B C 1
ATOM 2778 O O . GLY B 1 157 ? 2.277 24.031 23.047 1 89.75 157 GLY B O 1
ATOM 2779 N N . SER B 1 158 ? 2.885 23.438 21.062 1 90.25 158 SER B N 1
ATOM 2780 C CA . SER B 1 158 ? 3.633 24.672 20.828 1 90.25 158 SER B CA 1
ATOM 2781 C C . SER B 1 158 ? 2.791 25.688 20.078 1 90.25 158 SER B C 1
ATOM 2783 O O . SER B 1 158 ? 2.527 25.531 18.891 1 90.25 158 SER B O 1
ATOM 2785 N N . HIS B 1 159 ? 2.508 26.812 20.656 1 88.25 159 HIS B N 1
ATOM 2786 C CA . HIS B 1 159 ? 1.746 27.891 20.031 1 88.25 159 HIS B CA 1
ATOM 2787 C C . HIS B 1 159 ? 2.568 28.594 18.969 1 88.25 159 HIS B C 1
ATOM 2789 O O . HIS B 1 159 ? 2.043 28.953 17.906 1 88.25 159 HIS B O 1
ATOM 2795 N N . SER B 1 160 ? 3.787 28.75 19.312 1 90.81 160 SER B N 1
ATOM 2796 C CA . SER B 1 160 ? 4.668 29.438 18.391 1 90.81 160 SER B CA 1
ATOM 2797 C C . SER B 1 160 ? 4.793 28.688 17.078 1 90.81 160 SER B C 1
ATOM 2799 O O . SER B 1 160 ? 4.688 29.266 15.992 1 90.81 160 SER B O 1
ATOM 2801 N N . PHE B 1 161 ? 4.902 27.391 17.188 1 92.44 161 PHE B N 1
ATOM 2802 C CA . PHE B 1 161 ? 4.988 26.578 15.977 1 92.44 161 PHE B CA 1
ATOM 2803 C C . PHE B 1 161 ? 3.66 26.578 15.227 1 92.44 161 PHE B C 1
ATOM 2805 O O . PHE B 1 161 ? 3.637 26.578 13.992 1 92.44 161 PHE B O 1
ATOM 2812 N N . GLY B 1 162 ? 2.652 26.547 16 1 93.25 162 GLY B N 1
ATOM 2813 C CA . GLY B 1 162 ? 1.335 26.609 15.383 1 93.25 162 GLY B CA 1
ATOM 2814 C C . GLY B 1 162 ? 1.136 27.844 14.531 1 93.25 162 GLY B C 1
ATOM 2815 O O . GLY B 1 162 ? 0.626 27.75 13.406 1 93.25 162 GLY B O 1
ATOM 2816 N N . LYS B 1 163 ? 1.564 28.938 15.008 1 92.44 163 LYS B N 1
ATOM 2817 C CA . LYS B 1 163 ? 1.478 30.188 14.258 1 92.44 163 LYS B CA 1
ATOM 2818 C C . LYS B 1 163 ? 2.328 30.125 12.992 1 92.44 163 LYS B C 1
ATOM 2820 O O . LYS B 1 163 ? 1.93 30.641 11.945 1 92.44 163 LYS B O 1
ATOM 2825 N N . GLN B 1 164 ? 3.447 29.578 13.102 1 93.5 164 GLN B N 1
ATOM 2826 C CA . GLN B 1 164 ? 4.336 29.453 11.953 1 93.5 164 GLN B CA 1
ATOM 2827 C C . GLN B 1 164 ? 3.697 28.594 10.859 1 93.5 164 GLN B C 1
ATOM 2829 O O . GLN B 1 164 ? 3.793 28.922 9.672 1 93.5 164 GLN B O 1
ATOM 2834 N N . ILE B 1 165 ? 3.057 27.5 11.25 1 96.25 165 ILE B N 1
ATOM 2835 C CA . ILE B 1 165 ? 2.391 26.625 10.297 1 96.25 165 ILE B CA 1
ATOM 2836 C C . ILE B 1 165 ? 1.243 27.375 9.625 1 96.25 165 ILE B C 1
ATOM 2838 O O . ILE B 1 165 ? 1.086 27.312 8.398 1 96.25 165 ILE B O 1
ATOM 2842 N N . HIS B 1 166 ? 0.515 28.047 10.438 1 94.56 166 HIS B N 1
ATOM 2843 C CA . HIS B 1 166 ? -0.613 28.812 9.914 1 94.56 166 HIS B CA 1
ATOM 2844 C C . HIS B 1 166 ? -0.15 29.859 8.906 1 94.56 166 HIS B C 1
ATOM 2846 O O . HIS B 1 166 ? -0.753 30.016 7.844 1 94.56 166 HIS B O 1
ATOM 2852 N N . SER B 1 167 ? 0.882 30.578 9.219 1 94.75 167 SER B N 1
ATOM 2853 C CA . SER B 1 167 ? 1.444 31.562 8.297 1 94.75 167 SER B CA 1
ATOM 2854 C C . SER B 1 167 ? 1.883 30.906 6.992 1 94.75 167 SER B C 1
ATOM 2856 O O . SER B 1 167 ? 1.697 31.484 5.914 1 94.75 167 SER B O 1
ATOM 2858 N N . ALA B 1 168 ? 2.5 29.766 7.07 1 95.62 168 ALA B N 1
ATOM 2859 C CA . ALA B 1 168 ? 2.93 29.031 5.879 1 95.62 168 ALA B CA 1
ATOM 2860 C C . ALA B 1 168 ? 1.733 28.656 5.016 1 95.62 168 ALA B C 1
ATOM 2862 O O . ALA B 1 168 ? 1.816 28.672 3.783 1 95.62 168 ALA B O 1
ATOM 2863 N N . VAL B 1 169 ? 0.635 28.25 5.648 1 95.88 169 VAL B N 1
ATOM 2864 C CA . VAL B 1 169 ? -0.587 27.875 4.938 1 95.88 169 VAL B CA 1
ATOM 2865 C C . VAL B 1 169 ? -1.061 29.062 4.09 1 95.88 169 VAL B C 1
ATOM 2867 O O . VAL B 1 169 ? -1.409 28.891 2.92 1 95.88 169 VAL B O 1
ATOM 2870 N N . ILE B 1 170 ? -1.021 30.234 4.672 1 93.75 170 ILE B N 1
ATOM 2871 C CA . ILE B 1 170 ? -1.452 31.453 3.986 1 93.75 170 ILE B CA 1
ATOM 2872 C C . ILE B 1 170 ? -0.467 31.781 2.869 1 93.75 170 ILE B C 1
ATOM 2874 O O . ILE B 1 170 ? -0.871 32.031 1.732 1 93.75 170 ILE B O 1
ATOM 2878 N N . LYS B 1 171 ? 0.743 31.766 3.172 1 95 171 LYS B N 1
ATOM 2879 C CA . LYS B 1 171 ? 1.797 32.125 2.229 1 95 171 LYS B CA 1
ATOM 2880 C C . LYS B 1 171 ? 1.756 31.25 0.987 1 95 171 LYS B C 1
ATOM 2882 O O . LYS B 1 171 ? 2.064 31.703 -0.117 1 95 171 LYS B O 1
ATOM 2887 N N . HIS B 1 172 ? 1.386 30 1.18 1 95 172 HIS B N 1
ATOM 2888 C CA . HIS B 1 172 ? 1.451 29.047 0.072 1 95 172 HIS B CA 1
ATOM 2889 C C . HIS B 1 172 ? 0.076 28.828 -0.551 1 95 172 HIS B C 1
ATOM 2891 O O . HIS B 1 172 ? -0.11 27.906 -1.351 1 95 172 HIS B O 1
ATOM 2897 N N . GLY B 1 173 ? -0.897 29.594 -0.156 1 92.25 173 GLY B N 1
ATOM 2898 C CA . GLY B 1 173 ? -2.168 29.688 -0.856 1 92.25 173 GLY B CA 1
ATOM 2899 C C . GLY B 1 173 ? -3.156 28.609 -0.436 1 92.25 173 GLY B C 1
ATOM 2900 O O . GLY B 1 173 ? -4.02 28.219 -1.22 1 92.25 173 GLY B O 1
ATOM 2901 N N . PHE B 1 174 ? -3.023 28.094 0.772 1 93.31 174 PHE B N 1
ATOM 2902 C CA . PHE B 1 174 ? -3.918 27.031 1.218 1 93.31 174 PHE B CA 1
ATOM 2903 C C . PHE B 1 174 ? -4.941 27.562 2.209 1 93.31 174 PHE B C 1
ATOM 2905 O O . PHE B 1 174 ? -5.621 26.797 2.889 1 93.31 174 PHE B O 1
ATOM 2912 N N . GLU B 1 175 ? -5.102 28.906 2.264 1 90.62 175 GLU B N 1
ATOM 2913 C CA . GLU B 1 175 ? -5.988 29.5 3.26 1 90.62 175 GLU B CA 1
ATOM 2914 C C . GLU B 1 175 ? -7.453 29.219 2.939 1 90.62 175 GLU B C 1
ATOM 2916 O O . GLU B 1 175 ? -8.32 29.328 3.811 1 90.62 175 GLU B O 1
ATOM 2921 N N . SER B 1 176 ? -7.781 28.828 1.714 1 90 176 SER B N 1
ATOM 2922 C CA . SER B 1 176 ? -9.156 28.5 1.345 1 90 176 SER B CA 1
ATOM 2923 C C . SER B 1 176 ? -9.359 26.984 1.269 1 90 176 SER B C 1
ATOM 2925 O O . SER B 1 176 ? -10.453 26.516 0.931 1 90 176 SER B O 1
ATOM 2927 N N . ASN B 1 177 ? -8.312 26.328 1.539 1 91.31 177 ASN B N 1
ATOM 2928 C CA . ASN B 1 177 ? -8.383 24.875 1.542 1 91.31 177 ASN B CA 1
ATOM 2929 C C . ASN B 1 177 ? -9.016 24.344 2.828 1 91.31 177 ASN B C 1
ATOM 2931 O O . ASN B 1 177 ? -8.398 24.406 3.893 1 91.31 177 ASN B O 1
ATOM 2935 N N . LEU B 1 178 ? -10.18 23.734 2.709 1 89.81 178 LEU B N 1
ATOM 2936 C CA . LEU B 1 178 ? -11 23.422 3.871 1 89.81 178 LEU B CA 1
ATOM 2937 C C . LEU B 1 178 ? -10.312 22.375 4.742 1 89.81 178 LEU B C 1
ATOM 2939 O O . LEU B 1 178 ? -10.219 22.531 5.961 1 89.81 178 LEU B O 1
ATOM 2943 N N . PRO B 1 179 ? -9.844 21.281 4.156 1 92.38 179 PRO B N 1
ATOM 2944 C CA . PRO B 1 179 ? -9.211 20.281 5.031 1 92.38 179 PRO B CA 1
ATOM 2945 C C . PRO B 1 179 ? -7.992 20.828 5.766 1 92.38 179 PRO B C 1
ATOM 2947 O O . PRO B 1 179 ? -7.781 20.516 6.941 1 92.38 179 PRO B O 1
ATOM 2950 N N . VAL B 1 180 ? -7.242 21.609 5.109 1 93.38 180 VAL B N 1
ATOM 2951 C CA . VAL B 1 180 ? -6.078 22.219 5.742 1 93.38 180 VAL B CA 1
ATOM 2952 C C . VAL B 1 180 ? -6.523 23.156 6.855 1 93.38 180 VAL B C 1
ATOM 2954 O O . VAL B 1 180 ? -6.02 23.094 7.98 1 93.38 180 VAL B O 1
ATOM 2957 N N . MET B 1 181 ? -7.473 23.969 6.543 1 90.81 181 MET B N 1
ATOM 2958 C CA . MET B 1 181 ? -7.938 24.953 7.523 1 90.81 181 MET B CA 1
ATOM 2959 C C . MET B 1 181 ? -8.625 24.25 8.695 1 90.81 181 MET B C 1
ATOM 2961 O O . MET B 1 181 ? -8.516 24.703 9.836 1 90.81 181 MET B O 1
ATOM 2965 N N . ASN B 1 182 ? -9.32 23.188 8.461 1 89.38 182 ASN B N 1
ATOM 2966 C CA . ASN B 1 182 ? -9.898 22.406 9.555 1 89.38 182 ASN B CA 1
ATOM 2967 C C . ASN B 1 182 ? -8.82 21.844 10.477 1 89.38 182 ASN B C 1
ATOM 2969 O O . ASN B 1 182 ? -8.992 21.828 11.695 1 89.38 182 ASN B O 1
ATOM 2973 N N . SER B 1 183 ? -7.785 21.406 9.852 1 92.12 183 SER B N 1
ATOM 2974 C CA . SER B 1 183 ? -6.68 20.891 10.656 1 92.12 183 SER B CA 1
ATOM 2975 C C . SER B 1 183 ? -6.055 21.984 11.508 1 92.12 183 SER B C 1
ATOM 2977 O O . SER B 1 183 ? -5.676 21.75 12.656 1 92.12 183 SER B O 1
ATOM 2979 N N . ILE B 1 184 ? -5.961 23.156 10.945 1 91.62 184 ILE B N 1
ATOM 2980 C CA . ILE B 1 184 ? -5.418 24.312 11.656 1 91.62 184 ILE B CA 1
ATOM 2981 C C . ILE B 1 184 ? -6.332 24.672 12.82 1 91.62 184 ILE B C 1
ATOM 2983 O O . ILE B 1 184 ? -5.867 24.906 13.938 1 91.62 184 ILE B O 1
ATOM 2987 N N . LEU B 1 185 ? -7.574 24.656 12.586 1 88.44 185 LEU B N 1
ATOM 2988 C CA . LEU B 1 185 ? -8.547 24.969 13.625 1 88.44 185 LEU B CA 1
ATOM 2989 C C . LEU B 1 185 ? -8.484 23.938 14.75 1 88.44 185 LEU B C 1
ATOM 2991 O O . LEU B 1 185 ? -8.5 24.312 15.93 1 88.44 185 LEU B O 1
ATOM 2995 N N . ASP B 1 186 ? -8.383 22.75 14.414 1 87.19 186 ASP B N 1
ATOM 2996 C CA . ASP B 1 186 ? -8.273 21.688 15.406 1 87.19 186 ASP B CA 1
ATOM 2997 C C . ASP B 1 186 ? -7.008 21.844 16.25 1 87.19 186 ASP B C 1
ATOM 2999 O O . ASP B 1 186 ? -7.023 21.594 17.453 1 87.19 186 ASP B O 1
ATOM 3003 N N . MET B 1 187 ? -6.016 22.188 15.562 1 90.56 187 MET B N 1
ATOM 3004 C CA . MET B 1 187 ? -4.746 22.391 16.266 1 90.56 187 MET B CA 1
ATOM 3005 C C . MET B 1 187 ? -4.867 23.531 17.281 1 90.56 187 MET B C 1
ATOM 3007 O O . MET B 1 187 ? -4.465 23.359 18.438 1 90.56 187 MET B O 1
ATOM 3011 N N . TYR B 1 188 ? -5.492 24.594 16.953 1 87 188 TYR B N 1
ATOM 3012 C CA . TYR B 1 188 ? -5.648 25.719 17.859 1 87 188 TYR B CA 1
ATOM 3013 C C . TYR B 1 188 ? -6.566 25.359 19.016 1 87 188 TYR B C 1
ATOM 3015 O O . TYR B 1 188 ? -6.336 25.781 20.156 1 87 188 TYR B O 1
ATOM 3023 N N . CYS B 1 189 ? -7.555 24.594 18.719 1 85.56 189 CYS B N 1
ATOM 3024 C CA . CYS B 1 189 ? -8.453 24.141 19.781 1 85.56 189 CYS B CA 1
ATOM 3025 C C . CYS B 1 189 ? -7.719 23.25 20.781 1 85.56 189 CYS B C 1
ATOM 3027 O O . CYS B 1 189 ? -7.938 23.359 21.984 1 85.56 189 CYS B O 1
ATOM 3029 N N . SER B 1 190 ? -6.918 22.422 20.234 1 83.62 190 SER B N 1
ATOM 3030 C CA . SER B 1 190 ? -6.145 21.531 21.109 1 83.62 190 SER B CA 1
ATOM 3031 C C . SER B 1 190 ? -5.148 22.328 21.953 1 83.62 190 SER B C 1
ATOM 3033 O O . SER B 1 190 ? -4.941 22.031 23.125 1 83.62 190 SER B O 1
ATOM 3035 N N . LEU B 1 191 ? -4.562 23.312 21.391 1 82.44 191 LEU B N 1
ATOM 3036 C CA . LEU B 1 191 ? -3.59 24.156 22.094 1 82.44 191 LEU B CA 1
ATOM 3037 C C . LEU B 1 191 ? -4.277 25.047 23.109 1 82.44 191 LEU B C 1
ATOM 3039 O O . LEU B 1 191 ? -3.701 25.359 24.156 1 82.44 191 LEU B O 1
ATOM 3043 N N . GLY B 1 192 ? -5.445 25.578 22.75 1 75.25 192 GLY B N 1
ATOM 3044 C CA . GLY B 1 192 ? -6.227 26.375 23.672 1 75.25 192 GLY B CA 1
ATOM 3045 C C . GLY B 1 192 ? -6.633 25.609 24.922 1 75.25 192 GLY B C 1
ATOM 3046 O O . GLY B 1 192 ? -6.637 26.172 26.031 1 75.25 192 GLY B O 1
ATOM 3047 N N . ARG B 1 193 ? -7.016 24.438 24.766 1 69.69 193 ARG B N 1
ATOM 3048 C CA . ARG B 1 193 ? -7.379 23.609 25.906 1 69.69 193 ARG B CA 1
ATOM 3049 C C . ARG B 1 193 ? -6.191 23.406 26.844 1 69.69 193 ARG B C 1
ATOM 3051 O O . ARG B 1 193 ? -6.363 23.328 28.062 1 69.69 193 ARG B O 1
ATOM 3058 N N . THR B 1 194 ? -5.137 23.281 26.125 1 62 194 THR B N 1
ATOM 3059 C CA . THR B 1 194 ? -3.953 23.109 26.953 1 62 194 THR B CA 1
ATOM 3060 C C . THR B 1 194 ? -3.506 24.453 27.531 1 62 194 THR B C 1
ATOM 3062 O O . THR B 1 194 ? -2.891 24.516 28.594 1 62 194 THR B O 1
ATOM 3065 N N . GLY B 1 195 ? -3.887 25.391 26.625 1 58.97 195 GLY B N 1
ATOM 3066 C CA . GLY B 1 195 ? -3.621 26.734 27.109 1 58.97 195 GLY B CA 1
ATOM 3067 C C . GLY B 1 195 ? -4.848 27.422 27.688 1 58.97 195 GLY B C 1
ATOM 3068 O O . GLY B 1 195 ? -5.98 27.031 27.391 1 58.97 195 GLY B O 1
ATOM 3069 N N . LYS B 1 196 ? -4.914 28.016 28.703 1 53.06 196 LYS B N 1
ATOM 3070 C CA . LYS B 1 196 ? -5.957 28.625 29.516 1 53.06 196 LYS B CA 1
ATOM 3071 C C . LYS B 1 196 ? -6.742 29.672 28.734 1 53.06 196 LYS B C 1
ATOM 3073 O O . LYS B 1 196 ? -7.617 30.344 29.281 1 53.06 196 LYS B O 1
ATOM 3078 N N . ASP B 1 197 ? -6.398 29.938 27.359 1 51.47 197 ASP B N 1
ATOM 3079 C CA . ASP B 1 197 ? -7.168 31.078 26.859 1 51.47 197 ASP B CA 1
ATOM 3080 C C . ASP B 1 197 ? -7.918 30.734 25.578 1 51.47 197 ASP B C 1
ATOM 3082 O O . ASP B 1 197 ? -7.324 30.656 24.5 1 51.47 197 ASP B O 1
ATOM 3086 N N . ALA B 1 198 ? -9.016 30.172 25.547 1 53.31 198 ALA B N 1
ATOM 3087 C CA . ALA B 1 198 ? -9.969 29.953 24.469 1 53.31 198 ALA B CA 1
ATOM 3088 C C . ALA B 1 198 ? -10.047 31.156 23.547 1 53.31 198 ALA B C 1
ATOM 3090 O O . ALA B 1 198 ? -10.266 31.016 22.328 1 53.31 198 ALA B O 1
ATOM 3091 N N . ASN B 1 199 ? -9.922 32.406 23.953 1 52.97 199 ASN B N 1
ATOM 3092 C CA . ASN B 1 199 ? -9.953 33.656 23.25 1 52.97 199 ASN B CA 1
ATOM 3093 C C . ASN B 1 199 ? -8.836 33.75 22.203 1 52.97 199 ASN B C 1
ATOM 3095 O O . ASN B 1 199 ? -9 34.406 21.172 1 52.97 199 ASN B O 1
ATOM 3099 N N . LEU B 1 200 ? -7.863 33.062 22.359 1 51.06 200 LEU B N 1
ATOM 3100 C CA . LEU B 1 200 ? -6.707 33.062 21.469 1 51.06 200 LEU B CA 1
ATOM 3101 C C . LEU B 1 200 ? -7.016 32.344 20.156 1 51.06 200 LEU B C 1
ATOM 3103 O O . LEU B 1 200 ? -6.625 32.812 19.078 1 51.06 200 LEU B O 1
ATOM 3107 N N . VAL B 1 201 ? -7.711 31.266 20.203 1 57.03 201 VAL B N 1
ATOM 3108 C CA . VAL B 1 201 ? -8.086 30.547 19 1 57.03 201 VAL B CA 1
ATOM 3109 C C . VAL B 1 201 ? -8.875 31.469 18.078 1 57.03 201 VAL B C 1
ATOM 3111 O O . VAL B 1 201 ? -8.625 31.5 16.859 1 57.03 201 VAL B O 1
ATOM 3114 N N . TYR B 1 202 ? -9.836 32.156 18.656 1 52.28 202 TYR B N 1
ATOM 3115 C CA . TYR B 1 202 ? -10.688 33.062 17.891 1 52.28 202 TYR B CA 1
ATOM 3116 C C . TYR B 1 202 ? -9.867 34.156 17.266 1 52.28 202 TYR B C 1
ATOM 3118 O O . TYR B 1 202 ? -10.094 34.531 16.109 1 52.28 202 TYR B O 1
ATOM 3126 N N . LYS B 1 203 ? -9.031 34.75 17.969 1 53.5 203 LYS B N 1
ATOM 3127 C CA . LYS B 1 203 ? -8.195 35.844 17.484 1 53.5 203 LYS B CA 1
ATOM 3128 C C . LYS B 1 203 ? -7.273 35.375 16.359 1 53.5 203 LYS B C 1
ATOM 3130 O O . LYS B 1 203 ? -6.949 36.156 15.461 1 53.5 203 LYS B O 1
ATOM 3135 N N . LEU B 1 204 ? -6.844 34.219 16.453 1 53.34 204 LEU B N 1
ATOM 3136 C CA . LEU B 1 204 ? -5.891 33.656 15.492 1 53.34 204 LEU B CA 1
ATOM 3137 C C . LEU B 1 204 ? -6.582 33.312 14.18 1 53.34 204 LEU B C 1
ATOM 3139 O O . LEU B 1 204 ? -5.992 33.469 13.109 1 53.34 204 LEU B O 1
ATOM 3143 N N . LEU B 1 205 ? -7.742 32.781 14.281 1 57.22 205 LEU B N 1
ATOM 3144 C CA . LEU B 1 205 ? -8.5 32.375 13.102 1 57.22 205 LEU B CA 1
ATOM 3145 C C . LEU B 1 205 ? -9.078 33.594 12.375 1 57.22 205 LEU B C 1
ATOM 3147 O O . LEU B 1 205 ? -9.328 33.531 11.172 1 57.22 205 LEU B O 1
ATOM 3151 N N . CYS B 1 206 ? -9.547 34.688 13.188 1 47.97 206 CYS B N 1
ATOM 3152 C CA . CYS B 1 206 ? -10.094 35.938 12.656 1 47.97 206 CYS B CA 1
ATOM 3153 C C . CYS B 1 206 ? -9.312 37.125 13.164 1 47.97 206 CYS B C 1
ATOM 3155 O O . CYS B 1 206 ? -9.758 37.812 14.086 1 47.97 206 CYS B O 1
ATOM 3157 N N . PRO B 1 207 ? -8.156 37.188 12.727 1 45.12 207 PRO B N 1
ATOM 3158 C CA . PRO B 1 207 ? -7.531 38.406 13.25 1 45.12 207 PRO B CA 1
ATOM 3159 C C . PRO B 1 207 ? -8.336 39.688 12.922 1 45.12 207 PRO B C 1
ATOM 3161 O O . PRO B 1 207 ? -9.016 39.719 11.891 1 45.12 207 PRO B O 1
ATOM 3164 N N . GLU B 1 208 ? -8.766 40.562 13.812 1 43.5 208 GLU B N 1
ATOM 3165 C CA . GLU B 1 208 ? -9.352 41.844 13.484 1 43.5 208 GLU B CA 1
ATOM 3166 C C . GLU B 1 208 ? -8.562 42.531 12.383 1 43.5 208 GLU B C 1
ATOM 3168 O O . GLU B 1 208 ? -7.332 42.438 12.344 1 43.5 208 GLU B O 1
#

InterPro domains:
  IPR002885 Pentatricopeptide repeat [PF01535] (109-135)
  IPR002885 Pentatricopeptide repeat [PF13041] (4-51)
  IPR002885 Pentatricopeptide repeat [PS51375] (5-39)
  IPR002885 Pentatricopeptide repeat [TIGR00756] (7-41)
  IPR002885 Pentatricopeptide repeat [TIGR00756] (109-136)
  IPR011990 Tetratricopeptide-like helical domain superfamily [G3DSA:1.25.40.10] (1-58)
  IPR011990 Tetratricopeptide-like helical domain superfamily [G3DSA:1.25.40.10] (59-206)
  IPR046960 Pentatricopeptide repeat-containing protein At4g14850-like, plant [PTHR24015] (1-134)

Radius of gyration: 24.04 Å; Cα contacts (8 Å, |Δi|>4): 591; chains: 2; bounding box: 51×83×54 Å

Organism: Malus domestica (NCBI:txid3750)

pLDDT: mean 89.5, std 11.9, range [43.5, 98.12]

Foldseek 3Di:
DLVVVLVVLLVVLQVCLVVLVLVVSLVSVVVCVVVVRDHDLSSLLSNLSSCLSVLPVVSLVVSVVSCVVNPVQAPPSNLLSSLLSCLRRDPPLVSSVVSLVSHPDDAPSSLLSSLQSCLVVLNLVRSLVSLVVCVVVVHDDDLSSLLSNLSSCLSVLDPVSLLVSVVVCVVVPNLVPVSSVVSSLVSVVSSCVVPVHPVVSVCSNDPD/DLVVVLVVLLVVLQVCLVVLVLVVSLVSLVVCVVVVRDHDLSSLLSNLSSCLSVLPVVSLVVSVVSCVVNPVQAPPSNLLSSLLSQLRRDPRLVSSVVSLVSHPDDAPSSLLSSLQSCLVVLNLVRSLVSLVVCVVVVHDDDLSSLLSNLSSCLSVLDPVSLLVSVVVCVVVPNLVPVSSVVSSLVSLVSSVVVPVHPVVSVCSNDPD

Secondary structure (DSSP, 8-state):
-HHHHHHHHHHHHHHHHHTT-HHHHHHHHHHHHHTT----HHHHHHHHHHHHHHT-HHHHHHHHHHHHHTT-TT-HHHHHHHHHHHHHSTT-HHHHHHHHHH-SS--HHHHHHHHHHHHHTT-HHHHHHHHHHHHHTTPPP-HHHHHHHHHHHHHHT-HHHHHHHHHHHHHTT-TT-HHHHHHHHHHHHHHHHHSS-HHHHHHHHS--/-HHHHHHHHHHHHHHHHHTT-HHHHHHHHHHHHHTT----HHHHHHHHHHHHHHT-HHHHHHHHHHHHHTT-TT-HHHHHHHHHHHHHSTT-HHHHHHHHHH-SS--HHHHHHHHHHHHHTT-HHHHHHHHHHHHHTTPPP-HHHHHHHHHHHHHHT-HHHHHHHHHHHHHTT-TT-HHHHHHHHHHHHHHHHHSS-HHHHHHHHS--

Solvent-accessible surface area (backbone atoms only — not comparable to full-atom values): 21410 Å² total; per-residue (Å²): 107,70,64,59,34,40,52,42,48,33,48,31,24,38,49,27,30,74,69,68,35,20,69,59,12,46,52,47,51,53,49,38,51,73,69,69,46,73,76,49,61,66,35,50,24,32,41,26,51,10,23,36,72,62,53,34,53,69,58,36,50,52,50,48,54,51,36,53,77,70,61,46,66,80,40,65,61,30,48,44,29,49,24,47,24,27,33,67,21,82,73,33,49,64,59,17,49,54,46,53,70,64,48,86,79,74,49,54,67,51,53,44,45,53,27,45,32,27,31,74,72,69,33,15,64,59,11,44,52,49,49,50,50,40,56,75,68,64,52,74,78,49,56,40,49,51,45,50,44,39,52,8,34,48,70,66,56,42,64,70,57,45,50,52,52,54,50,49,36,49,76,70,67,37,70,81,33,51,62,47,44,50,43,51,51,50,29,38,53,55,38,20,71,74,34,94,45,65,67,51,43,54,42,69,77,52,62,130,108,70,64,61,32,42,52,41,48,34,47,32,24,39,49,26,30,74,69,68,34,19,69,59,12,46,52,47,51,51,49,38,52,72,68,69,47,72,77,50,59,67,36,51,26,31,42,28,51,10,24,36,72,62,53,34,55,68,59,38,50,53,51,49,53,51,36,53,75,69,61,47,67,78,40,66,60,30,49,44,28,49,24,46,24,27,35,69,24,85,83,28,54,64,58,17,49,55,46,54,71,63,48,86,77,74,50,54,66,50,52,44,45,53,27,43,33,26,30,76,72,68,35,14,64,58,11,42,52,48,49,50,50,40,57,76,67,65,51,74,78,49,58,41,50,53,45,50,43,38,51,10,32,50,70,66,57,42,64,70,58,45,51,52,53,51,50,48,35,50,76,72,68,38,71,82,34,52,61,47,44,50,42,51,50,51,30,37,52,55,39,20,71,74,32,93,46,66,68,52,43,54,44,70,77,52,62,129